Protein AF-A0A8I2YZG6-F1 (afdb_monomer)

Secondary structure (DSSP, 8-state):
----------EESSTTTTT--TTS----BPPHHHH-HHHHHHHHHHHHHHHTSS-EEEE--STTPPPS--PPSEEEEEEEEEEEEETTEEEEEEEEEEEEEPPP------------------------------------------TT-TT----PPPPHHHHHHHHHHHHH-HHHHHHHHHHHTT---HHHHHHHHHHHHHHHTS--PPPPPP---------------------------PPPPPPEEEEE-TT-TTEEEEE--SSEEEEEEE-STT-SEEEEEEEEEESPPP----S-TTS-SS----PPPPPEEEEEEEEEEEHHHHHHHHHHH--HHHHHHHHHHHHHSPPPPP-EE----BSSHHHHHHHHTT-

Radius of gyration: 32.75 Å; Cα contacts (8 Å, |Δi|>4): 411; chains: 1; bounding box: 85×57×89 Å

Sequence (379 aa):
MIRGQALKLPVGDVPDWEVGGSDSEPSDLKSPAESFVILQSLKQSRDKWLRSMFPKFSSRGRGGKQPDVVPPPHTIYNRGRCTLQIGPHLFMDTTVFEVHYRSFPVTVSQPTMFVYQSAPGNPLSQAVHQPQTLSSSSPASAGESNPLLSSLSSSLPVPPGLISHVNAAATSNPTLANLLQLAAAGRATPDQLKTLGLLIQSLTGSPATGAPAAASQSSAPGTDSSSTPLATAPATAQQYQAPAKDFDIVIEFRDAPSDRWVFPRGPAAWDFSPLNDAGSFSDLTVSTIVPFPSMIPPQDPLASEASAPTELPSRQVVEFHFKMASSYIWDTFSRWVGSMEKMEENRKILKEIEPPEQKYLAYRLPGGSQLTQIQNVRM

Nearest PDB structures (foldseek):
  1zyi-assembly1_A  TM=4.362E-01  e=2.192E+00  Canis lupus familiaris

Structure (mmCIF, N/CA/C/O backbone):
data_AF-A0A8I2YZG6-F1
#
_entry.id   AF-A0A8I2YZG6-F1
#
loop_
_atom_site.group_PDB
_atom_site.id
_atom_site.type_symbol
_atom_site.label_atom_id
_atom_site.label_alt_id
_atom_site.label_comp_id
_atom_site.label_asym_id
_atom_site.label_entity_id
_atom_site.label_seq_id
_atom_site.pdbx_PDB_ins_code
_atom_site.Cartn_x
_atom_site.Cartn_y
_atom_site.Cartn_z
_atom_site.occupancy
_atom_site.B_iso_or_equiv
_atom_site.auth_seq_id
_atom_site.auth_comp_id
_atom_site.auth_asym_id
_atom_site.auth_atom_id
_atom_site.pdbx_PDB_model_num
ATOM 1 N N . MET A 1 1 ? -18.720 -15.778 1.967 1.00 42.47 1 MET A N 1
ATOM 2 C CA . MET A 1 1 ? -18.020 -14.665 2.644 1.00 42.47 1 MET A CA 1
ATOM 3 C C . MET A 1 1 ? -18.703 -13.375 2.246 1.00 42.47 1 MET A C 1
ATOM 5 O O . MET A 1 1 ? -18.645 -13.008 1.077 1.00 42.47 1 MET A O 1
ATOM 9 N N . ILE A 1 2 ? -19.407 -12.749 3.186 1.00 46.78 2 ILE A N 1
ATOM 10 C CA . ILE A 1 2 ? -20.023 -11.434 2.992 1.00 46.78 2 ILE A CA 1
ATOM 11 C C . ILE A 1 2 ? -18.874 -10.463 2.694 1.00 46.78 2 ILE A C 1
ATOM 13 O O . ILE A 1 2 ? -17.914 -10.404 3.462 1.00 46.78 2 ILE A O 1
ATOM 17 N N . ARG A 1 3 ? -18.907 -9.777 1.542 1.00 58.41 3 ARG A N 1
ATOM 18 C CA . ARG A 1 3 ? -17.968 -8.679 1.256 1.00 58.41 3 ARG A CA 1
ATOM 19 C C . ARG A 1 3 ? -18.066 -7.711 2.433 1.00 58.41 3 ARG A C 1
ATOM 21 O O . ARG A 1 3 ? -19.161 -7.226 2.697 1.00 58.41 3 ARG A O 1
ATOM 28 N N . GLY A 1 4 ? -16.961 -7.514 3.154 1.00 62.53 4 GLY A N 1
ATOM 29 C CA . GLY A 1 4 ? -16.936 -6.729 4.385 1.00 62.53 4 GLY A CA 1
ATOM 30 C C . GLY A 1 4 ? -17.480 -5.332 4.128 1.00 62.53 4 GLY A C 1
ATOM 31 O O . GLY A 1 4 ? -16.801 -4.508 3.521 1.00 62.53 4 GLY A O 1
ATOM 32 N N . GLN A 1 5 ? -18.723 -5.087 4.537 1.00 77.75 5 GLN A N 1
ATOM 33 C CA . GLN A 1 5 ? -19.271 -3.742 4.546 1.00 77.75 5 GLN A CA 1
ATOM 34 C C . GLN A 1 5 ? -18.438 -2.929 5.537 1.00 77.75 5 GLN A C 1
ATOM 36 O O . GLN A 1 5 ? -18.272 -3.337 6.688 1.00 77.75 5 GLN A O 1
ATOM 41 N N . ALA A 1 6 ? -17.879 -1.809 5.077 1.00 84.44 6 ALA A N 1
ATOM 42 C CA . ALA A 1 6 ? -17.197 -0.873 5.958 1.00 84.44 6 ALA A CA 1
ATOM 43 C C . ALA A 1 6 ? -18.235 -0.313 6.939 1.00 84.44 6 ALA A C 1
ATOM 45 O O . ALA A 1 6 ? -19.177 0.365 6.525 1.00 84.44 6 ALA A O 1
ATOM 46 N N . LEU A 1 7 ? -18.112 -0.647 8.227 1.00 90.31 7 LEU A N 1
ATOM 47 C CA . LEU A 1 7 ? -19.016 -0.102 9.235 1.00 90.31 7 LEU A CA 1
ATOM 48 C C . LEU A 1 7 ? -18.640 1.358 9.462 1.00 90.31 7 LEU A C 1
ATOM 50 O O . LEU A 1 7 ? -17.489 1.650 9.788 1.00 90.31 7 LEU A O 1
ATOM 54 N N . LYS A 1 8 ? -19.617 2.259 9.338 1.00 92.75 8 LYS A N 1
ATOM 55 C CA . LYS A 1 8 ? -19.443 3.668 9.688 1.00 92.75 8 LYS A CA 1
ATOM 56 C C . LYS A 1 8 ? -19.297 3.783 11.205 1.00 92.75 8 LYS A C 1
ATOM 58 O O . LYS A 1 8 ? -20.266 3.608 11.944 1.00 92.75 8 LYS A O 1
ATOM 63 N N . LEU A 1 9 ? -18.071 4.024 11.657 1.00 92.88 9 LEU A N 1
ATOM 64 C CA . LEU A 1 9 ? -17.769 4.218 13.070 1.00 92.88 9 LEU A CA 1
ATOM 65 C C . LEU A 1 9 ? -18.016 5.685 13.466 1.00 92.88 9 LEU A C 1
ATOM 67 O O . LEU A 1 9 ? -17.780 6.574 12.643 1.00 92.88 9 LEU A O 1
ATOM 71 N N . PRO A 1 10 ? -18.504 5.948 14.689 1.00 92.88 10 PRO A N 1
ATOM 72 C CA . PRO A 1 10 ? -18.744 7.305 15.163 1.00 92.88 10 PRO A CA 1
ATOM 73 C C . PRO A 1 10 ? -17.418 8.008 15.467 1.00 92.88 10 PRO A C 1
ATOM 75 O O . PRO A 1 10 ? -16.539 7.444 16.122 1.00 92.88 10 PRO A O 1
ATOM 78 N N . VAL A 1 11 ? -17.281 9.239 14.979 1.00 95.19 11 VAL A N 1
ATOM 79 C CA . VAL A 1 11 ? -16.095 10.084 15.159 1.00 95.19 11 VAL A CA 1
ATOM 80 C C . VAL A 1 11 ? -16.512 11.498 15.564 1.00 95.19 11 VAL A C 1
ATOM 82 O O . VAL A 1 11 ? -17.602 11.929 15.194 1.00 95.19 11 VAL A O 1
ATOM 85 N N . GLY A 1 12 ? -15.646 12.204 16.285 1.00 94.94 12 GLY A N 1
ATOM 86 C CA . GLY A 1 12 ? -15.844 13.589 16.717 1.00 94.94 12 GLY A CA 1
ATOM 87 C C . GLY A 1 12 ? -14.544 14.391 16.695 1.00 94.94 12 GLY A C 1
ATOM 88 O O . GLY A 1 12 ? -13.485 13.857 16.364 1.00 94.94 12 GLY A O 1
ATOM 89 N N . ASP A 1 13 ? -14.629 15.677 17.024 1.00 95.50 13 ASP A N 1
ATOM 90 C CA . ASP A 1 13 ? -13.538 16.641 16.795 1.00 95.50 13 ASP A CA 1
ATOM 91 C C . ASP A 1 13 ? -12.574 16.773 17.981 1.00 95.50 13 ASP A C 1
ATOM 93 O O . ASP A 1 13 ? -11.462 17.276 17.835 1.00 95.50 13 ASP A O 1
ATOM 97 N N . VAL A 1 14 ? -12.973 16.286 19.158 1.00 95.12 14 VAL A N 1
ATOM 98 C CA . VAL A 1 14 ? -12.162 16.314 20.381 1.00 95.12 14 VAL A CA 1
ATOM 99 C C . VAL A 1 14 ? -12.089 14.923 21.018 1.00 95.12 14 VAL A C 1
ATOM 101 O O . VAL A 1 14 ? -13.007 14.119 20.832 1.00 95.12 14 VAL A O 1
ATOM 104 N N . PRO A 1 15 ? -11.017 14.606 21.765 1.00 94.88 15 PRO A N 1
ATOM 105 C CA . PRO A 1 15 ? -10.968 13.395 22.577 1.00 94.88 15 PRO A CA 1
ATOM 106 C C . PRO A 1 15 ? -12.148 13.333 23.553 1.00 94.88 15 PRO A C 1
ATOM 108 O O . PRO A 1 15 ? -12.577 14.365 24.065 1.00 94.88 15 PRO A O 1
ATOM 111 N N . ASP A 1 16 ? -12.645 12.127 23.826 1.00 93.19 16 ASP A N 1
ATOM 112 C CA . ASP A 1 16 ? -13.706 11.863 24.811 1.00 93.19 16 ASP A CA 1
ATOM 113 C C . ASP A 1 16 ? -15.016 12.640 24.576 1.00 93.19 16 ASP A C 1
ATOM 115 O O . ASP A 1 16 ? -15.804 12.850 25.505 1.00 93.19 16 ASP A O 1
ATOM 119 N N . TRP A 1 17 ? -15.279 13.058 23.332 1.00 93.00 17 TRP A N 1
ATOM 120 C CA . TRP A 1 17 ? -16.491 13.795 22.967 1.00 93.00 17 TRP A CA 1
ATOM 121 C C . TRP A 1 17 ? -17.777 13.027 23.307 1.00 93.00 17 TRP A C 1
ATOM 123 O O . TRP A 1 17 ? -18.815 13.643 23.539 1.00 93.00 17 TRP A O 1
ATOM 133 N N . GLU A 1 18 ? -17.717 11.694 23.392 1.00 91.75 18 GLU A N 1
ATOM 134 C CA . GLU A 1 18 ? -18.845 10.852 23.784 1.00 91.75 18 GLU A CA 1
ATOM 135 C C . GLU A 1 18 ? -19.197 10.934 25.281 1.00 91.75 18 GLU A C 1
ATOM 137 O O . GLU A 1 18 ? -20.279 10.503 25.672 1.00 91.75 18 GLU A O 1
ATOM 142 N N . VAL A 1 19 ? -18.299 11.458 26.125 1.00 91.44 19 VAL A N 1
ATOM 143 C CA . VAL A 1 19 ? -18.475 11.531 27.588 1.00 91.44 19 VAL A CA 1
ATOM 144 C C . VAL A 1 19 ? -19.067 12.876 28.024 1.00 91.44 19 VAL A C 1
ATOM 146 O O . VAL A 1 19 ? -19.745 12.949 29.044 1.00 91.44 19 VAL A O 1
ATOM 149 N N . GLY A 1 20 ? -18.818 13.946 27.263 1.00 81.94 20 GLY A N 1
ATOM 150 C CA . GLY A 1 20 ? -19.122 15.329 27.654 1.00 81.94 20 GLY A CA 1
ATOM 151 C C . GLY A 1 20 ? -20.488 15.881 27.226 1.00 81.94 20 GLY A C 1
ATOM 152 O O . GLY A 1 20 ? -20.731 17.070 27.422 1.00 81.94 20 GLY A O 1
ATOM 153 N N . GLY A 1 21 ? -21.371 15.077 26.625 1.00 76.94 21 GLY A N 1
ATOM 154 C CA . GLY A 1 21 ? -22.699 15.522 26.183 1.00 76.94 21 GLY A CA 1
ATOM 155 C C . GLY A 1 21 ? -23.628 15.804 27.368 1.00 76.94 21 GLY A C 1
ATOM 156 O O . GLY A 1 21 ? -24.233 14.880 27.904 1.00 76.94 21 GLY A O 1
ATOM 157 N N . SER A 1 22 ? -23.730 17.074 27.770 1.00 55.38 22 SER A N 1
ATOM 158 C CA . SER A 1 22 ? -24.330 17.539 29.034 1.00 55.38 22 SER A CA 1
ATOM 159 C C . SER A 1 22 ? -25.813 17.219 29.254 1.00 55.38 22 SER A C 1
ATOM 161 O O . SER A 1 22 ? -26.274 17.331 30.386 1.00 55.38 22 SER A O 1
ATOM 163 N N . ASP A 1 23 ? -26.548 16.811 28.217 1.00 63.78 23 ASP A N 1
ATOM 164 C CA . ASP A 1 23 ? -28.017 16.730 28.269 1.00 63.78 23 ASP A CA 1
ATOM 165 C C . ASP A 1 23 ? -28.568 15.314 28.039 1.00 63.78 23 ASP A C 1
ATOM 167 O O . ASP A 1 23 ? -29.769 15.073 28.168 1.00 63.78 23 ASP A O 1
ATOM 171 N N . SER A 1 24 ? -27.705 14.351 27.714 1.00 59.09 24 SER A N 1
ATOM 172 C CA . SER A 1 24 ? -28.082 12.940 27.716 1.00 59.09 24 SER A CA 1
ATOM 173 C C . SER A 1 24 ? -27.952 12.404 29.136 1.00 59.09 24 SER A C 1
ATOM 175 O O . SER A 1 24 ? -26.847 12.381 29.678 1.00 59.09 24 SER A O 1
ATOM 177 N N . GLU A 1 25 ? -29.074 11.953 29.716 1.00 65.19 25 GLU A N 1
ATOM 178 C CA . GLU A 1 25 ? -29.105 11.052 30.881 1.00 65.19 25 GLU A CA 1
ATOM 179 C C . GLU A 1 25 ? -27.901 10.104 30.832 1.00 65.19 25 GLU A C 1
ATOM 181 O O . GLU A 1 25 ? -27.611 9.635 29.722 1.00 65.19 25 GLU A O 1
ATOM 186 N N . PRO A 1 26 ? -27.214 9.841 31.968 1.00 64.38 26 PRO A N 1
ATOM 187 C CA . PRO A 1 26 ? -25.963 9.087 32.039 1.00 64.38 26 PRO A CA 1
ATOM 188 C C . PRO A 1 26 ? -26.151 7.749 31.342 1.00 64.38 26 PRO A C 1
ATOM 190 O O . PRO A 1 26 ? -26.593 6.760 31.921 1.00 64.38 26 PRO A O 1
ATOM 193 N N . SER A 1 27 ? -25.886 7.760 30.043 1.00 65.38 27 SER A N 1
ATOM 194 C CA . SER A 1 27 ? -26.168 6.635 29.187 1.00 65.38 27 SER A CA 1
ATOM 195 C C . SER A 1 27 ? -25.185 5.575 29.630 1.00 65.38 27 SER A C 1
ATOM 197 O O . SER A 1 27 ? -24.018 5.898 29.858 1.00 65.38 27 SER A O 1
ATOM 199 N N . ASP A 1 28 ? -25.658 4.339 29.787 1.00 89.12 28 ASP A N 1
ATOM 200 C CA . ASP A 1 28 ? -24.843 3.172 30.133 1.00 89.12 28 ASP A CA 1
ATOM 201 C C . ASP A 1 28 ? -23.820 2.900 29.014 1.00 89.12 28 ASP A C 1
ATOM 203 O O . ASP A 1 28 ? -23.936 1.953 28.225 1.00 89.12 28 ASP A O 1
ATOM 207 N N . LEU A 1 29 ? -22.828 3.783 28.899 1.00 92.56 29 LEU A N 1
ATOM 208 C CA . LEU A 1 29 ? -21.738 3.721 27.955 1.00 92.56 29 LEU A CA 1
ATOM 209 C C . LEU A 1 29 ? -20.936 2.481 28.306 1.00 92.56 29 LEU A C 1
ATOM 211 O O . LEU A 1 29 ? -20.371 2.356 29.395 1.00 92.56 29 LEU A O 1
ATOM 215 N N . LYS A 1 30 ? -20.889 1.548 27.362 1.00 93.38 30 LYS A N 1
ATOM 216 C CA . LYS A 1 30 ? -20.098 0.340 27.522 1.00 93.38 30 LYS A CA 1
ATOM 217 C C . LYS A 1 30 ? -18.624 0.690 27.536 1.00 93.38 30 LYS A C 1
ATOM 219 O O . LYS A 1 30 ? -18.169 1.617 26.859 1.00 93.38 30 LYS A O 1
ATOM 224 N N . SER A 1 31 ? -17.872 -0.072 28.318 1.00 94.69 31 SER A N 1
ATOM 225 C CA . SER A 1 31 ? -16.429 0.101 28.403 1.00 94.69 31 SER A CA 1
ATOM 226 C C . SER A 1 31 ? -15.776 -0.092 27.022 1.00 94.69 31 SER A C 1
ATOM 228 O O . SER A 1 31 ? -16.341 -0.767 26.153 1.00 94.69 31 SER A O 1
ATOM 230 N N . PRO A 1 32 ? -14.560 0.439 26.794 1.00 93.25 32 PRO A N 1
ATOM 231 C CA . PRO A 1 32 ? -13.873 0.285 25.508 1.00 93.25 32 PRO A CA 1
ATOM 232 C C . PRO A 1 32 ? -13.710 -1.188 25.088 1.00 93.25 32 PRO A C 1
ATOM 234 O O . PRO A 1 32 ? -13.802 -1.524 23.906 1.00 93.25 32 PRO A O 1
ATOM 237 N N . ALA A 1 33 ? -13.512 -2.076 26.070 1.00 93.75 33 ALA A N 1
ATOM 238 C CA . ALA A 1 33 ? -13.382 -3.515 25.863 1.00 93.75 33 ALA A CA 1
ATOM 239 C C . ALA A 1 33 ? -14.695 -4.179 25.409 1.00 93.75 33 ALA A C 1
ATOM 241 O O . ALA A 1 33 ? -14.665 -5.094 24.591 1.00 93.75 33 ALA A O 1
ATOM 242 N N . GLU A 1 34 ? -15.841 -3.711 25.906 1.00 93.69 34 GLU A N 1
ATOM 243 C CA . GLU A 1 34 ? -17.172 -4.226 25.549 1.00 93.69 34 GLU A CA 1
ATOM 244 C C . GLU A 1 34 ? -17.710 -3.627 24.242 1.00 93.69 34 GLU A C 1
ATOM 246 O O . GLU A 1 34 ? -18.503 -4.258 23.538 1.00 93.69 34 GLU A O 1
ATOM 251 N N . SER A 1 35 ? -17.276 -2.407 23.922 1.00 92.69 35 SER A N 1
ATOM 252 C CA . SER A 1 35 ? -17.667 -1.655 22.730 1.00 92.69 35 SER A CA 1
ATOM 253 C C . SER A 1 35 ? -17.112 -2.267 21.434 1.00 92.69 35 SER A C 1
ATOM 255 O O . SER A 1 35 ? -17.745 -2.207 20.381 1.00 92.69 35 SER A O 1
ATOM 257 N N . PHE A 1 36 ? -15.920 -2.877 21.492 1.00 94.62 36 PHE A N 1
ATOM 258 C CA . PHE A 1 36 ? -15.174 -3.431 20.345 1.00 94.62 36 PHE A CA 1
ATOM 259 C C . PHE A 1 36 ? -14.874 -2.445 19.202 1.00 94.62 36 PHE A C 1
ATOM 261 O O . PHE A 1 36 ? -14.309 -2.846 18.183 1.00 94.62 36 PHE A O 1
ATOM 268 N N . VAL A 1 37 ? -15.173 -1.154 19.362 1.00 94.12 37 VAL A N 1
ATOM 269 C CA . VAL A 1 37 ? -14.969 -0.139 18.320 1.00 94.12 37 VAL A CA 1
ATOM 270 C C . VAL A 1 37 ? -13.506 -0.041 17.890 1.00 94.12 37 VAL A C 1
ATOM 272 O O . VAL A 1 37 ? -13.229 -0.040 16.691 1.00 94.12 37 VAL A O 1
ATOM 275 N N . ILE A 1 38 ? -12.559 -0.033 18.837 1.00 94.88 38 ILE A N 1
ATOM 276 C CA . ILE A 1 38 ? -11.120 0.032 18.524 1.00 94.88 38 ILE A CA 1
ATOM 277 C C . ILE A 1 38 ? -10.695 -1.192 17.706 1.00 94.88 38 ILE A C 1
ATOM 279 O O . ILE A 1 38 ? -10.059 -1.051 16.662 1.00 94.88 38 ILE A O 1
ATOM 283 N N . LEU A 1 39 ? -11.092 -2.395 18.138 1.00 94.25 39 LEU A N 1
ATOM 284 C CA . LEU A 1 39 ? -10.782 -3.638 17.430 1.00 94.25 39 LEU A CA 1
ATOM 285 C C . LEU A 1 39 ? -11.337 -3.615 16.001 1.00 94.25 39 LEU A C 1
ATOM 287 O O . LEU A 1 39 ? -10.631 -3.951 15.051 1.00 94.25 39 LEU A O 1
ATOM 291 N N . GLN A 1 40 ? -12.591 -3.195 15.843 1.00 94.00 40 GLN A N 1
ATOM 292 C CA . GLN A 1 40 ? -13.248 -3.140 14.545 1.00 94.00 40 GLN A CA 1
ATOM 293 C C . GLN A 1 40 ? -12.639 -2.062 13.637 1.00 94.00 40 GLN A C 1
ATOM 295 O O . GLN A 1 40 ? -12.489 -2.299 12.439 1.00 94.00 40 GLN A O 1
ATOM 300 N N . SER A 1 41 ? -12.237 -0.916 14.191 1.00 94.25 41 SER A N 1
ATOM 301 C CA . SER A 1 41 ? -11.505 0.134 13.475 1.00 94.25 41 SER A CA 1
ATOM 302 C C . SER A 1 41 ? -10.160 -0.374 12.957 1.00 94.25 41 SER A C 1
ATOM 304 O O . SER A 1 41 ? -9.862 -0.253 11.768 1.00 94.25 41 SER A O 1
ATOM 306 N N . LEU A 1 42 ? -9.380 -1.044 13.812 1.00 95.50 42 LEU A N 1
ATOM 307 C CA . LEU A 1 42 ? -8.104 -1.645 13.426 1.00 95.50 42 LEU A CA 1
ATOM 308 C C . LEU A 1 42 ? -8.292 -2.726 12.356 1.00 95.50 42 LEU A C 1
ATOM 310 O O . LEU A 1 42 ? -7.552 -2.740 11.375 1.00 95.50 42 LEU A O 1
ATOM 314 N N . LYS A 1 43 ? -9.310 -3.584 12.483 1.00 94.69 43 LYS A N 1
ATOM 315 C CA . LYS A 1 43 ? -9.634 -4.607 11.476 1.00 94.69 43 LYS A CA 1
ATOM 316 C C . LYS A 1 43 ? -9.972 -3.979 10.123 1.00 94.69 43 LYS A C 1
ATOM 318 O O . LYS A 1 43 ? -9.370 -4.356 9.123 1.00 94.69 43 LYS A O 1
ATOM 323 N N . GLN A 1 44 ? -10.862 -2.983 10.094 1.00 94.06 44 GLN A N 1
ATOM 324 C CA . GLN A 1 44 ? -11.214 -2.263 8.864 1.00 94.06 44 GLN A CA 1
ATOM 325 C C . GLN A 1 44 ? -10.010 -1.551 8.246 1.00 94.06 44 GLN A C 1
ATOM 327 O O . GLN A 1 44 ? -9.812 -1.603 7.034 1.00 94.06 44 GLN A O 1
ATOM 332 N N . SER A 1 45 ? -9.186 -0.912 9.076 1.00 95.25 45 SER A N 1
ATOM 333 C CA . SER A 1 45 ? -7.958 -0.249 8.644 1.00 95.25 45 SER A CA 1
ATOM 334 C C . SER A 1 45 ? -6.979 -1.252 8.021 1.00 95.25 45 SER A C 1
ATOM 336 O O . SER A 1 45 ? -6.503 -1.025 6.909 1.00 95.25 45 SER A O 1
ATOM 338 N N . ARG A 1 46 ? -6.745 -2.407 8.662 1.00 96.31 46 ARG A N 1
ATOM 339 C CA . ARG A 1 46 ? -5.897 -3.481 8.118 1.00 96.31 46 ARG A CA 1
ATOM 340 C C . ARG A 1 46 ? -6.446 -4.026 6.801 1.00 96.31 46 ARG A C 1
ATOM 342 O O . ARG A 1 46 ? -5.696 -4.158 5.838 1.00 96.31 46 ARG A O 1
ATOM 349 N N . ASP A 1 47 ? -7.745 -4.309 6.741 1.00 94.75 47 ASP A N 1
ATOM 350 C CA . ASP A 1 47 ? -8.404 -4.791 5.524 1.00 94.75 47 ASP A CA 1
ATOM 351 C C . ASP A 1 47 ? -8.288 -3.777 4.378 1.00 94.75 47 ASP A C 1
ATOM 353 O O . ASP A 1 47 ? -8.053 -4.170 3.234 1.00 94.75 47 ASP A O 1
ATOM 357 N N . LYS A 1 48 ? -8.386 -2.473 4.671 1.00 94.19 48 LYS A N 1
ATOM 358 C CA . LYS A 1 48 ? -8.177 -1.404 3.686 1.00 94.19 48 LYS A CA 1
ATOM 359 C C . LYS A 1 48 ? -6.771 -1.481 3.088 1.00 94.19 48 LYS A C 1
ATOM 361 O O . LYS A 1 48 ? -6.651 -1.504 1.862 1.00 94.19 48 LYS A O 1
ATOM 366 N N . TRP A 1 49 ? -5.732 -1.594 3.923 1.00 95.44 49 TRP A N 1
ATOM 367 C CA . TRP A 1 49 ? -4.339 -1.754 3.473 1.00 95.44 49 TRP A CA 1
ATOM 368 C C . TRP A 1 49 ? -4.144 -2.985 2.583 1.00 95.44 49 TRP A C 1
ATOM 370 O O . TRP A 1 49 ? -3.498 -2.888 1.544 1.00 95.44 49 TRP A O 1
ATOM 380 N N . LEU A 1 50 ? -4.750 -4.117 2.946 1.00 95.25 50 LEU A N 1
ATOM 381 C CA . LEU A 1 50 ? -4.613 -5.374 2.206 1.00 95.25 50 LEU A CA 1
ATOM 382 C C . LEU A 1 50 ? -5.434 -5.430 0.911 1.00 95.25 50 LEU A C 1
ATOM 384 O O . LEU A 1 50 ? -5.150 -6.261 0.056 1.00 95.25 50 LEU A O 1
ATOM 388 N N . ARG A 1 51 ? -6.493 -4.628 0.752 1.00 92.56 51 ARG A N 1
ATOM 389 C CA . ARG A 1 51 ? -7.464 -4.844 -0.341 1.00 92.56 51 ARG A CA 1
ATOM 390 C C . ARG A 1 51 ? -7.572 -3.702 -1.326 1.00 92.56 51 ARG A C 1
ATOM 392 O O . ARG A 1 51 ? -7.686 -3.963 -2.519 1.00 92.56 51 ARG A O 1
ATOM 399 N N . SER A 1 52 ? -7.607 -2.471 -0.838 1.00 91.69 52 SER A N 1
ATOM 400 C CA . SER A 1 52 ? -8.015 -1.324 -1.652 1.00 91.69 52 SER A CA 1
ATOM 401 C C . SER A 1 52 ? -7.028 -0.177 -1.615 1.00 91.69 52 SER A C 1
ATOM 403 O O . SER A 1 52 ? -7.167 0.751 -2.402 1.00 91.69 52 SER A O 1
ATOM 405 N N . MET A 1 53 ? -6.080 -0.194 -0.677 1.00 93.50 53 MET A N 1
ATOM 406 C CA . MET A 1 53 ? -5.207 0.949 -0.498 1.00 93.50 53 MET A CA 1
ATOM 407 C C . MET A 1 53 ? -4.201 1.085 -1.627 1.00 93.50 53 MET A C 1
ATOM 409 O O . MET A 1 53 ? -3.945 2.201 -2.040 1.00 93.50 53 MET A O 1
ATOM 413 N N . PHE A 1 54 ? -3.670 -0.019 -2.148 1.00 94.56 54 PHE A N 1
ATOM 414 C CA . PHE A 1 54 ? -2.674 -0.002 -3.214 1.00 94.56 54 PHE A CA 1
ATOM 415 C C . PHE A 1 54 ? -3.268 -0.450 -4.556 1.00 94.56 54 PHE A C 1
ATOM 417 O O . PHE A 1 54 ? -4.106 -1.360 -4.573 1.00 94.56 54 PHE A O 1
ATOM 424 N N . PRO A 1 55 ? -2.795 0.100 -5.690 1.00 93.88 55 PRO A N 1
ATOM 425 C CA . PRO A 1 55 ? -3.140 -0.417 -7.006 1.00 93.88 55 PRO A CA 1
ATOM 426 C C . PRO A 1 55 ? -2.746 -1.888 -7.138 1.00 93.88 55 PRO A C 1
ATOM 428 O O . PRO A 1 55 ? -1.645 -2.302 -6.770 1.00 93.88 55 PRO A O 1
ATOM 431 N N . LYS A 1 56 ? -3.650 -2.697 -7.680 1.00 94.50 56 LYS A N 1
ATOM 432 C CA . LYS A 1 56 ? -3.414 -4.127 -7.840 1.00 94.50 56 LYS A CA 1
ATOM 433 C C . LYS A 1 56 ? -2.487 -4.381 -9.029 1.00 94.50 56 LYS A C 1
ATOM 435 O O . LYS A 1 56 ? -2.782 -3.955 -10.138 1.00 94.50 56 LYS A O 1
ATOM 440 N N . PHE A 1 57 ? -1.385 -5.094 -8.804 1.00 95.56 57 PHE A N 1
ATOM 441 C CA . PHE A 1 57 ? -0.460 -5.509 -9.862 1.00 95.56 57 PHE A CA 1
ATOM 442 C C . PHE A 1 57 ? -0.928 -6.798 -10.540 1.00 95.56 57 PHE A C 1
ATOM 444 O O . PHE A 1 57 ? -0.977 -6.901 -11.761 1.00 95.56 57 PHE A O 1
ATOM 451 N N . SER A 1 58 ? -1.260 -7.806 -9.734 1.00 94.50 58 SER A N 1
ATOM 452 C CA . SER A 1 58 ? -1.746 -9.096 -10.219 1.00 94.50 58 SER A CA 1
ATOM 453 C C . SER A 1 58 ? -2.568 -9.791 -9.139 1.00 94.50 58 SER A C 1
ATOM 455 O O . SER A 1 58 ? -2.385 -9.542 -7.946 1.00 94.50 58 SER A O 1
ATOM 457 N N . SER A 1 59 ? -3.463 -10.684 -9.559 1.00 92.62 59 SER A N 1
ATOM 458 C CA . SER A 1 59 ? -4.092 -11.661 -8.667 1.00 92.62 59 SER A CA 1
ATOM 459 C C . SER A 1 59 ? -4.021 -13.047 -9.257 1.00 92.62 59 SER A C 1
ATOM 461 O O . SER A 1 59 ? -4.348 -13.257 -10.424 1.00 92.62 59 SER A O 1
ATOM 463 N N . ARG A 1 60 ? -3.648 -14.023 -8.436 1.00 88.12 60 ARG A N 1
ATOM 464 C CA . ARG A 1 60 ? -3.748 -15.423 -8.819 1.00 88.12 60 ARG A CA 1
ATOM 465 C C . ARG A 1 60 ? -5.216 -15.842 -8.760 1.00 88.12 60 ARG A C 1
ATOM 467 O O . ARG A 1 60 ? -5.781 -15.988 -7.676 1.00 88.12 60 ARG A O 1
ATOM 474 N N . GLY A 1 61 ? -5.829 -16.048 -9.926 1.00 79.56 61 GLY A N 1
ATOM 475 C CA . GLY A 1 61 ? -7.189 -16.576 -10.022 1.00 79.56 61 GLY A CA 1
ATOM 476 C C . GLY A 1 61 ? -7.310 -17.916 -9.289 1.00 79.56 61 GLY A C 1
ATOM 477 O O . GLY A 1 61 ? -6.520 -18.834 -9.516 1.00 79.56 61 GLY A O 1
ATOM 478 N N . ARG A 1 62 ? -8.293 -18.047 -8.390 1.00 79.75 62 ARG A N 1
ATOM 479 C CA . ARG A 1 62 ? -8.681 -19.348 -7.821 1.00 79.75 62 ARG A CA 1
ATOM 480 C C . ARG A 1 62 ? -9.750 -19.979 -8.713 1.00 79.75 62 ARG A C 1
ATOM 482 O O . ARG A 1 62 ? -10.724 -19.317 -9.062 1.00 79.75 62 ARG A O 1
ATOM 489 N N . GLY A 1 63 ? -9.581 -21.256 -9.055 1.00 84.31 63 GLY A N 1
ATOM 490 C CA . GLY A 1 63 ? -10.602 -22.034 -9.768 1.00 84.31 63 GLY A CA 1
ATOM 491 C C . GLY A 1 63 ? -10.778 -21.676 -11.247 1.00 84.31 63 GLY A C 1
ATOM 492 O O . GLY A 1 63 ? -11.903 -21.650 -11.728 1.00 84.31 63 GLY A O 1
ATOM 493 N N . GLY A 1 64 ? -9.692 -21.355 -11.959 1.00 84.88 64 GLY A N 1
ATOM 494 C CA . GLY A 1 64 ? -9.714 -21.160 -13.418 1.00 84.88 64 GLY A CA 1
ATOM 495 C C . GLY A 1 64 ? -10.325 -19.843 -13.909 1.00 84.88 64 GLY A C 1
ATOM 496 O O . GLY A 1 64 ? -10.374 -19.613 -15.114 1.00 84.88 64 GLY A O 1
ATOM 497 N N . LYS A 1 65 ? -10.763 -18.956 -13.006 1.00 87.94 65 LYS A N 1
ATOM 498 C CA . LYS A 1 65 ? -11.190 -17.601 -13.378 1.00 87.94 65 LYS A CA 1
ATOM 499 C C . LYS A 1 65 ? -9.997 -16.801 -13.890 1.00 87.94 65 LYS A C 1
ATOM 501 O O . LYS A 1 65 ? -8.911 -16.886 -13.309 1.00 87.94 65 LYS A O 1
ATOM 506 N N . GLN A 1 66 ? -10.211 -16.020 -14.949 1.00 84.69 66 GLN A N 1
ATOM 507 C CA . GLN A 1 66 ? -9.187 -15.097 -15.421 1.00 84.69 66 GLN A CA 1
ATOM 508 C C . GLN A 1 66 ? -8.812 -14.100 -14.310 1.00 84.69 66 GLN A C 1
ATOM 510 O O . GLN A 1 66 ? -9.673 -13.727 -13.506 1.00 84.69 66 GLN A O 1
ATOM 515 N N . PRO A 1 67 ? -7.525 -13.728 -14.213 1.00 87.94 67 PRO A N 1
ATOM 516 C CA . PRO A 1 67 ? -7.070 -12.724 -13.262 1.00 87.94 67 PRO A CA 1
ATOM 517 C C . PRO A 1 67 ? -7.775 -11.388 -13.517 1.00 87.94 67 PRO A C 1
ATOM 519 O O . PRO A 1 67 ? -7.999 -11.007 -14.660 1.00 87.94 67 PRO A O 1
ATOM 522 N N . ASP A 1 68 ? -8.091 -10.681 -12.434 1.00 87.00 68 ASP A N 1
ATOM 523 C CA . ASP A 1 68 ? -8.779 -9.380 -12.468 1.00 87.00 68 ASP A CA 1
ATOM 524 C C . ASP A 1 68 ? -7.937 -8.299 -13.167 1.00 87.00 68 ASP A C 1
ATOM 526 O O . ASP A 1 68 ? -8.438 -7.444 -13.885 1.00 87.00 68 ASP A O 1
ATOM 530 N N . VAL A 1 69 ? -6.616 -8.387 -12.990 1.00 89.38 69 VAL A N 1
ATOM 531 C CA . VAL A 1 69 ? -5.637 -7.488 -13.600 1.00 89.38 69 VAL A CA 1
ATOM 532 C C . VAL A 1 69 ? -4.558 -8.331 -14.264 1.00 89.38 69 VAL A C 1
ATOM 534 O O . VAL A 1 69 ? -3.914 -9.155 -13.604 1.00 89.38 69 VAL A O 1
ATOM 537 N N . VAL A 1 70 ? -4.365 -8.116 -15.565 1.00 90.44 70 VAL A N 1
ATOM 538 C CA . VAL A 1 70 ? -3.258 -8.678 -16.342 1.00 90.44 70 VAL A CA 1
ATOM 539 C C . VAL A 1 70 ? -2.233 -7.563 -16.552 1.00 90.44 70 VAL A C 1
ATOM 541 O O . VAL A 1 70 ? -2.475 -6.670 -17.365 1.00 90.44 70 VAL A O 1
ATOM 544 N N . PRO A 1 71 ? -1.106 -7.558 -15.818 1.00 92.12 71 PRO A N 1
ATOM 545 C CA . PRO A 1 71 ? -0.077 -6.549 -16.023 1.00 92.12 71 PRO A CA 1
ATOM 546 C C . PRO A 1 71 ? 0.560 -6.705 -17.416 1.00 92.12 71 PRO A C 1
ATOM 548 O O . PRO A 1 71 ? 0.635 -7.827 -17.932 1.00 92.12 71 PRO A O 1
ATOM 551 N N . PRO A 1 72 ? 1.079 -5.616 -18.015 1.00 91.50 72 PRO A N 1
ATOM 552 C CA . PRO A 1 72 ? 1.865 -5.698 -19.242 1.00 91.50 72 PRO A CA 1
ATOM 553 C C . PRO A 1 72 ? 3.027 -6.685 -19.082 1.00 91.50 72 PRO A C 1
ATOM 555 O O . PRO A 1 72 ? 3.502 -6.873 -17.958 1.00 91.50 72 PRO A O 1
ATOM 558 N N . PRO A 1 73 ? 3.530 -7.310 -20.158 1.00 92.44 73 PRO A N 1
ATOM 559 C CA . PRO A 1 73 ? 4.584 -8.302 -20.011 1.00 92.44 73 PRO A CA 1
ATOM 560 C C . PRO A 1 73 ? 5.849 -7.707 -19.387 1.00 92.44 73 PRO A C 1
ATOM 562 O O . PRO A 1 73 ? 6.311 -6.621 -19.742 1.00 92.44 73 PRO A O 1
ATOM 565 N N . HIS A 1 74 ? 6.397 -8.431 -18.422 1.00 95.06 74 HIS A N 1
ATOM 566 C CA . HIS A 1 74 ? 7.410 -7.916 -17.516 1.00 95.06 74 HIS A CA 1
ATOM 567 C C . HIS A 1 74 ? 8.290 -9.054 -16.989 1.00 95.06 74 HIS A C 1
ATOM 569 O O . HIS A 1 74 ? 7.978 -10.236 -17.142 1.00 95.06 74 HIS A O 1
ATOM 575 N N . THR A 1 75 ? 9.393 -8.686 -16.350 1.00 96.00 75 THR A N 1
ATOM 576 C CA . THR A 1 75 ? 10.234 -9.577 -15.550 1.00 96.00 75 THR A CA 1
ATOM 577 C C . THR A 1 75 ? 10.161 -9.118 -14.093 1.00 96.00 75 THR A C 1
ATOM 579 O O . THR A 1 75 ? 10.247 -7.921 -13.823 1.00 96.00 75 THR A O 1
ATOM 582 N N . ILE A 1 76 ? 9.982 -10.056 -13.160 1.00 97.44 76 ILE A N 1
ATOM 583 C CA . ILE A 1 76 ? 9.919 -9.780 -11.717 1.00 97.44 76 ILE A CA 1
ATOM 584 C C . ILE A 1 76 ? 11.206 -10.276 -11.057 1.00 97.44 76 ILE A C 1
ATOM 586 O O . ILE A 1 76 ? 11.560 -11.445 -11.211 1.00 97.44 76 ILE A O 1
ATOM 590 N N . TYR A 1 77 ? 11.852 -9.425 -10.266 1.00 98.31 77 TYR A N 1
ATOM 591 C CA . TYR A 1 77 ? 13.006 -9.768 -9.437 1.00 98.31 77 TYR A CA 1
ATOM 592 C C . TYR A 1 77 ? 12.621 -9.715 -7.959 1.00 98.31 77 TYR A C 1
ATOM 594 O O . TYR A 1 77 ? 12.119 -8.700 -7.484 1.00 98.31 77 TYR A O 1
ATOM 602 N N . ASN A 1 78 ? 12.849 -10.798 -7.215 1.00 98.31 78 ASN A N 1
ATOM 603 C CA . ASN A 1 78 ? 12.642 -10.812 -5.764 1.00 98.31 78 ASN A CA 1
ATOM 604 C C . ASN A 1 78 ? 13.804 -10.083 -5.071 1.00 98.31 78 ASN A C 1
ATOM 606 O O . ASN A 1 78 ? 14.960 -10.461 -5.255 1.00 98.31 78 ASN A O 1
ATOM 610 N N . ARG A 1 79 ? 13.496 -9.041 -4.292 1.00 98.06 79 ARG A N 1
ATOM 611 C CA . ARG A 1 79 ? 14.483 -8.210 -3.583 1.00 98.06 79 ARG A CA 1
ATOM 612 C C . ARG A 1 79 ? 14.655 -8.599 -2.117 1.00 98.06 79 ARG A C 1
ATOM 614 O O . ARG A 1 79 ? 15.680 -8.282 -1.518 1.00 98.06 79 ARG A O 1
ATOM 621 N N . GLY A 1 80 ? 13.702 -9.331 -1.548 1.00 97.69 80 GLY A N 1
ATOM 622 C CA . GLY A 1 80 ? 13.803 -9.884 -0.204 1.00 97.69 80 GLY A CA 1
ATOM 623 C C . GLY A 1 80 ? 12.489 -9.840 0.561 1.00 97.69 80 GLY A C 1
ATOM 624 O O . GLY A 1 80 ? 11.431 -9.510 0.023 1.00 97.69 80 GLY A O 1
ATOM 625 N N . ARG A 1 81 ? 12.580 -10.186 1.845 1.00 98.19 81 ARG A N 1
ATOM 626 C CA . ARG A 1 81 ? 11.477 -10.125 2.806 1.00 98.19 81 ARG A CA 1
ATOM 627 C C . ARG A 1 81 ? 11.845 -9.205 3.955 1.00 98.19 81 ARG A C 1
ATOM 629 O O . ARG A 1 81 ? 13.012 -9.123 4.319 1.00 98.19 81 ARG A O 1
ATOM 636 N N . CYS A 1 82 ? 10.846 -8.542 4.511 1.00 98.00 82 CYS A N 1
ATOM 637 C CA . CYS A 1 82 ? 10.987 -7.641 5.649 1.00 98.00 82 CYS A CA 1
ATOM 638 C C . CYS A 1 82 ? 9.673 -7.593 6.441 1.00 98.00 82 CYS A C 1
ATOM 640 O O . CYS A 1 82 ? 8.659 -8.159 6.019 1.00 98.00 82 CYS A O 1
ATOM 642 N N . THR A 1 83 ? 9.675 -6.914 7.586 1.00 98.38 83 THR A N 1
ATOM 643 C CA . THR A 1 83 ? 8.428 -6.576 8.285 1.00 98.38 83 THR A CA 1
ATOM 644 C C . THR A 1 83 ? 8.038 -5.153 7.922 1.00 98.38 83 THR A C 1
ATOM 646 O O . THR A 1 83 ? 8.772 -4.219 8.225 1.00 98.38 83 THR A O 1
ATOM 649 N N . LEU A 1 84 ? 6.887 -4.981 7.277 1.00 98.38 84 LEU A N 1
ATOM 650 C CA . LEU A 1 84 ? 6.367 -3.660 6.937 1.00 98.38 84 LEU A CA 1
ATOM 651 C C . LEU A 1 84 ? 5.445 -3.168 8.056 1.00 98.38 84 LEU A C 1
ATOM 653 O O . LEU A 1 84 ? 4.470 -3.833 8.400 1.00 98.38 84 LEU A O 1
ATOM 657 N N . GLN A 1 85 ? 5.749 -2.005 8.614 1.00 98.38 85 GLN A N 1
ATOM 658 C CA . GLN A 1 85 ? 4.934 -1.313 9.601 1.00 98.38 85 GLN A CA 1
ATOM 659 C C . GLN A 1 85 ? 4.276 -0.080 8.974 1.00 98.38 85 GLN A C 1
ATOM 661 O O . GLN A 1 85 ? 4.953 0.733 8.344 1.00 98.38 85 GLN A O 1
ATOM 666 N N . ILE A 1 86 ? 2.962 0.060 9.168 1.00 97.44 86 ILE A N 1
ATOM 667 C CA . ILE A 1 86 ? 2.169 1.210 8.711 1.00 97.44 86 ILE A CA 1
ATOM 668 C C . ILE A 1 86 ? 1.246 1.639 9.852 1.00 97.44 86 ILE A C 1
ATOM 670 O O . ILE A 1 86 ? 0.266 0.952 10.163 1.00 97.44 86 ILE A O 1
ATOM 674 N N . GLY A 1 87 ? 1.564 2.761 10.499 1.00 95.88 87 GLY A N 1
ATOM 675 C CA . GLY A 1 87 ? 0.886 3.178 11.727 1.00 95.88 87 GLY A CA 1
ATOM 676 C C . GLY A 1 87 ? 0.896 2.052 12.781 1.00 95.88 87 GLY A C 1
ATOM 677 O O . GLY A 1 87 ? 1.974 1.550 13.110 1.00 95.88 87 GLY A O 1
ATOM 678 N N . PRO A 1 88 ? -0.271 1.609 13.295 1.00 96.88 88 PRO A N 1
ATOM 679 C CA . PRO A 1 88 ? -0.352 0.531 14.284 1.00 96.88 88 PRO A CA 1
ATOM 680 C C . PRO A 1 88 ? -0.243 -0.883 13.683 1.00 96.88 88 PRO A C 1
ATOM 682 O O . PRO A 1 88 ? -0.242 -1.863 14.427 1.00 96.88 88 PRO A O 1
ATOM 685 N N . HIS A 1 89 ? -0.206 -1.028 12.353 1.00 98.12 89 HIS A N 1
ATOM 686 C CA . HIS A 1 89 ? -0.236 -2.336 11.695 1.00 98.12 89 HIS A CA 1
ATOM 687 C C . HIS A 1 89 ? 1.162 -2.860 11.415 1.00 98.12 89 HIS A C 1
ATOM 689 O O . HIS A 1 89 ? 1.988 -2.160 10.835 1.00 98.12 89 HIS A O 1
ATOM 695 N N . LEU A 1 90 ? 1.377 -4.136 11.738 1.00 98.25 90 LEU A N 1
ATOM 696 C CA . LEU A 1 90 ? 2.558 -4.898 11.345 1.00 98.25 90 LEU A CA 1
ATOM 697 C C . LEU A 1 90 ? 2.176 -5.955 10.303 1.00 98.25 90 LEU A C 1
ATOM 699 O O . LEU A 1 90 ? 1.211 -6.712 10.471 1.00 98.25 90 LEU A O 1
ATOM 703 N N . PHE A 1 91 ? 2.941 -6.006 9.219 1.00 98.31 91 PHE A N 1
ATOM 704 C CA . PHE A 1 91 ? 2.823 -6.970 8.133 1.00 98.31 91 PHE A CA 1
ATOM 705 C C . PHE A 1 91 ? 4.128 -7.759 8.036 1.00 98.31 91 PHE A C 1
ATOM 707 O O . PHE A 1 91 ? 5.080 -7.373 7.350 1.00 98.31 91 PHE A O 1
ATOM 714 N N . MET A 1 92 ? 4.176 -8.860 8.781 1.00 98.25 92 MET A N 1
ATOM 715 C CA . MET A 1 92 ? 5.332 -9.752 8.826 1.00 98.25 92 MET A CA 1
ATOM 716 C C . MET A 1 92 ? 5.545 -10.445 7.478 1.00 98.25 92 MET A C 1
ATOM 718 O O . MET A 1 92 ? 4.587 -10.719 6.754 1.00 98.25 92 MET A O 1
ATOM 722 N N . ASP A 1 93 ? 6.804 -10.758 7.171 1.00 98.06 93 ASP A N 1
ATOM 723 C CA . ASP A 1 93 ? 7.216 -11.472 5.955 1.00 98.06 93 ASP A CA 1
ATOM 724 C C . ASP A 1 93 ? 6.697 -10.845 4.650 1.00 98.06 93 ASP A C 1
ATOM 726 O O . ASP A 1 93 ? 6.408 -11.546 3.675 1.00 98.06 93 ASP A O 1
ATOM 730 N N . THR A 1 94 ? 6.584 -9.517 4.617 1.00 98.50 94 THR A N 1
ATOM 731 C CA . THR A 1 94 ? 6.223 -8.788 3.402 1.00 98.50 94 THR A CA 1
ATOM 732 C C . THR A 1 94 ? 7.348 -8.949 2.387 1.00 98.50 94 THR A C 1
ATOM 734 O O . THR A 1 94 ? 8.500 -8.599 2.659 1.00 98.50 94 THR A O 1
ATOM 737 N N . THR A 1 95 ? 7.026 -9.507 1.219 1.00 98.50 95 THR A N 1
ATOM 738 C CA . THR A 1 95 ? 7.999 -9.717 0.140 1.00 98.50 95 THR A CA 1
ATOM 739 C C . THR A 1 95 ? 7.996 -8.514 -0.795 1.00 98.50 95 THR A C 1
ATOM 741 O O . THR A 1 95 ? 6.931 -8.053 -1.207 1.00 98.50 95 THR A O 1
ATOM 744 N N . VAL A 1 96 ? 9.185 -8.019 -1.134 1.00 98.56 96 VAL A N 1
ATOM 745 C CA . VAL A 1 96 ? 9.381 -6.882 -2.039 1.00 98.56 96 VAL A CA 1
ATOM 746 C C . VAL A 1 96 ? 9.948 -7.381 -3.362 1.00 98.56 96 VAL A C 1
ATOM 748 O O . VAL A 1 96 ? 10.917 -8.144 -3.401 1.00 98.56 96 VAL A O 1
ATOM 751 N N . PHE A 1 97 ? 9.354 -6.924 -4.456 1.00 98.56 97 PHE A N 1
ATOM 752 C CA . PHE A 1 97 ? 9.757 -7.237 -5.815 1.00 98.56 97 PHE A CA 1
ATOM 753 C C . PHE A 1 97 ? 10.068 -5.969 -6.604 1.00 98.56 97 PHE A C 1
ATOM 755 O O . PHE A 1 97 ? 9.448 -4.926 -6.408 1.00 98.56 97 PHE A O 1
ATOM 762 N N . GLU A 1 98 ? 10.981 -6.102 -7.558 1.00 98.25 98 GLU A N 1
ATOM 763 C CA . GLU A 1 98 ? 11.258 -5.107 -8.586 1.00 98.25 98 GLU A CA 1
ATOM 764 C C . GLU A 1 98 ? 10.743 -5.612 -9.935 1.00 98.25 98 GLU A C 1
ATOM 766 O O . GLU A 1 98 ? 11.088 -6.717 -10.361 1.00 98.25 98 GLU A O 1
ATOM 771 N N . VAL A 1 99 ? 9.911 -4.822 -10.609 1.00 97.88 99 VAL A N 1
ATOM 772 C CA . VAL A 1 99 ? 9.237 -5.214 -11.851 1.00 97.88 99 VAL A CA 1
ATOM 773 C C . VAL A 1 99 ? 9.724 -4.371 -13.018 1.00 97.88 99 VAL A C 1
ATOM 775 O O . VAL A 1 99 ? 9.493 -3.167 -13.058 1.00 97.88 99 VAL A O 1
ATOM 778 N N . HIS A 1 100 ? 10.332 -5.026 -14.005 1.00 96.50 100 HIS A N 1
ATOM 779 C CA . HIS A 1 100 ? 10.812 -4.406 -15.241 1.00 96.50 100 HIS A CA 1
ATOM 780 C C . HIS A 1 100 ? 9.887 -4.746 -16.400 1.00 96.50 100 HIS A C 1
ATOM 782 O O . HIS A 1 100 ? 9.713 -5.920 -16.733 1.00 96.50 100 HIS A O 1
ATOM 788 N N . TYR A 1 101 ? 9.304 -3.732 -17.030 1.00 94.44 101 TYR A N 1
ATOM 789 C CA . TYR A 1 101 ? 8.412 -3.920 -18.170 1.00 94.44 101 TYR A CA 1
ATOM 790 C C . TYR A 1 101 ? 9.213 -4.154 -19.448 1.00 94.44 101 TYR A C 1
ATOM 792 O O . TYR A 1 101 ? 10.193 -3.463 -19.715 1.00 94.44 101 TYR A O 1
ATOM 800 N N . ARG A 1 102 ? 8.792 -5.129 -20.257 1.00 90.50 102 ARG A N 1
ATOM 801 C CA . ARG A 1 102 ? 9.404 -5.369 -21.566 1.00 90.50 102 ARG A CA 1
ATOM 802 C C . ARG A 1 102 ? 8.807 -4.385 -22.563 1.00 90.50 102 ARG A C 1
ATOM 804 O O . ARG A 1 102 ? 7.585 -4.296 -22.678 1.00 90.50 102 ARG A O 1
ATOM 811 N N . SER A 1 103 ? 9.654 -3.648 -23.276 1.00 83.56 103 SER A N 1
ATOM 812 C CA . SER A 1 103 ? 9.202 -2.836 -24.400 1.00 83.56 103 SER A CA 1
ATOM 813 C C . SER A 1 103 ? 8.758 -3.765 -25.528 1.00 83.56 103 SER A C 1
ATOM 815 O O . SER A 1 103 ? 9.501 -4.643 -25.966 1.00 83.56 103 SER A O 1
ATOM 817 N N . PHE A 1 104 ? 7.523 -3.585 -25.987 1.00 75.81 104 PHE A N 1
ATOM 818 C CA . PHE A 1 104 ? 7.073 -4.198 -27.228 1.00 75.81 104 PHE A CA 1
ATOM 819 C C . PHE A 1 104 ? 7.304 -3.195 -28.346 1.00 75.81 104 PHE A C 1
ATOM 821 O O . PHE A 1 104 ? 6.947 -2.025 -28.174 1.00 75.81 104 PHE A O 1
ATOM 828 N N . PRO A 1 105 ? 7.887 -3.611 -29.483 1.00 75.94 105 PRO A N 1
ATOM 829 C CA . PRO A 1 105 ? 7.866 -2.777 -30.666 1.00 75.94 105 PRO A CA 1
ATOM 830 C C . PRO A 1 105 ? 6.398 -2.602 -31.052 1.00 75.94 105 PRO A C 1
ATOM 832 O O . PRO A 1 105 ? 5.760 -3.525 -31.559 1.00 75.94 105 PRO A O 1
ATOM 835 N N . VAL A 1 106 ? 5.841 -1.427 -30.759 1.00 66.25 106 VAL A N 1
ATOM 836 C CA . VAL A 1 106 ? 4.519 -1.065 -31.257 1.00 66.25 106 VAL A CA 1
ATOM 837 C C . VAL A 1 106 ? 4.686 -0.940 -32.759 1.00 66.25 106 VAL A C 1
ATOM 839 O O . VAL A 1 106 ? 5.318 -0.007 -33.253 1.00 66.25 106 VAL A O 1
ATOM 842 N N . THR A 1 107 ? 4.181 -1.927 -33.493 1.00 66.31 107 THR A N 1
ATOM 843 C CA . THR A 1 107 ? 4.086 -1.823 -34.942 1.00 66.31 107 THR A CA 1
ATOM 844 C C . THR A 1 107 ? 3.017 -0.778 -35.193 1.00 66.31 107 THR A C 1
ATOM 846 O O . THR A 1 107 ? 1.825 -1.065 -35.127 1.00 66.31 107 THR A O 1
ATOM 849 N N . VAL A 1 108 ? 3.442 0.471 -35.377 1.00 65.88 108 VAL A N 1
ATOM 850 C CA . VAL A 1 108 ? 2.548 1.526 -35.832 1.00 65.88 108 VAL A CA 1
ATOM 851 C C . VAL A 1 108 ? 2.124 1.087 -37.223 1.00 65.88 108 VAL A C 1
ATOM 853 O O . VAL A 1 108 ? 2.901 1.183 -38.173 1.00 65.88 108 VAL A O 1
ATOM 856 N N . SER A 1 109 ? 0.930 0.507 -37.331 1.00 61.62 109 SER A N 1
ATOM 857 C CA . SER A 1 109 ? 0.282 0.301 -38.615 1.00 61.62 109 SER A CA 1
ATOM 858 C C . SER A 1 109 ? 0.248 1.674 -39.262 1.00 61.62 109 SER A C 1
ATOM 860 O O . SER A 1 109 ? -0.441 2.566 -38.759 1.00 61.62 109 SER A O 1
ATOM 862 N N . GLN A 1 110 ? 1.076 1.871 -40.293 1.00 62.66 110 GLN A N 1
ATOM 863 C CA . GLN A 1 110 ? 1.069 3.116 -41.046 1.00 62.66 110 GLN A CA 1
ATOM 864 C C . GLN A 1 110 ? -0.387 3.408 -41.398 1.00 62.66 110 GLN A C 1
ATOM 866 O O . GLN A 1 110 ? -1.090 2.469 -41.787 1.00 62.66 110 GLN A O 1
ATOM 871 N N . PRO A 1 111 ? -0.866 4.649 -41.207 1.00 55.78 111 PRO A N 1
ATOM 872 C CA . PRO A 1 111 ? -2.217 4.990 -41.594 1.00 55.78 111 PRO A CA 1
ATOM 873 C C . PRO A 1 111 ? -2.325 4.675 -43.080 1.00 55.78 111 PRO A C 1
ATOM 875 O O . PRO A 1 111 ? -1.761 5.378 -43.918 1.00 55.78 111 PRO A O 1
ATOM 878 N N . THR A 1 112 ? -3.010 3.583 -43.417 1.00 55.53 112 THR A N 1
ATOM 879 C CA . THR A 1 112 ? -3.535 3.397 -44.757 1.00 55.53 112 THR A CA 1
ATOM 880 C C . THR A 1 112 ? -4.429 4.598 -44.954 1.00 55.53 112 THR A C 1
ATOM 882 O O . THR A 1 112 ? -5.511 4.669 -44.369 1.00 55.53 112 THR A O 1
ATOM 885 N N . MET A 1 113 ? -3.929 5.590 -45.691 1.00 54.16 113 MET A N 1
ATOM 886 C CA . MET A 1 113 ? -4.768 6.641 -46.222 1.00 54.16 113 MET A CA 1
ATOM 887 C C . MET A 1 113 ? -5.820 5.914 -47.048 1.00 54.16 113 MET A C 1
ATOM 889 O O . MET A 1 113 ? -5.553 5.473 -48.164 1.00 54.16 113 MET A O 1
ATOM 893 N N . PHE A 1 114 ? -6.992 5.703 -46.453 1.00 47.34 114 PHE A N 1
ATOM 894 C CA . PHE A 1 114 ? -8.177 5.323 -47.188 1.00 47.34 114 PHE A CA 1
ATOM 895 C C . PHE A 1 114 ? -8.451 6.506 -48.104 1.00 47.34 114 PHE A C 1
ATOM 897 O O . PHE A 1 114 ? -9.034 7.511 -47.699 1.00 47.34 114 PHE A O 1
ATOM 904 N N . VAL A 1 115 ? -7.950 6.411 -49.334 1.00 45.59 115 VAL A N 1
ATOM 905 C CA . VAL A 1 115 ? -8.448 7.216 -50.436 1.00 45.59 115 VAL A CA 1
ATOM 906 C C . VAL A 1 115 ? -9.930 6.880 -50.504 1.00 45.59 115 VAL A C 1
ATOM 908 O O . VAL A 1 115 ? -10.308 5.780 -50.905 1.00 45.59 115 VAL A O 1
ATOM 911 N N . TYR A 1 116 ? -10.763 7.803 -50.026 1.00 40.66 116 TYR A N 1
ATOM 912 C CA . TYR A 1 116 ? -12.196 7.783 -50.265 1.00 40.66 116 TYR A CA 1
ATOM 913 C C . TYR A 1 116 ? -12.386 7.897 -51.775 1.00 40.66 116 TYR A C 1
ATOM 915 O O . TYR A 1 116 ? -12.458 8.992 -52.330 1.00 40.66 116 TYR A O 1
ATOM 923 N N . GLN A 1 117 ? -12.417 6.758 -52.462 1.00 43.97 117 GLN A N 1
ATOM 924 C CA . GLN A 1 117 ? -12.930 6.706 -53.814 1.00 43.97 117 GLN A CA 1
ATOM 925 C C . GLN A 1 117 ? -14.448 6.812 -53.684 1.00 43.97 117 GLN A C 1
ATOM 927 O O . GLN A 1 117 ? -15.133 5.866 -53.300 1.00 43.97 117 GLN A O 1
ATOM 932 N N . SER A 1 118 ? -14.952 8.022 -53.905 1.00 43.62 118 SER A N 1
ATOM 933 C CA . SER A 1 118 ? -16.369 8.354 -53.932 1.00 43.62 118 SER A CA 1
ATOM 934 C C . SER A 1 118 ? -17.070 7.539 -55.020 1.00 43.62 118 SER A C 1
ATOM 936 O O . SER A 1 118 ? -17.041 7.879 -56.200 1.00 43.62 118 SER A O 1
ATOM 938 N N . ALA A 1 119 ? -17.709 6.442 -54.616 1.00 48.75 119 ALA A N 1
ATOM 939 C CA . ALA A 1 119 ? -18.681 5.752 -55.448 1.00 48.75 119 ALA A CA 1
ATOM 940 C C . ALA A 1 119 ? -19.998 6.555 -55.437 1.00 48.75 119 ALA A C 1
ATOM 942 O O . ALA A 1 119 ? -20.525 6.843 -54.357 1.00 48.75 119 ALA A O 1
ATOM 943 N N . PRO A 1 120 ? -20.541 6.951 -56.600 1.00 49.47 120 PRO A N 1
ATOM 944 C CA . PRO A 1 120 ? -21.803 7.668 -56.661 1.00 49.47 120 PRO A CA 1
ATOM 945 C C . PRO A 1 120 ? -22.986 6.723 -56.398 1.00 49.47 120 PRO A C 1
ATOM 947 O O . PRO A 1 120 ? -23.195 5.762 -57.126 1.00 49.47 120 PRO A O 1
ATOM 950 N N . GLY A 1 121 ? -23.743 7.051 -55.347 1.00 44.53 121 GLY A N 1
ATOM 951 C CA . GLY A 1 121 ? -25.206 6.986 -55.242 1.00 44.53 121 GLY A CA 1
ATOM 952 C C . GLY A 1 121 ? -25.943 5.683 -55.570 1.00 44.53 121 GLY A C 1
ATOM 953 O O . GLY A 1 121 ? -26.108 5.333 -56.731 1.00 44.53 121 GLY A O 1
ATOM 954 N N . ASN A 1 122 ? -26.588 5.100 -54.552 1.00 42.81 122 ASN A N 1
ATOM 955 C CA . ASN A 1 122 ? -27.897 4.471 -54.741 1.00 42.81 122 ASN A CA 1
ATOM 956 C C . ASN A 1 122 ? -28.746 4.579 -53.452 1.00 42.81 122 ASN A C 1
ATOM 958 O O . ASN A 1 122 ? -28.320 4.061 -52.418 1.00 42.81 122 ASN A O 1
ATOM 962 N N . PRO A 1 123 ? -29.914 5.254 -53.465 1.00 55.31 123 PRO A N 1
ATOM 963 C CA . PRO A 1 123 ? -30.819 5.328 -52.322 1.00 55.31 123 PRO A CA 1
ATOM 964 C C . PRO A 1 123 ? -32.065 4.460 -52.548 1.00 55.31 123 PRO A C 1
ATOM 966 O O . PRO A 1 123 ? -32.781 4.704 -53.510 1.00 55.31 123 PRO A O 1
ATOM 969 N N . LEU A 1 124 ? -32.315 3.486 -51.663 1.00 45.97 124 LEU A N 1
ATOM 970 C CA . LEU A 1 124 ? -33.580 2.768 -51.355 1.00 45.97 124 LEU A CA 1
ATOM 971 C C . LEU A 1 124 ? -33.162 1.414 -50.729 1.00 45.97 124 LEU A C 1
ATOM 973 O O . LEU A 1 124 ? -32.254 0.782 -51.248 1.00 45.97 124 LEU A O 1
ATOM 977 N N . SER A 1 125 ? -33.680 0.877 -49.624 1.00 41.50 125 SER A N 1
ATOM 978 C CA . SER A 1 125 ? -35.048 0.845 -49.113 1.00 41.50 125 SER A CA 1
ATOM 979 C C . SER A 1 125 ? -35.067 0.306 -47.671 1.00 41.50 125 SER A C 1
ATOM 981 O O . SER A 1 125 ? -34.257 -0.539 -47.313 1.00 41.50 125 SER A O 1
ATOM 983 N N . GLN A 1 126 ? -36.092 0.738 -46.934 1.00 41.28 126 GLN A N 1
ATOM 984 C CA . GLN A 1 126 ? -36.989 -0.060 -46.082 1.00 41.28 126 GLN A CA 1
ATOM 985 C C . GLN A 1 126 ? -36.497 -0.763 -44.802 1.00 41.28 126 GLN A C 1
ATOM 987 O O . GLN A 1 126 ? -35.653 -1.650 -44.776 1.00 41.28 126 GLN A O 1
ATOM 992 N N . ALA A 1 127 ? -37.219 -0.389 -43.742 1.00 44.34 127 ALA A N 1
ATOM 993 C CA . ALA A 1 127 ? -37.493 -1.138 -42.527 1.00 44.34 127 ALA A CA 1
ATOM 994 C C . ALA A 1 127 ? -37.935 -2.591 -42.783 1.00 44.34 127 ALA A C 1
ATOM 996 O O . ALA A 1 127 ? -38.467 -2.878 -43.852 1.00 44.34 127 ALA A O 1
ATOM 997 N N . VAL A 1 128 ? -37.830 -3.441 -41.746 1.00 37.88 128 VAL A N 1
ATOM 998 C CA . VAL A 1 128 ? -38.918 -4.278 -41.179 1.00 37.88 128 VAL A CA 1
ATOM 999 C C . VAL A 1 128 ? -38.356 -5.464 -40.345 1.00 37.88 128 VAL A C 1
ATOM 1001 O O . VAL A 1 128 ? -37.498 -6.210 -40.794 1.00 37.88 128 VAL A O 1
ATOM 1004 N N . HIS A 1 129 ? -38.914 -5.604 -39.132 1.00 36.03 129 HIS A N 1
ATOM 1005 C CA . HIS A 1 129 ? -39.121 -6.787 -38.261 1.00 36.03 129 HIS A CA 1
ATOM 1006 C C . HIS A 1 129 ? -37.986 -7.617 -37.599 1.00 36.03 129 HIS A C 1
ATOM 1008 O O . HIS A 1 129 ? -37.198 -8.316 -38.223 1.00 36.03 129 HIS A O 1
ATOM 1014 N N . GLN A 1 130 ? -38.087 -7.649 -36.257 1.00 38.78 130 GLN A N 1
ATOM 1015 C CA . GLN A 1 130 ? -37.883 -8.796 -35.346 1.00 38.78 130 GLN A CA 1
ATOM 1016 C C . GLN A 1 130 ? -38.650 -10.055 -35.812 1.00 38.78 130 GLN A C 1
ATOM 1018 O O . GLN A 1 130 ? -39.753 -9.904 -36.336 1.00 38.78 130 GLN A O 1
ATOM 1023 N N . PRO A 1 131 ? -38.178 -11.288 -35.523 1.00 48.59 131 PRO A N 1
ATOM 1024 C CA . PRO A 1 131 ? -38.661 -11.949 -34.298 1.00 48.59 131 PRO A CA 1
ATOM 1025 C C . PRO A 1 131 ? -37.685 -12.937 -33.618 1.00 48.59 131 PRO A C 1
ATOM 1027 O O . PRO A 1 131 ? -36.638 -13.314 -34.133 1.00 48.59 131 PRO A O 1
ATOM 1030 N N . GLN A 1 132 ? -38.094 -13.342 -32.413 1.00 45.16 132 GLN A N 1
ATOM 1031 C CA . GLN A 1 132 ? -37.561 -14.421 -31.573 1.00 45.16 132 GLN A CA 1
ATOM 1032 C C . GLN A 1 132 ? -37.622 -15.799 -32.266 1.00 45.16 132 GLN A C 1
ATOM 1034 O O . GLN A 1 132 ? -38.503 -16.011 -33.095 1.00 45.16 132 GLN A O 1
ATOM 1039 N N . THR A 1 133 ? -36.794 -16.771 -31.845 1.00 32.88 133 THR A N 1
ATOM 1040 C CA . THR A 1 133 ? -37.235 -18.105 -31.351 1.00 32.88 133 THR A CA 1
ATOM 1041 C C . THR A 1 133 ? -36.080 -19.044 -30.958 1.00 32.88 133 THR A C 1
ATOM 1043 O O . THR A 1 133 ? -34.911 -18.822 -31.255 1.00 32.88 133 THR A O 1
ATOM 1046 N N . LEU A 1 134 ? -36.493 -20.056 -30.192 1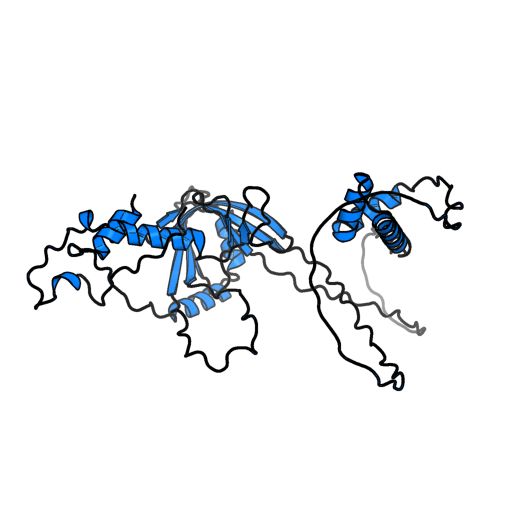.00 39.22 134 LEU A N 1
ATOM 1047 C CA . LEU A 1 134 ? -35.817 -21.116 -29.448 1.00 39.22 134 LEU A CA 1
ATOM 1048 C C . LEU A 1 134 ? -35.079 -22.203 -30.270 1.00 39.22 134 LEU A C 1
ATOM 1050 O O . LEU A 1 134 ? -35.481 -22.540 -31.372 1.00 39.22 134 LEU A O 1
ATOM 1054 N N . SER A 1 135 ? -34.097 -22.822 -29.599 1.00 39.41 135 SER A N 1
ATOM 1055 C CA . SER A 1 135 ? -33.805 -24.270 -29.468 1.00 39.41 135 SER A CA 1
ATOM 1056 C C . SER A 1 135 ? -33.745 -25.235 -30.675 1.00 39.41 135 SER A C 1
ATOM 1058 O O . SER A 1 135 ? -34.715 -25.427 -31.394 1.00 39.41 135 SER A O 1
ATOM 1060 N N . SER A 1 136 ? -32.688 -26.069 -30.627 1.00 40.31 136 SER A N 1
ATOM 1061 C CA . SER A 1 136 ? -32.631 -27.539 -30.852 1.00 40.31 136 SER A CA 1
ATOM 1062 C C . SER A 1 136 ? -31.967 -28.135 -32.118 1.00 40.31 136 SER A C 1
ATOM 1064 O O . SER A 1 136 ? -32.243 -27.757 -33.247 1.00 40.31 136 SER A O 1
ATOM 1066 N N . SER A 1 137 ? -31.132 -29.153 -31.831 1.00 36.34 137 SER A N 1
ATOM 1067 C CA . SER A 1 137 ? -30.792 -30.393 -32.573 1.00 36.34 137 SER A CA 1
ATOM 1068 C C . SER A 1 137 ? -30.045 -30.392 -33.926 1.00 36.34 137 SER A C 1
ATOM 1070 O O . SER A 1 137 ? -30.541 -29.930 -34.943 1.00 36.34 137 SER A O 1
ATOM 1072 N N . SER A 1 138 ? -28.896 -31.094 -33.920 1.00 40.31 138 SER A N 1
ATOM 1073 C CA . SER A 1 138 ? -28.235 -31.854 -35.015 1.00 40.31 138 SER A CA 1
ATOM 1074 C C . SER A 1 138 ? -29.227 -32.759 -35.797 1.00 40.31 138 SER A C 1
ATOM 1076 O O . SER A 1 138 ? -30.242 -33.089 -35.181 1.00 40.31 138 SER A O 1
ATOM 1078 N N . PRO A 1 139 ? -28.976 -33.279 -37.039 1.00 52.16 139 PRO A N 1
ATOM 1079 C CA . PRO A 1 139 ? -27.718 -33.911 -37.501 1.00 52.16 139 PRO A CA 1
ATOM 1080 C C . PRO A 1 139 ? -27.348 -33.824 -39.019 1.00 52.16 139 PRO A C 1
ATOM 1082 O O . PRO A 1 139 ? -28.111 -33.369 -39.856 1.00 52.16 139 PRO A O 1
ATOM 1085 N N . ALA A 1 140 ? -26.133 -34.314 -39.320 1.00 44.03 140 ALA A N 1
ATOM 1086 C CA . ALA A 1 140 ? -25.620 -35.019 -40.516 1.00 44.03 140 ALA A CA 1
ATOM 1087 C C . ALA A 1 140 ? -26.084 -34.694 -41.965 1.00 44.03 140 ALA A C 1
ATOM 1089 O O . ALA A 1 140 ? -27.240 -34.892 -42.321 1.00 44.03 140 ALA A O 1
ATOM 1090 N N . SER A 1 141 ? -25.076 -34.491 -42.837 1.00 39.69 141 SER A N 1
ATOM 1091 C CA . SER A 1 141 ? -24.785 -35.222 -44.102 1.00 39.69 141 SER A CA 1
ATOM 1092 C C . SER A 1 141 ? -24.554 -34.371 -45.368 1.00 39.69 141 SER A C 1
ATOM 1094 O O . SER A 1 141 ? -25.229 -33.377 -45.589 1.00 39.69 141 SER A O 1
ATOM 1096 N N . ALA A 1 142 ? -23.610 -34.870 -46.189 1.00 44.41 142 ALA A N 1
ATOM 1097 C CA . ALA A 1 142 ? -23.251 -34.512 -47.572 1.00 44.41 142 ALA A CA 1
ATOM 1098 C C . ALA A 1 142 ? -22.620 -33.115 -47.790 1.00 44.41 142 ALA A C 1
ATOM 1100 O O . ALA A 1 142 ? -23.069 -32.121 -47.250 1.00 44.41 142 ALA A O 1
ATOM 1101 N N . GLY A 1 143 ? -21.542 -32.930 -48.551 1.00 42.62 143 GLY A N 1
ATOM 1102 C CA . GLY A 1 143 ? -20.947 -33.779 -49.577 1.00 42.62 143 GLY A CA 1
ATOM 1103 C C . GLY A 1 143 ? -20.757 -32.948 -50.843 1.00 42.62 143 GLY A C 1
ATOM 1104 O O . GLY A 1 143 ? -21.445 -33.198 -51.820 1.00 42.62 143 GLY A O 1
ATOM 1105 N N . GLU A 1 144 ? -19.851 -31.963 -50.824 1.00 40.09 144 GLU A N 1
ATOM 1106 C CA . GLU A 1 144 ? -19.471 -31.203 -52.022 1.00 40.09 144 GLU A CA 1
ATOM 1107 C C . GLU A 1 144 ? -17.947 -31.079 -52.124 1.00 40.09 144 GLU A C 1
ATOM 1109 O O . GLU A 1 144 ? -17.250 -30.544 -51.261 1.00 40.09 144 GLU A O 1
ATOM 1114 N N . SER A 1 145 ? -17.433 -31.671 -53.196 1.00 37.50 145 SER A N 1
ATOM 1115 C CA . SER A 1 145 ? -16.034 -31.781 -53.582 1.00 37.50 145 SER A CA 1
ATOM 1116 C C . SER A 1 145 ? -15.554 -30.511 -54.287 1.00 37.50 145 SER A C 1
ATOM 1118 O O . SER A 1 145 ? -15.942 -30.253 -55.424 1.00 37.50 145 SER A O 1
ATOM 1120 N N . ASN A 1 146 ? -14.657 -29.759 -53.644 1.00 38.84 146 ASN A N 1
ATOM 1121 C CA . ASN A 1 146 ? -13.893 -28.670 -54.263 1.00 38.84 146 ASN A CA 1
ATOM 1122 C C . ASN A 1 146 ? -12.589 -29.217 -54.893 1.00 38.84 146 ASN A C 1
ATOM 1124 O O . ASN A 1 146 ? -11.735 -29.720 -54.156 1.00 38.84 146 ASN A O 1
ATOM 1128 N N . PRO A 1 147 ? -12.371 -29.108 -56.219 1.00 45.31 147 PRO A N 1
ATOM 1129 C CA . PRO A 1 147 ? -11.232 -29.718 -56.901 1.00 45.31 147 PRO A CA 1
ATOM 1130 C C . PRO A 1 147 ? -10.070 -28.725 -57.072 1.00 45.31 147 PRO A C 1
ATOM 1132 O O . PRO A 1 147 ? -9.753 -28.334 -58.190 1.00 45.31 147 PRO A O 1
ATOM 1135 N N . LEU A 1 148 ? -9.426 -28.289 -55.980 1.00 45.62 148 LEU A N 1
ATOM 1136 C CA . LEU A 1 148 ? -8.224 -27.430 -56.069 1.00 45.62 148 LEU A CA 1
ATOM 1137 C C . LEU A 1 148 ? -7.099 -27.747 -55.060 1.00 45.62 148 LEU A C 1
ATOM 1139 O O . LEU A 1 148 ? -6.102 -27.033 -55.028 1.00 45.62 148 LEU A O 1
ATOM 1143 N N . LEU A 1 149 ? -7.203 -28.815 -54.258 1.00 41.69 149 LEU A N 1
ATOM 1144 C CA . LEU A 1 149 ? -6.220 -29.118 -53.197 1.00 41.69 149 LEU A CA 1
ATOM 1145 C C . LEU A 1 149 ? -5.352 -30.368 -53.437 1.00 41.69 149 LEU A C 1
ATOM 1147 O O . LEU A 1 149 ? -4.539 -30.719 -52.587 1.00 41.69 149 LEU A O 1
ATOM 1151 N N . SER A 1 150 ? -5.455 -31.021 -54.596 1.00 35.31 150 SER A N 1
ATOM 1152 C CA . SER A 1 150 ? -4.727 -32.271 -54.884 1.00 35.31 150 SER A CA 1
ATOM 1153 C C . SER A 1 150 ? -3.281 -32.094 -55.383 1.00 35.31 150 SER A C 1
ATOM 1155 O O . SER A 1 150 ? -2.668 -33.074 -55.789 1.00 35.31 150 SER A O 1
ATOM 1157 N N . SER A 1 151 ? -2.709 -30.885 -55.361 1.00 38.41 151 SER A N 1
ATOM 1158 C CA . SER A 1 151 ? -1.362 -30.611 -55.901 1.00 38.41 151 SER A CA 1
ATOM 1159 C C . SER A 1 151 ? -0.276 -30.298 -54.859 1.00 38.41 151 SER A C 1
ATOM 1161 O O . SER A 1 151 ? 0.854 -30.005 -55.238 1.00 38.41 151 SER A O 1
ATOM 1163 N N . LEU A 1 152 ? -0.550 -30.420 -53.553 1.00 45.19 152 LEU A N 1
ATOM 1164 C CA . LEU A 1 152 ? 0.452 -30.223 -52.487 1.00 45.19 152 LEU A CA 1
ATOM 1165 C C . LEU A 1 152 ? 0.879 -31.540 -51.815 1.00 45.19 152 LEU A C 1
ATOM 1167 O O . LEU A 1 152 ? 1.064 -31.612 -50.604 1.00 45.19 152 LEU A O 1
ATOM 1171 N N . SER A 1 153 ? 1.067 -32.598 -52.602 1.00 42.66 153 SER A N 1
ATOM 1172 C CA . SER A 1 153 ? 1.787 -33.799 -52.165 1.00 42.66 153 SER A CA 1
ATOM 1173 C C . SER A 1 153 ? 3.269 -33.640 -52.492 1.00 42.66 153 SER A C 1
ATOM 1175 O O . SER A 1 153 ? 3.772 -34.211 -53.453 1.00 42.66 153 SER A O 1
ATOM 1177 N N . SER A 1 154 ? 3.973 -32.829 -51.708 1.00 43.06 154 SER A N 1
ATOM 1178 C CA . SER A 1 154 ? 5.432 -32.794 -51.756 1.00 43.06 154 SER A CA 1
ATOM 1179 C C . SER A 1 154 ? 5.959 -32.694 -50.334 1.00 43.06 154 SER A C 1
ATOM 1181 O O . SER A 1 154 ? 5.910 -31.638 -49.704 1.00 43.06 154 SER A O 1
ATOM 1183 N N . SER A 1 155 ? 6.410 -33.833 -49.805 1.00 47.12 155 SER A N 1
ATOM 1184 C CA . SER A 1 155 ? 7.176 -33.931 -48.566 1.00 47.12 155 SER A CA 1
ATOM 1185 C C . SER A 1 155 ? 8.546 -33.289 -48.788 1.00 47.12 155 SER A C 1
ATOM 1187 O O . SER A 1 155 ? 9.559 -33.973 -48.937 1.00 47.12 155 SER A O 1
ATOM 1189 N N . LEU A 1 156 ? 8.575 -31.964 -48.884 1.00 56.78 156 LEU A N 1
ATOM 1190 C CA . LEU A 1 156 ? 9.820 -31.221 -48.855 1.00 56.78 156 LEU A CA 1
ATOM 1191 C C . LEU A 1 156 ? 10.346 -31.264 -47.415 1.00 56.78 156 LEU A C 1
ATOM 1193 O O . LEU A 1 156 ? 9.596 -30.948 -46.486 1.00 56.78 156 LEU A O 1
ATOM 1197 N N . PRO A 1 157 ? 11.605 -31.678 -47.199 1.00 67.75 157 PRO A N 1
ATOM 1198 C CA . PRO A 1 157 ? 12.203 -31.652 -45.875 1.00 67.75 157 PRO A CA 1
ATOM 1199 C C . PRO A 1 157 ? 12.187 -30.212 -45.357 1.00 67.75 157 PRO A C 1
ATOM 1201 O O . PRO A 1 157 ? 12.763 -29.316 -45.973 1.00 67.75 157 PRO A O 1
ATOM 1204 N N . VAL A 1 158 ? 11.494 -29.986 -44.237 1.00 72.50 158 VAL A N 1
ATOM 1205 C CA . VAL A 1 158 ? 11.441 -28.680 -43.570 1.00 72.50 158 VAL A CA 1
ATOM 1206 C C . VAL A 1 158 ? 12.866 -28.322 -43.135 1.00 72.50 158 VAL A C 1
ATOM 1208 O O . VAL A 1 158 ? 13.441 -29.052 -42.323 1.00 72.50 158 VAL A O 1
ATOM 1211 N N . PRO A 1 159 ? 13.465 -27.230 -43.645 1.00 79.12 159 PRO A N 1
ATOM 1212 C CA . PRO A 1 159 ? 14.811 -26.843 -43.255 1.00 79.12 159 PRO A CA 1
ATOM 1213 C C . PRO A 1 159 ? 14.849 -26.571 -41.742 1.00 79.12 159 PRO A C 1
ATOM 1215 O O . PRO A 1 159 ? 14.030 -25.787 -41.255 1.00 79.12 159 PRO A O 1
ATOM 1218 N N . PRO A 1 160 ? 15.793 -27.145 -40.975 1.00 74.81 160 PRO A N 1
ATOM 1219 C CA . PRO A 1 160 ? 15.849 -26.960 -39.521 1.00 74.81 160 PRO A CA 1
ATOM 1220 C C . PRO A 1 160 ? 15.998 -25.485 -39.102 1.00 74.81 160 PRO A C 1
ATOM 1222 O O . PRO A 1 160 ? 15.529 -25.096 -38.034 1.00 74.81 160 PRO A O 1
ATOM 1225 N N . GLY A 1 161 ? 16.562 -24.630 -39.966 1.00 79.62 161 GLY A N 1
ATOM 1226 C CA . GLY A 1 161 ? 16.642 -23.182 -39.729 1.00 79.62 161 GLY A CA 1
ATOM 1227 C C . GLY A 1 161 ? 15.279 -22.476 -39.672 1.00 79.62 161 GLY A C 1
ATOM 1228 O O . GLY A 1 161 ? 15.120 -21.493 -38.950 1.00 79.62 161 GLY A O 1
ATOM 1229 N N . LEU A 1 162 ? 14.268 -23.007 -40.365 1.00 84.50 162 LEU A N 1
ATOM 1230 C CA . LEU A 1 162 ? 12.918 -22.438 -40.403 1.00 84.50 162 LEU A CA 1
ATOM 1231 C C . LEU A 1 162 ? 12.226 -22.586 -39.038 1.00 84.50 162 LEU A C 1
ATOM 1233 O O . LEU A 1 162 ? 11.558 -21.667 -38.574 1.00 84.50 162 LEU A O 1
ATOM 1237 N N . ILE A 1 163 ? 12.479 -23.697 -38.340 1.00 83.94 163 ILE A N 1
ATOM 1238 C CA . ILE A 1 163 ? 11.935 -23.970 -37.002 1.00 83.94 163 ILE A CA 1
ATOM 1239 C C . ILE A 1 163 ? 12.446 -22.939 -35.989 1.00 83.94 163 ILE A C 1
ATOM 1241 O O . ILE A 1 163 ? 11.663 -22.401 -35.208 1.00 83.94 163 ILE A O 1
ATOM 1245 N N . SER A 1 164 ? 13.743 -22.617 -36.024 1.00 85.31 164 SER A N 1
ATOM 1246 C CA . SER A 1 164 ? 14.322 -21.612 -35.124 1.00 85.31 164 SER A CA 1
ATOM 1247 C C . SER A 1 164 ? 13.727 -20.223 -35.365 1.00 85.31 164 SER A C 1
ATOM 1249 O O . SER A 1 164 ? 13.408 -19.522 -34.406 1.00 85.31 164 SER A O 1
ATOM 1251 N N . HIS A 1 165 ? 13.532 -19.831 -36.628 1.00 88.25 165 HIS A N 1
ATOM 1252 C CA . HIS A 1 165 ? 12.914 -18.545 -36.959 1.00 88.25 165 HIS A CA 1
ATOM 1253 C C . HIS A 1 165 ? 11.448 -18.472 -36.551 1.00 88.25 165 HIS A C 1
ATOM 1255 O O . HIS A 1 165 ? 11.020 -17.461 -36.000 1.00 88.25 165 HIS A O 1
ATOM 1261 N N . VAL A 1 166 ? 10.683 -19.538 -36.775 1.00 91.44 166 VAL A N 1
ATOM 1262 C CA . VAL A 1 166 ? 9.275 -19.579 -36.378 1.00 91.44 166 VAL A CA 1
ATOM 1263 C C . VAL A 1 166 ? 9.148 -19.557 -34.854 1.00 91.44 166 VAL A C 1
ATOM 1265 O O . VAL A 1 166 ? 8.299 -18.836 -34.341 1.00 91.44 166 VAL A O 1
ATOM 1268 N N . ASN A 1 167 ? 10.023 -20.248 -34.116 1.00 86.81 167 ASN A N 1
ATOM 1269 C CA . ASN A 1 167 ? 10.048 -20.186 -32.651 1.00 86.81 167 ASN A CA 1
ATOM 1270 C C . ASN A 1 167 ? 10.428 -18.790 -32.137 1.00 86.81 167 ASN A C 1
ATOM 1272 O O . ASN A 1 167 ? 9.779 -18.279 -31.226 1.00 86.81 167 ASN A O 1
ATOM 1276 N N . ALA A 1 168 ? 11.423 -18.136 -32.744 1.00 89.19 168 ALA A N 1
ATOM 1277 C CA . ALA A 1 168 ? 11.774 -16.758 -32.410 1.00 89.19 168 ALA A CA 1
ATOM 1278 C C . ALA A 1 168 ? 10.608 -15.795 -32.703 1.00 89.19 168 ALA A C 1
ATOM 1280 O O . ALA A 1 168 ? 10.233 -14.997 -31.846 1.00 89.19 168 ALA A O 1
ATOM 1281 N N . ALA A 1 169 ? 9.957 -15.919 -33.860 1.00 89.50 169 ALA A N 1
ATOM 1282 C CA . ALA A 1 169 ? 8.789 -15.114 -34.211 1.00 89.50 169 ALA A CA 1
ATOM 1283 C C . ALA A 1 169 ? 7.573 -15.407 -33.315 1.00 89.50 169 ALA A C 1
ATOM 1285 O O . ALA A 1 169 ? 6.811 -14.502 -32.988 1.00 89.50 169 ALA A O 1
ATOM 1286 N N . ALA A 1 170 ? 7.393 -16.649 -32.865 1.00 92.69 170 ALA A N 1
ATOM 1287 C CA . ALA A 1 170 ? 6.325 -17.012 -31.940 1.00 92.69 170 ALA A CA 1
ATOM 1288 C C . ALA A 1 170 ? 6.521 -16.359 -30.562 1.00 92.69 170 ALA A C 1
ATOM 1290 O O . ALA A 1 170 ? 5.540 -16.023 -29.905 1.00 92.69 170 ALA A O 1
ATOM 1291 N N . THR A 1 171 ? 7.764 -16.099 -30.134 1.00 87.50 171 THR A N 1
ATOM 1292 C CA . THR A 1 171 ? 7.998 -15.359 -28.879 1.00 87.50 171 THR A CA 1
ATOM 1293 C C . THR A 1 171 ? 7.585 -13.888 -28.948 1.00 87.50 171 THR A C 1
ATOM 1295 O O . THR A 1 171 ? 7.250 -13.313 -27.913 1.00 87.50 171 THR A O 1
ATOM 1298 N N . SER A 1 172 ? 7.568 -13.281 -30.139 1.00 90.31 172 SER A N 1
ATOM 1299 C CA . SER A 1 172 ? 7.138 -11.892 -30.342 1.00 90.31 172 SER A CA 1
ATOM 1300 C C . SER A 1 172 ? 5.692 -11.760 -30.834 1.00 90.31 172 SER A C 1
ATOM 1302 O O . SER A 1 172 ? 5.094 -10.699 -30.664 1.00 90.31 172 SER A O 1
ATOM 1304 N N . ASN A 1 173 ? 5.103 -12.822 -31.395 1.00 92.25 173 ASN A N 1
ATOM 1305 C CA . ASN A 1 173 ? 3.738 -12.837 -31.916 1.00 92.25 173 ASN A CA 1
ATOM 1306 C C . ASN A 1 173 ? 2.859 -13.875 -31.176 1.00 92.25 173 ASN A C 1
ATOM 1308 O O . ASN A 1 173 ? 2.913 -15.068 -31.497 1.00 92.25 173 ASN A O 1
ATOM 1312 N N . PRO A 1 174 ? 1.999 -13.446 -30.226 1.00 89.06 174 PRO A N 1
ATOM 1313 C CA . PRO A 1 174 ? 1.168 -14.361 -29.437 1.00 89.06 174 PRO A CA 1
ATOM 1314 C C . PRO A 1 174 ? 0.127 -15.110 -30.283 1.00 89.06 174 PRO A C 1
ATOM 1316 O O . PRO A 1 174 ? -0.238 -16.238 -29.949 1.00 89.06 174 PRO A O 1
ATOM 1319 N N . THR A 1 175 ? -0.326 -14.527 -31.397 1.00 90.19 175 THR A N 1
ATOM 1320 C CA . THR A 1 175 ? -1.249 -15.183 -32.335 1.00 90.19 175 THR A CA 1
ATOM 1321 C C . THR A 1 175 ? -0.562 -16.347 -33.038 1.00 90.19 175 THR A C 1
ATOM 1323 O O . THR A 1 175 ? -1.126 -17.438 -33.112 1.00 90.19 175 THR A O 1
ATOM 1326 N N . LEU A 1 176 ? 0.679 -16.148 -33.495 1.00 95.12 176 LEU A N 1
ATOM 1327 C CA . LEU A 1 176 ? 1.486 -17.210 -34.091 1.00 95.12 176 LEU A CA 1
ATOM 1328 C C . LEU A 1 176 ? 1.764 -18.321 -33.073 1.00 95.12 176 LEU A C 1
ATOM 1330 O O . LEU A 1 176 ? 1.575 -19.486 -33.402 1.00 95.12 176 LEU A O 1
ATOM 1334 N N . ALA A 1 177 ? 2.138 -17.975 -31.836 1.00 94.25 177 ALA A N 1
ATOM 1335 C CA . ALA A 1 177 ? 2.366 -18.953 -30.772 1.00 94.25 177 ALA A CA 1
ATOM 1336 C C . ALA A 1 177 ? 1.123 -19.809 -30.484 1.00 94.25 177 ALA A C 1
ATOM 1338 O O . ALA A 1 177 ? 1.228 -21.032 -30.394 1.00 94.25 177 ALA A O 1
ATOM 1339 N N . ASN A 1 178 ? -0.058 -19.187 -30.398 1.00 95.06 178 ASN A N 1
ATOM 1340 C CA . ASN A 1 178 ? -1.314 -19.901 -30.175 1.00 95.06 178 ASN A CA 1
ATOM 1341 C C . ASN A 1 178 ? -1.665 -20.818 -31.360 1.00 95.06 178 ASN A C 1
ATOM 1343 O O . ASN A 1 178 ? -1.982 -21.988 -31.163 1.00 95.06 178 ASN A O 1
ATOM 1347 N N . LEU A 1 179 ? -1.540 -20.332 -32.601 1.00 95.69 179 LEU A N 1
ATOM 1348 C CA . LEU A 1 179 ? -1.776 -21.144 -33.803 1.00 95.69 179 LEU A CA 1
ATOM 1349 C C . LEU A 1 179 ? -0.804 -22.325 -33.902 1.00 95.69 179 LEU A C 1
ATOM 1351 O O . LEU A 1 179 ? -1.212 -23.426 -34.265 1.00 95.69 179 LEU A O 1
ATOM 1355 N N . LEU A 1 180 ? 0.460 -22.118 -33.536 1.00 95.62 180 LEU A N 1
ATOM 1356 C CA . LEU A 1 180 ? 1.492 -23.152 -33.533 1.00 95.62 180 LEU A CA 1
ATOM 1357 C C . LEU A 1 180 ? 1.223 -24.201 -32.447 1.00 95.62 180 LEU A C 1
ATOM 1359 O O . LEU A 1 180 ? 1.339 -25.396 -32.711 1.00 95.62 180 LEU A O 1
ATOM 1363 N N . GLN A 1 181 ? 0.770 -23.780 -31.263 1.00 95.50 181 GLN A N 1
ATOM 1364 C CA . GLN A 1 181 ? 0.346 -24.685 -30.194 1.00 95.50 181 GLN A CA 1
ATOM 1365 C C . GLN A 1 181 ? -0.904 -25.489 -30.582 1.00 95.50 181 GLN A C 1
ATOM 1367 O O . GLN A 1 181 ? -0.948 -26.699 -30.358 1.00 95.50 181 GLN A O 1
ATOM 1372 N N . LEU A 1 182 ? -1.907 -24.850 -31.194 1.00 94.12 182 LEU A N 1
ATOM 1373 C CA . LEU A 1 182 ? -3.111 -25.519 -31.694 1.00 94.12 182 LEU A CA 1
ATOM 1374 C C . LEU A 1 182 ? -2.778 -26.529 -32.797 1.00 94.12 182 LEU A C 1
ATOM 1376 O O . LEU A 1 182 ? -3.326 -27.632 -32.798 1.00 94.12 182 LEU A O 1
ATOM 1380 N N . ALA A 1 183 ? -1.863 -26.181 -33.704 1.00 95.62 183 ALA A N 1
ATOM 1381 C CA . ALA A 1 183 ? -1.401 -27.069 -34.764 1.00 95.62 183 ALA A CA 1
ATOM 1382 C C . ALA A 1 183 ? -0.622 -28.266 -34.199 1.00 95.62 183 ALA A C 1
ATOM 1384 O O . ALA A 1 183 ? -0.928 -29.404 -34.545 1.00 95.62 183 ALA A O 1
ATOM 1385 N N . ALA A 1 184 ? 0.309 -28.032 -33.267 1.00 92.69 184 ALA A N 1
ATOM 1386 C CA . ALA A 1 184 ? 1.071 -29.089 -32.597 1.00 92.69 184 ALA A CA 1
ATOM 1387 C C . ALA A 1 184 ? 0.177 -30.046 -31.790 1.00 92.69 184 ALA A C 1
ATOM 1389 O O . ALA A 1 184 ? 0.458 -31.238 -31.706 1.00 92.69 184 ALA A O 1
ATOM 1390 N N . ALA A 1 185 ? -0.922 -29.540 -31.226 1.00 95.25 185 ALA A N 1
ATOM 1391 C CA . ALA A 1 185 ? -1.910 -30.339 -30.508 1.00 95.25 185 ALA A CA 1
ATOM 1392 C C . ALA A 1 185 ? -2.920 -31.062 -31.424 1.00 95.25 185 ALA A C 1
ATOM 1394 O O . ALA A 1 185 ? -3.806 -31.746 -30.911 1.00 95.25 185 ALA A O 1
ATOM 1395 N N . GLY A 1 186 ? -2.850 -30.883 -32.750 1.00 94.44 186 GLY A N 1
ATOM 1396 C CA . GLY A 1 186 ? -3.824 -31.436 -33.699 1.00 94.44 186 GLY A CA 1
ATOM 1397 C C . GLY A 1 186 ? -5.235 -30.852 -33.554 1.00 94.44 186 GLY A C 1
ATOM 1398 O O . GLY A 1 186 ? -6.209 -31.496 -33.930 1.00 94.44 186 GLY A O 1
ATOM 1399 N N . ARG A 1 187 ? -5.363 -29.653 -32.967 1.00 97.06 187 ARG A N 1
ATOM 1400 C CA . ARG A 1 187 ? -6.643 -28.971 -32.692 1.00 97.06 187 ARG A CA 1
ATOM 1401 C C . ARG A 1 187 ? -6.881 -27.729 -33.549 1.00 97.06 187 ARG A C 1
ATOM 1403 O O . ARG A 1 187 ? -7.919 -27.091 -33.398 1.00 97.06 187 ARG A O 1
ATOM 1410 N N . ALA A 1 188 ? -5.935 -27.364 -34.409 1.00 95.06 188 ALA A N 1
ATOM 1411 C CA . ALA A 1 188 ? -6.104 -26.236 -35.312 1.00 95.06 188 ALA A CA 1
ATOM 1412 C C . ALA A 1 188 ? -7.165 -26.546 -36.380 1.00 95.06 188 ALA A C 1
ATOM 1414 O O . ALA A 1 188 ? -7.137 -27.605 -37.008 1.00 95.06 188 ALA A O 1
ATOM 1415 N N . THR A 1 189 ? -8.086 -25.610 -36.607 1.00 96.81 189 THR A N 1
ATOM 1416 C CA . THR A 1 189 ? -9.046 -25.696 -37.715 1.00 96.81 189 THR A CA 1
ATOM 1417 C C . THR A 1 189 ? -8.337 -25.517 -39.069 1.00 96.81 189 THR A C 1
ATOM 1419 O O . THR A 1 189 ? -7.237 -24.956 -39.119 1.00 96.81 189 THR A O 1
ATOM 1422 N N . PRO A 1 190 ? -8.943 -25.941 -40.195 1.00 95.75 190 PRO A N 1
ATOM 1423 C CA . PRO A 1 190 ? -8.353 -25.749 -41.523 1.00 95.75 190 PRO A CA 1
ATOM 1424 C C . PRO A 1 190 ? -8.009 -24.282 -41.829 1.00 95.75 190 PRO A C 1
ATOM 1426 O O . PRO A 1 190 ? -6.931 -23.994 -42.349 1.00 95.75 190 PRO A O 1
ATOM 1429 N N . ASP A 1 191 ? -8.870 -23.345 -41.426 1.00 95.00 191 ASP A N 1
ATOM 1430 C CA . ASP A 1 191 ? -8.627 -21.907 -41.595 1.00 95.00 191 ASP A CA 1
ATOM 1431 C C . ASP A 1 191 ? -7.474 -21.399 -40.719 1.00 95.00 191 ASP A C 1
ATOM 1433 O O . ASP A 1 191 ? -6.671 -20.569 -41.153 1.00 95.00 191 ASP A O 1
ATOM 1437 N N . GLN A 1 192 ? -7.335 -21.932 -39.501 1.00 95.19 192 GLN A N 1
ATOM 1438 C CA . GLN A 1 192 ? -6.209 -21.629 -38.613 1.00 95.19 192 GLN A CA 1
ATOM 1439 C C . GLN A 1 192 ? -4.887 -22.151 -39.179 1.00 95.19 192 GLN A C 1
ATOM 1441 O O . GLN A 1 192 ? -3.886 -21.440 -39.128 1.00 95.19 192 GLN A O 1
ATOM 1446 N N . LEU A 1 193 ? -4.877 -23.348 -39.771 1.00 95.38 193 LEU A N 1
ATOM 1447 C CA . LEU A 1 193 ? -3.701 -23.898 -40.451 1.00 95.38 193 LEU A CA 1
ATOM 1448 C C . LEU A 1 193 ? -3.336 -23.092 -41.701 1.00 95.38 193 LEU A C 1
ATOM 1450 O O . LEU A 1 193 ? -2.157 -22.835 -41.940 1.00 95.38 193 LEU A O 1
ATOM 1454 N N . LYS A 1 194 ? -4.329 -22.625 -42.466 1.00 93.50 194 LYS A N 1
ATOM 1455 C CA . LYS A 1 194 ? -4.108 -21.725 -43.607 1.00 93.50 194 LYS A CA 1
ATOM 1456 C C . LYS A 1 194 ? -3.511 -20.391 -43.156 1.00 93.50 194 LYS A C 1
ATOM 1458 O O . LYS A 1 194 ? -2.545 -19.916 -43.748 1.00 93.50 194 LYS A O 1
ATOM 1463 N N . THR A 1 195 ? -4.038 -19.828 -42.070 1.00 94.25 195 THR A N 1
ATOM 1464 C CA . THR A 1 195 ? -3.519 -18.598 -41.451 1.00 94.25 195 THR A CA 1
ATOM 1465 C C . THR A 1 195 ? -2.086 -18.793 -40.950 1.00 94.25 195 THR A C 1
ATOM 1467 O O . THR A 1 195 ? -1.227 -17.951 -41.203 1.00 94.25 195 THR A O 1
ATOM 1470 N N . LEU A 1 196 ? -1.798 -19.926 -40.303 1.00 95.12 196 LEU A N 1
ATOM 1471 C CA . LEU A 1 196 ? -0.454 -20.299 -39.860 1.00 95.12 196 LEU A CA 1
ATOM 1472 C C . LEU A 1 196 ? 0.516 -20.409 -41.045 1.00 95.12 196 LEU A C 1
ATOM 1474 O O . LEU A 1 196 ? 1.615 -19.864 -40.980 1.00 95.12 196 LEU A O 1
ATOM 1478 N N . GLY A 1 197 ? 0.102 -21.052 -42.140 1.00 94.44 197 GLY A N 1
ATOM 1479 C CA . GLY A 1 197 ? 0.901 -21.170 -43.361 1.00 94.44 197 GLY A CA 1
ATOM 1480 C C . GLY A 1 197 ? 1.248 -19.812 -43.974 1.00 94.44 197 GLY A C 1
ATOM 1481 O O . GLY A 1 197 ? 2.413 -19.559 -44.276 1.00 94.44 197 GLY A O 1
ATOM 1482 N N . LEU A 1 198 ? 0.268 -18.907 -44.079 1.00 94.25 198 LEU A N 1
ATOM 1483 C CA . LEU A 1 198 ? 0.479 -17.542 -44.577 1.00 94.25 198 LEU A CA 1
ATOM 1484 C C . LEU A 1 198 ? 1.437 -16.742 -43.683 1.00 94.25 198 LEU A C 1
ATOM 1486 O O . LEU A 1 198 ? 2.323 -16.053 -44.189 1.00 94.25 198 LEU A O 1
ATOM 1490 N N . LEU A 1 199 ? 1.305 -16.865 -42.358 1.00 93.06 199 LEU A N 1
ATOM 1491 C CA . LEU A 1 199 ? 2.208 -16.209 -41.412 1.00 93.06 199 LEU A CA 1
ATOM 1492 C C . LEU A 1 199 ? 3.641 -16.736 -41.543 1.00 93.06 199 LEU A C 1
ATOM 1494 O O . LEU A 1 199 ? 4.572 -15.939 -41.637 1.00 93.06 199 LEU A O 1
ATOM 1498 N N . ILE A 1 200 ? 3.836 -18.054 -41.617 1.00 92.94 200 ILE A N 1
ATOM 1499 C CA . ILE A 1 200 ? 5.167 -18.650 -41.809 1.00 92.94 200 ILE A CA 1
ATOM 1500 C C . ILE A 1 200 ? 5.774 -18.197 -43.144 1.00 92.94 200 ILE A C 1
ATOM 1502 O O . ILE A 1 200 ? 6.941 -17.811 -43.180 1.00 92.94 200 ILE A O 1
ATOM 1506 N N . GLN A 1 201 ? 4.982 -18.163 -44.219 1.00 91.00 201 GLN A N 1
ATOM 1507 C CA . GLN A 1 201 ? 5.441 -17.699 -45.528 1.00 91.00 201 GLN A CA 1
ATOM 1508 C C . GLN A 1 201 ? 5.877 -16.226 -45.490 1.00 91.00 201 GLN A C 1
ATOM 1510 O O . GLN A 1 201 ? 6.922 -15.879 -46.044 1.00 91.00 201 GLN A O 1
ATOM 1515 N N . SER A 1 202 ? 5.137 -15.375 -44.769 1.00 90.19 202 SER A N 1
ATOM 1516 C CA . SER A 1 202 ? 5.502 -13.965 -44.575 1.00 90.19 202 SER A CA 1
ATOM 1517 C C . SER A 1 202 ? 6.821 -13.790 -43.813 1.00 90.19 202 SER A C 1
ATOM 1519 O O . SER A 1 202 ? 7.607 -12.908 -44.146 1.00 90.19 202 SER A O 1
ATOM 1521 N N . LEU A 1 203 ? 7.116 -14.676 -42.853 1.00 87.81 203 LEU A N 1
ATOM 1522 C CA . LEU A 1 203 ? 8.381 -14.669 -42.112 1.00 87.81 203 LEU A CA 1
ATOM 1523 C C . LEU A 1 203 ? 9.559 -15.096 -42.991 1.00 87.81 203 LEU A C 1
ATOM 1525 O O . LEU A 1 203 ? 10.649 -14.548 -42.861 1.00 87.81 203 LEU A O 1
ATOM 1529 N N . THR A 1 204 ? 9.347 -16.046 -43.903 1.00 82.62 204 THR A N 1
ATOM 1530 C CA . THR A 1 204 ? 10.388 -16.493 -44.843 1.00 82.62 204 THR A CA 1
ATOM 1531 C C . THR A 1 204 ? 10.641 -15.516 -45.992 1.00 82.62 204 THR A C 1
ATOM 1533 O O . THR A 1 204 ? 11.705 -15.567 -46.600 1.00 82.62 204 THR A O 1
ATOM 1536 N N . GLY A 1 205 ? 9.685 -14.629 -46.289 1.00 79.25 205 GLY A N 1
ATOM 1537 C CA . GLY A 1 205 ? 9.793 -13.629 -47.355 1.00 79.25 205 GLY A CA 1
ATOM 1538 C C . GLY A 1 205 ? 10.607 -12.384 -46.989 1.00 79.25 205 GLY A C 1
ATOM 1539 O O . GLY A 1 205 ? 10.933 -11.603 -47.880 1.00 79.25 205 GLY A O 1
ATOM 1540 N N . SER A 1 206 ? 10.955 -12.193 -45.711 1.00 69.19 206 SER A N 1
ATOM 1541 C CA . SER A 1 206 ? 11.822 -11.092 -45.278 1.00 69.19 206 SER A CA 1
ATOM 1542 C C . SER A 1 206 ? 13.297 -11.479 -45.448 1.00 69.19 206 SER A C 1
ATOM 1544 O O . SER A 1 206 ? 13.760 -12.381 -44.746 1.00 69.19 206 SER A O 1
ATOM 1546 N N . PRO A 1 207 ? 14.066 -10.824 -46.341 1.00 56.12 207 PRO A N 1
ATOM 1547 C CA . PRO A 1 207 ? 15.494 -11.086 -46.473 1.00 56.12 207 PRO A CA 1
ATOM 1548 C C . PRO A 1 207 ? 16.200 -10.720 -45.161 1.00 56.12 207 PRO A C 1
ATOM 1550 O O . PRO A 1 207 ? 16.227 -9.559 -44.756 1.00 56.12 207 PRO A O 1
ATOM 1553 N N . ALA A 1 208 ? 16.740 -11.728 -44.476 1.00 49.12 208 ALA A N 1
ATOM 1554 C CA . ALA A 1 208 ? 17.465 -11.561 -43.224 1.00 49.12 208 ALA A CA 1
ATOM 1555 C C . ALA A 1 208 ? 18.735 -10.718 -43.442 1.00 49.12 208 ALA A C 1
ATOM 1557 O O . ALA A 1 208 ? 19.665 -11.130 -44.137 1.00 49.12 208 ALA A O 1
ATOM 1558 N N . THR A 1 209 ? 18.762 -9.531 -42.840 1.00 44.91 209 THR A N 1
ATOM 1559 C CA . THR A 1 209 ? 19.920 -8.638 -42.756 1.00 44.91 209 THR A CA 1
ATOM 1560 C C . THR A 1 209 ? 21.056 -9.298 -41.963 1.00 44.91 209 THR A C 1
ATOM 1562 O O . THR A 1 209 ? 20.825 -9.939 -40.940 1.00 44.91 209 THR A O 1
ATOM 1565 N N . GLY A 1 210 ? 22.277 -9.166 -42.489 1.00 44.75 210 GLY A N 1
ATOM 1566 C CA . GLY A 1 210 ? 23.465 -9.955 -42.159 1.00 44.75 210 GLY A CA 1
ATOM 1567 C C . GLY A 1 210 ? 24.013 -9.902 -40.727 1.00 44.75 210 GLY A C 1
ATOM 1568 O O . GLY A 1 210 ? 23.752 -8.997 -39.938 1.00 44.75 210 GLY A O 1
ATOM 1569 N N . ALA A 1 211 ? 24.831 -10.918 -40.441 1.00 39.72 211 A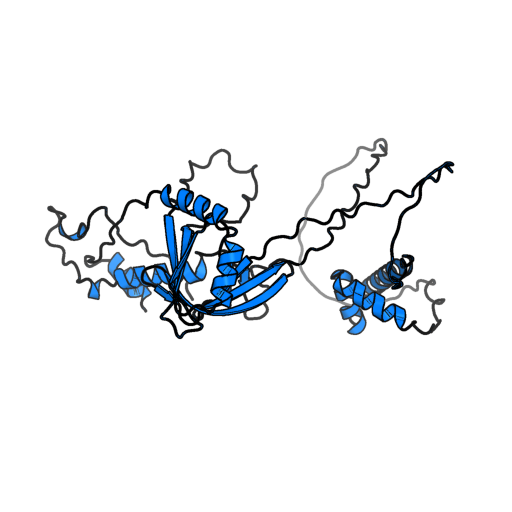LA A N 1
ATOM 1570 C CA . ALA A 1 211 ? 25.602 -11.120 -39.219 1.00 39.72 211 ALA A CA 1
ATOM 1571 C C . ALA A 1 211 ? 26.728 -10.074 -39.033 1.00 39.72 211 ALA A C 1
ATOM 1573 O O . ALA A 1 211 ? 27.312 -9.634 -40.027 1.00 39.72 211 ALA A O 1
ATOM 1574 N N . PRO A 1 212 ? 27.105 -9.717 -37.787 1.00 46.91 212 PRO A N 1
ATOM 1575 C CA . PRO A 1 212 ? 28.233 -8.831 -37.529 1.00 46.91 212 PRO A CA 1
ATOM 1576 C C . PRO A 1 212 ? 29.552 -9.620 -37.510 1.00 46.91 212 PRO A C 1
ATOM 1578 O O . PRO A 1 212 ? 29.732 -10.544 -36.716 1.00 46.91 212 PRO A O 1
ATOM 1581 N N . ALA A 1 213 ? 30.487 -9.234 -38.378 1.00 41.62 213 ALA A N 1
ATOM 1582 C CA . ALA A 1 213 ? 31.879 -9.663 -38.316 1.00 41.62 213 ALA A CA 1
ATOM 1583 C C . ALA A 1 213 ? 32.646 -8.808 -37.294 1.00 41.62 213 ALA A C 1
ATOM 1585 O O . ALA A 1 213 ? 32.581 -7.579 -37.318 1.00 41.62 213 ALA A O 1
ATOM 1586 N N . ALA A 1 214 ? 33.376 -9.474 -36.401 1.00 48.41 214 ALA A N 1
ATOM 1587 C CA . ALA A 1 214 ? 34.335 -8.863 -35.491 1.00 48.41 214 ALA A CA 1
ATOM 1588 C C . ALA A 1 214 ? 35.623 -8.481 -36.239 1.00 48.41 214 ALA A C 1
ATOM 1590 O O . ALA A 1 214 ? 36.163 -9.306 -36.975 1.00 48.41 214 ALA A O 1
ATOM 1591 N N . ALA A 1 215 ? 36.141 -7.271 -36.011 1.00 44.03 215 ALA A N 1
ATOM 1592 C CA . ALA A 1 215 ? 37.513 -6.907 -36.356 1.00 44.03 215 ALA A CA 1
ATOM 1593 C C . ALA A 1 215 ? 38.030 -5.731 -35.513 1.00 44.03 215 ALA A C 1
ATOM 1595 O O . ALA A 1 215 ? 37.283 -4.889 -35.019 1.00 44.03 215 ALA A O 1
ATOM 1596 N N . SER A 1 216 ? 39.344 -5.759 -35.351 1.00 43.72 216 SER A N 1
ATOM 1597 C CA . SER A 1 216 ? 40.191 -5.113 -34.360 1.00 43.72 216 SER A CA 1
ATOM 1598 C C . SER A 1 216 ? 40.726 -3.734 -34.781 1.00 43.72 216 SER A C 1
ATOM 1600 O O . SER A 1 216 ? 40.897 -3.470 -35.960 1.00 43.72 216 SER A O 1
ATOM 1602 N N . GLN A 1 217 ? 41.092 -2.941 -33.766 1.00 48.53 217 GLN A N 1
ATOM 1603 C CA . GLN A 1 217 ? 42.282 -2.074 -33.630 1.00 48.53 217 GLN A CA 1
ATOM 1604 C C . GLN A 1 217 ? 42.726 -1.053 -34.713 1.00 48.53 217 GLN A C 1
ATOM 1606 O O . GLN A 1 217 ? 43.044 -1.381 -35.849 1.00 48.53 217 GLN A O 1
ATOM 1611 N N . SER A 1 218 ? 43.085 0.118 -34.158 1.00 41.69 218 SER A N 1
ATOM 1612 C CA . SER A 1 218 ? 44.256 0.975 -34.448 1.00 41.69 218 SER A CA 1
ATOM 1613 C C . SER A 1 218 ? 44.098 2.210 -35.352 1.00 41.69 218 SER A C 1
ATOM 1615 O O . SER A 1 218 ? 43.099 2.434 -36.018 1.00 41.69 218 SER A O 1
ATOM 1617 N N . SER A 1 219 ? 45.090 3.080 -35.192 1.00 49.00 219 SER A N 1
ATOM 1618 C CA . SER A 1 219 ? 45.072 4.540 -35.079 1.00 49.00 219 SER A CA 1
ATOM 1619 C C . SER A 1 219 ? 45.688 5.302 -36.263 1.00 49.00 219 SER A C 1
ATOM 1621 O O . SER A 1 219 ? 46.524 4.750 -36.969 1.00 49.00 219 SER A O 1
ATOM 1623 N N . ALA A 1 220 ? 45.413 6.619 -36.285 1.00 50.38 220 ALA A N 1
ATOM 1624 C CA . ALA A 1 220 ? 46.225 7.752 -36.788 1.00 50.38 220 ALA A CA 1
ATOM 1625 C C . ALA A 1 220 ? 45.764 8.462 -38.096 1.00 50.38 220 ALA A C 1
ATOM 1627 O O . ALA A 1 220 ? 45.074 7.853 -38.910 1.00 50.38 220 ALA A O 1
ATOM 1628 N N . PRO A 1 221 ? 46.086 9.773 -38.262 1.00 62.06 221 PRO A N 1
ATOM 1629 C CA . PRO A 1 221 ? 45.349 10.717 -39.111 1.00 62.06 221 PRO A CA 1
ATOM 1630 C C . PRO A 1 221 ? 46.060 11.079 -40.430 1.00 62.06 221 PRO A C 1
ATOM 1632 O O . PRO A 1 221 ? 47.285 11.024 -40.524 1.00 62.06 221 PRO A O 1
ATOM 1635 N N . GLY A 1 222 ? 45.291 11.544 -41.420 1.00 44.12 222 GLY A N 1
ATOM 1636 C CA . GLY A 1 222 ? 45.807 12.095 -42.675 1.00 44.12 222 GLY A CA 1
ATOM 1637 C C . GLY A 1 222 ? 44.715 12.755 -43.524 1.00 44.12 222 GLY A C 1
ATOM 1638 O O . GLY A 1 222 ? 43.614 12.233 -43.649 1.00 44.12 222 GLY A O 1
ATOM 1639 N N . THR A 1 223 ? 45.044 13.931 -44.042 1.00 46.66 223 THR A N 1
ATOM 1640 C CA . THR A 1 223 ? 44.234 14.956 -44.716 1.00 46.66 223 THR A CA 1
ATOM 1641 C C . THR A 1 223 ? 43.909 14.698 -46.198 1.00 46.66 223 THR A C 1
ATOM 1643 O O . THR A 1 223 ? 44.708 14.116 -46.923 1.00 46.66 223 THR A O 1
ATOM 1646 N N . ASP A 1 224 ? 42.787 15.305 -46.613 1.00 42.56 224 ASP A N 1
ATOM 1647 C CA . ASP A 1 224 ? 42.470 15.949 -47.904 1.00 42.56 224 ASP A CA 1
ATOM 1648 C C . ASP A 1 224 ? 42.052 15.180 -49.188 1.00 42.56 224 ASP A C 1
ATOM 1650 O O . ASP A 1 224 ? 42.811 14.447 -49.810 1.00 42.56 224 ASP A O 1
ATOM 1654 N N . SER A 1 225 ? 40.864 15.610 -49.661 1.00 48.09 225 SER A N 1
ATOM 1655 C CA . SER A 1 225 ? 40.450 15.929 -51.049 1.00 48.09 225 SER A CA 1
ATOM 1656 C C . SER A 1 225 ? 39.586 14.963 -51.895 1.00 48.09 225 SER A C 1
ATOM 1658 O O . SER A 1 225 ? 40.031 13.952 -52.420 1.00 48.09 225 SER A O 1
ATOM 1660 N N . SER A 1 226 ? 38.348 15.443 -52.121 1.00 49.22 226 SER A N 1
ATOM 1661 C CA . SER A 1 226 ? 37.510 15.446 -53.345 1.00 49.22 226 SER A CA 1
ATOM 1662 C C . SER A 1 226 ? 37.204 14.154 -54.126 1.00 49.22 226 SER A C 1
ATOM 1664 O O . SER A 1 226 ? 38.008 13.688 -54.926 1.00 49.22 226 SER A O 1
ATOM 1666 N N . SER A 1 227 ? 35.940 13.715 -54.092 1.00 45.53 227 SER A N 1
ATOM 1667 C CA . SER A 1 227 ? 34.949 13.869 -55.188 1.00 45.53 227 SER A CA 1
ATOM 1668 C C . SER A 1 227 ? 33.773 12.886 -55.039 1.00 45.53 227 SER A C 1
ATOM 1670 O O . SER A 1 227 ? 33.918 11.726 -54.670 1.00 45.53 227 SER A O 1
ATOM 1672 N N . THR A 1 228 ? 32.579 13.419 -55.272 1.00 50.75 228 THR A N 1
ATOM 1673 C CA . THR A 1 228 ? 31.242 12.879 -55.002 1.00 50.75 228 THR A CA 1
ATOM 1674 C C . THR A 1 228 ? 30.721 11.964 -56.117 1.00 50.75 228 THR A C 1
ATOM 1676 O O . THR A 1 228 ? 30.764 12.351 -57.283 1.00 50.75 228 THR A O 1
ATOM 1679 N N . PRO A 1 229 ? 30.041 10.859 -55.762 1.00 49.94 229 PRO A N 1
ATOM 1680 C CA . PRO A 1 229 ? 28.887 10.379 -56.514 1.00 49.94 229 PRO A CA 1
ATOM 1681 C C . PRO A 1 229 ? 27.600 10.476 -55.676 1.00 49.94 229 PRO A C 1
ATOM 1683 O O . PRO A 1 229 ? 27.543 10.058 -54.520 1.00 49.94 229 PRO A O 1
ATOM 1686 N N . LEU A 1 230 ? 26.553 11.043 -56.283 1.00 53.28 230 LEU A N 1
ATOM 1687 C CA . LEU A 1 230 ? 25.203 11.159 -55.727 1.00 53.28 230 LEU A CA 1
ATOM 1688 C C . LEU A 1 230 ? 24.559 9.759 -55.658 1.00 53.28 230 LEU A C 1
ATOM 1690 O O . LEU A 1 230 ? 24.031 9.259 -56.649 1.00 53.28 230 LEU A O 1
ATOM 1694 N N . ALA A 1 231 ? 24.617 9.116 -54.492 1.00 47.41 231 ALA A N 1
ATOM 1695 C CA . ALA A 1 231 ? 23.877 7.892 -54.203 1.00 47.41 231 ALA A CA 1
ATOM 1696 C C . ALA A 1 231 ? 22.568 8.252 -53.488 1.00 47.41 231 ALA A C 1
ATOM 1698 O O . ALA A 1 231 ? 22.573 8.844 -52.409 1.00 47.41 231 ALA A O 1
AT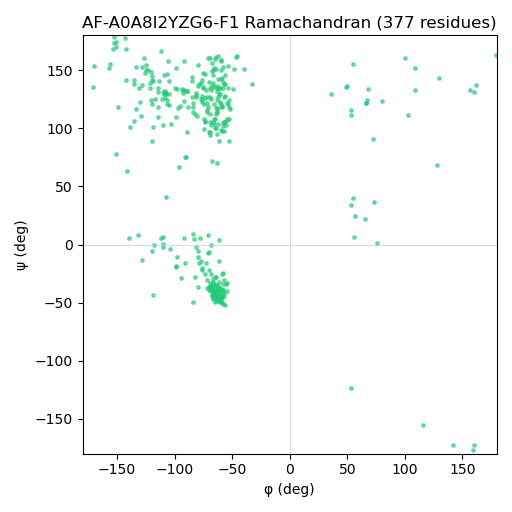OM 1699 N N . THR A 1 232 ? 21.438 7.906 -54.102 1.00 57.06 232 THR A N 1
ATOM 1700 C CA . THR A 1 232 ? 20.105 8.033 -53.510 1.00 57.06 232 THR A CA 1
ATOM 1701 C C . THR A 1 232 ? 20.018 7.085 -52.315 1.00 57.06 232 THR A C 1
ATOM 1703 O O . THR A 1 232 ? 19.878 5.874 -52.478 1.00 57.06 232 THR A O 1
ATOM 1706 N N . ALA A 1 233 ? 20.186 7.632 -51.110 1.00 56.00 233 ALA A N 1
ATOM 1707 C CA . ALA A 1 233 ? 20.160 6.863 -49.876 1.00 56.00 233 ALA A CA 1
ATOM 1708 C C . ALA A 1 233 ? 18.779 6.201 -49.696 1.00 56.00 233 ALA A C 1
ATOM 1710 O O . ALA A 1 233 ? 17.760 6.891 -49.804 1.00 56.00 233 ALA A O 1
ATOM 1711 N N . PRO A 1 234 ? 18.708 4.885 -49.422 1.00 55.38 234 PRO A N 1
ATOM 1712 C CA . PRO A 1 234 ? 17.453 4.247 -49.063 1.00 55.38 234 PRO A CA 1
ATOM 1713 C C . PRO A 1 234 ? 16.952 4.880 -47.765 1.00 55.38 234 PRO A C 1
ATOM 1715 O O . PRO A 1 234 ? 17.695 4.964 -46.787 1.00 55.38 234 PRO A O 1
ATOM 1718 N N . ALA A 1 235 ? 15.704 5.348 -47.769 1.00 57.25 235 ALA A N 1
ATOM 1719 C CA . ALA A 1 235 ? 15.044 5.885 -46.589 1.00 57.25 235 ALA A CA 1
ATOM 1720 C C . ALA A 1 235 ? 15.006 4.801 -45.500 1.00 57.25 235 ALA A C 1
ATOM 1722 O O . ALA A 1 235 ? 14.172 3.896 -45.522 1.00 57.25 235 ALA A O 1
ATOM 1723 N N . THR A 1 236 ? 15.952 4.860 -44.565 1.00 61.25 236 THR A N 1
ATOM 1724 C CA . THR A 1 236 ? 15.975 4.020 -43.375 1.00 61.25 236 THR A CA 1
ATOM 1725 C C . THR A 1 236 ? 14.771 4.399 -42.529 1.00 61.25 236 THR A C 1
ATOM 1727 O O . THR A 1 236 ? 14.715 5.479 -41.945 1.00 61.25 236 THR A O 1
ATOM 1730 N N . ALA A 1 237 ? 13.777 3.512 -42.489 1.00 65.25 237 ALA A N 1
ATOM 1731 C CA . ALA A 1 237 ? 12.658 3.631 -41.570 1.00 65.25 237 ALA A CA 1
ATOM 1732 C C . ALA A 1 237 ? 13.219 3.695 -40.141 1.00 65.25 237 ALA A C 1
ATOM 1734 O O . ALA A 1 237 ? 13.703 2.695 -39.609 1.00 65.25 237 ALA A O 1
ATOM 1735 N N . GLN A 1 238 ? 13.211 4.888 -39.541 1.00 62.06 238 GLN A N 1
ATOM 1736 C CA . GLN A 1 238 ? 13.623 5.073 -38.157 1.00 62.06 238 GLN A CA 1
ATOM 1737 C C . GLN A 1 238 ? 12.639 4.315 -37.264 1.00 62.06 238 GLN A C 1
ATOM 1739 O O . GLN A 1 238 ? 11.482 4.702 -37.107 1.00 62.06 238 GLN A O 1
ATOM 1744 N N . GLN A 1 239 ? 13.096 3.201 -36.693 1.00 61.50 239 GLN A N 1
ATOM 1745 C CA . GLN A 1 239 ? 12.381 2.533 -35.616 1.00 61.50 239 GLN A CA 1
ATOM 1746 C C . GLN A 1 239 ? 12.436 3.442 -34.386 1.00 61.50 239 GLN A C 1
ATOM 1748 O O . GLN A 1 239 ? 13.458 3.524 -33.708 1.00 61.50 239 GLN A O 1
ATOM 1753 N N . TYR A 1 240 ? 11.338 4.140 -34.104 1.00 63.78 240 TYR A N 1
ATOM 1754 C CA . TYR A 1 240 ? 11.175 4.873 -32.855 1.00 63.78 240 TYR A CA 1
ATOM 1755 C C . TYR A 1 240 ? 11.126 3.869 -31.700 1.00 63.78 240 TYR A C 1
ATOM 1757 O O . TYR A 1 240 ? 10.125 3.181 -31.493 1.00 63.78 240 TYR A O 1
ATOM 1765 N N . GLN A 1 241 ? 12.224 3.758 -30.954 1.00 65.88 241 GLN A N 1
ATOM 1766 C CA . GLN A 1 241 ? 12.213 3.053 -29.680 1.00 65.88 241 GLN A CA 1
ATOM 1767 C C . GLN A 1 241 ? 11.448 3.916 -28.680 1.00 65.88 241 GLN A C 1
ATOM 1769 O O . GLN A 1 241 ? 11.859 5.033 -28.368 1.00 65.88 241 GLN A O 1
ATOM 1774 N N . ALA A 1 242 ? 10.311 3.409 -28.202 1.00 70.50 242 ALA A N 1
ATOM 1775 C CA . ALA A 1 242 ? 9.609 4.044 -27.099 1.00 70.50 242 ALA A CA 1
ATOM 1776 C C . ALA A 1 242 ? 10.564 4.143 -25.892 1.00 70.50 242 ALA A C 1
ATOM 1778 O O . ALA A 1 242 ? 11.303 3.184 -25.636 1.00 70.50 242 ALA A O 1
ATOM 1779 N N . PRO A 1 243 ? 10.572 5.271 -25.161 1.00 75.88 243 PRO A N 1
ATOM 1780 C CA . PRO A 1 243 ? 11.405 5.420 -23.976 1.00 75.88 243 PRO A CA 1
ATOM 1781 C C . PRO A 1 243 ? 11.138 4.266 -23.004 1.00 75.88 243 PRO A C 1
ATOM 1783 O O . PRO A 1 243 ? 9.987 3.878 -22.783 1.00 75.88 243 PRO A O 1
ATOM 17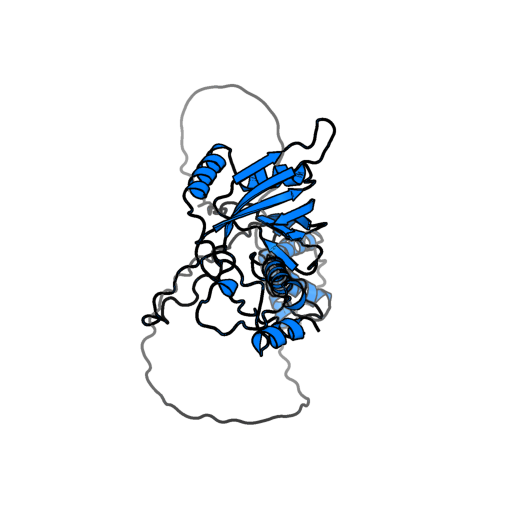86 N N . ALA A 1 244 ? 12.209 3.682 -22.464 1.00 79.62 244 ALA A N 1
ATOM 1787 C CA . ALA A 1 244 ? 12.099 2.577 -21.523 1.00 79.62 244 ALA A CA 1
ATOM 1788 C C . ALA A 1 244 ? 11.298 3.039 -20.299 1.00 79.62 244 ALA A C 1
ATOM 1790 O O . ALA A 1 244 ? 11.665 4.007 -19.639 1.00 79.62 244 ALA A O 1
ATOM 1791 N N . LYS A 1 245 ? 10.180 2.363 -20.023 1.00 86.81 245 LYS A N 1
ATOM 1792 C CA . LYS A 1 245 ? 9.373 2.630 -18.833 1.00 86.81 245 LYS A CA 1
ATOM 1793 C C . LYS A 1 245 ? 10.184 2.266 -17.585 1.00 86.81 245 LYS A C 1
ATOM 1795 O O . LYS A 1 245 ? 10.757 1.178 -17.531 1.00 86.81 245 LYS A O 1
ATOM 1800 N N . ASP A 1 246 ? 10.160 3.131 -16.576 1.00 93.19 246 ASP A N 1
ATOM 1801 C CA . ASP A 1 246 ? 10.780 2.862 -15.277 1.00 93.19 246 ASP A CA 1
ATOM 1802 C C . ASP A 1 246 ? 10.215 1.590 -14.610 1.00 93.19 246 ASP A C 1
ATOM 1804 O O . ASP A 1 246 ? 9.055 1.209 -14.809 1.00 93.19 246 ASP A O 1
ATOM 1808 N N . PHE A 1 247 ? 11.028 0.941 -13.770 1.00 96.69 247 PHE A N 1
ATOM 1809 C CA . PHE A 1 247 ? 10.632 -0.262 -13.030 1.00 96.69 247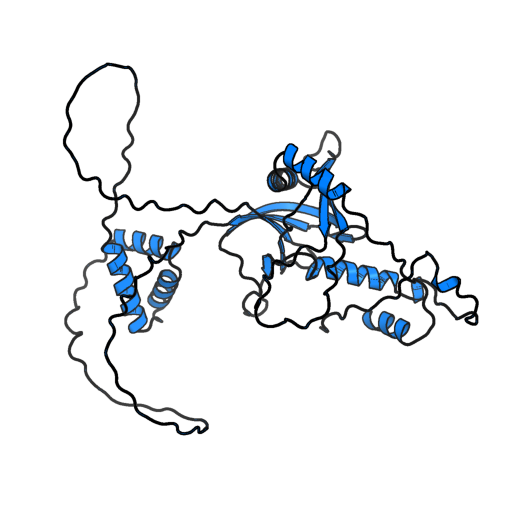 PHE A CA 1
ATOM 1810 C C . PHE A 1 247 ? 9.728 0.077 -11.842 1.00 96.69 247 PHE A C 1
ATOM 1812 O O . PHE A 1 247 ? 9.980 1.056 -11.142 1.00 96.69 247 PHE A O 1
ATOM 1819 N N . ASP A 1 248 ? 8.719 -0.740 -11.555 1.00 97.31 248 ASP A N 1
ATOM 1820 C CA . ASP A 1 248 ? 7.841 -0.539 -10.396 1.00 97.31 248 ASP A CA 1
ATOM 1821 C C . ASP A 1 248 ? 8.243 -1.431 -9.216 1.00 97.31 248 ASP A C 1
ATOM 1823 O O . ASP A 1 248 ? 8.784 -2.525 -9.394 1.00 97.31 248 ASP A O 1
ATOM 1827 N N . ILE A 1 249 ? 7.957 -0.966 -8.000 1.00 98.25 249 ILE A N 1
ATOM 1828 C CA . ILE A 1 249 ? 8.073 -1.779 -6.788 1.00 98.25 249 ILE A CA 1
ATOM 1829 C C . ILE A 1 249 ? 6.739 -2.482 -6.571 1.00 98.25 249 ILE A C 1
ATOM 1831 O O . ILE A 1 249 ? 5.681 -1.858 -6.635 1.00 98.25 249 ILE A O 1
ATOM 1835 N N . VAL A 1 250 ? 6.779 -3.784 -6.308 1.00 98.12 250 VAL A N 1
ATOM 1836 C CA . VAL A 1 250 ? 5.595 -4.584 -5.994 1.00 98.12 250 VAL A CA 1
ATOM 1837 C C . VAL A 1 250 ? 5.767 -5.229 -4.628 1.00 98.12 250 VAL A C 1
ATOM 1839 O O . VAL A 1 250 ? 6.816 -5.795 -4.330 1.00 98.12 250 VAL A O 1
ATOM 1842 N N . ILE A 1 251 ? 4.728 -5.160 -3.804 1.00 98.25 251 ILE A N 1
ATOM 1843 C CA . ILE A 1 251 ? 4.682 -5.774 -2.478 1.00 98.25 251 ILE A CA 1
ATOM 1844 C C . ILE A 1 251 ? 3.717 -6.960 -2.474 1.00 98.25 251 ILE A C 1
ATOM 1846 O O . ILE A 1 251 ? 2.697 -6.957 -3.166 1.00 98.25 251 ILE A O 1
ATOM 1850 N N . GLU A 1 252 ? 4.049 -7.983 -1.694 1.00 98.12 252 GLU A N 1
ATOM 1851 C CA . GLU A 1 252 ? 3.203 -9.145 -1.420 1.00 98.12 252 GLU A CA 1
ATOM 1852 C C . GLU A 1 252 ? 3.138 -9.350 0.097 1.00 98.12 252 GLU A C 1
ATOM 1854 O O . GLU A 1 252 ? 4.131 -9.698 0.742 1.00 98.12 252 GLU A O 1
ATOM 1859 N N . PHE A 1 253 ? 1.963 -9.098 0.671 1.00 98.19 253 PHE A N 1
ATOM 1860 C CA . PHE A 1 253 ? 1.667 -9.348 2.074 1.00 98.19 253 PHE A CA 1
ATOM 1861 C C . PHE A 1 253 ? 1.461 -10.843 2.325 1.00 98.19 253 PHE A C 1
ATOM 1863 O O . PHE A 1 253 ? 0.689 -11.499 1.621 1.00 98.19 253 PHE A O 1
ATOM 1870 N N . ARG A 1 254 ? 2.056 -11.365 3.404 1.00 97.75 254 ARG A N 1
ATOM 1871 C CA . ARG A 1 254 ? 1.838 -12.750 3.856 1.00 97.75 254 ARG A CA 1
ATOM 1872 C C . ARG A 1 254 ? 0.362 -13.067 4.128 1.00 97.75 254 ARG A C 1
ATOM 1874 O O . ARG A 1 254 ? -0.060 -14.203 3.927 1.00 97.75 254 ARG A O 1
ATOM 1881 N N . ASP A 1 255 ? -0.418 -12.073 4.544 1.00 96.62 255 ASP A N 1
ATOM 1882 C CA . ASP A 1 255 ? -1.853 -12.201 4.831 1.00 96.62 255 ASP A CA 1
ATOM 1883 C C . ASP A 1 255 ? -2.713 -12.401 3.573 1.00 96.62 255 ASP A C 1
ATOM 1885 O O . ASP A 1 255 ? -3.827 -12.920 3.652 1.00 96.62 255 ASP A O 1
ATOM 1889 N N . ALA A 1 256 ? -2.211 -11.997 2.405 1.00 96.25 256 ALA A N 1
ATOM 1890 C CA . ALA A 1 256 ? -2.923 -12.090 1.137 1.00 96.25 256 ALA A CA 1
ATOM 1891 C C . ALA A 1 256 ? -1.960 -12.491 -0.004 1.00 96.25 256 ALA A C 1
ATOM 1893 O O . ALA A 1 256 ? -1.801 -11.770 -0.983 1.00 96.25 256 ALA A O 1
ATOM 1894 N N . PRO A 1 257 ? -1.358 -13.695 0.062 1.00 95.75 257 PRO A N 1
ATOM 1895 C CA . PRO A 1 257 ? -0.290 -14.118 -0.851 1.00 95.75 257 PRO A CA 1
ATOM 1896 C C . PRO A 1 257 ? -0.782 -14.392 -2.282 1.00 95.75 257 PRO A C 1
ATOM 1898 O O . PRO A 1 257 ? 0.001 -14.694 -3.179 1.00 95.75 257 PRO A O 1
ATOM 1901 N N . SER A 1 258 ? -2.099 -14.362 -2.509 1.00 94.38 258 SER A N 1
ATOM 1902 C CA . SER A 1 258 ? -2.692 -14.460 -3.845 1.00 94.38 258 SER A CA 1
ATOM 1903 C C . SER A 1 258 ? -2.640 -13.155 -4.624 1.00 94.38 258 SER A C 1
ATOM 1905 O O . SER A 1 258 ? -2.866 -13.174 -5.835 1.00 94.38 258 SER A O 1
ATOM 1907 N N . ASP A 1 259 ? -2.399 -12.044 -3.943 1.00 96.12 259 ASP A N 1
ATOM 1908 C CA . ASP A 1 259 ? -2.494 -10.708 -4.493 1.00 96.12 259 ASP A CA 1
ATOM 1909 C C . ASP A 1 259 ? -1.132 -10.021 -4.385 1.00 96.12 259 ASP A C 1
ATOM 1911 O O . ASP A 1 259 ? -0.353 -10.249 -3.461 1.00 96.12 259 ASP A O 1
ATOM 1915 N N . ARG A 1 260 ? -0.829 -9.204 -5.388 1.00 97.19 260 ARG A N 1
ATOM 1916 C CA . ARG A 1 260 ? 0.369 -8.371 -5.426 1.00 97.19 260 ARG A CA 1
ATOM 1917 C C . ARG A 1 260 ? -0.050 -6.953 -5.713 1.00 97.19 260 ARG A C 1
ATOM 1919 O O . ARG A 1 260 ? -0.881 -6.731 -6.599 1.00 97.19 260 ARG A O 1
ATOM 1926 N N . TRP A 1 261 ? 0.553 -6.010 -5.011 1.00 97.06 261 TRP A N 1
ATOM 1927 C CA . TRP A 1 261 ? 0.199 -4.603 -5.109 1.00 97.06 261 TRP A CA 1
ATOM 1928 C C . TRP A 1 261 ? 1.381 -3.781 -5.584 1.00 97.06 261 TRP A C 1
ATOM 1930 O O . TRP A 1 261 ? 2.513 -4.025 -5.179 1.00 97.06 261 TRP A O 1
ATOM 1940 N N . VAL A 1 262 ? 1.112 -2.805 -6.440 1.00 96.62 262 VAL A N 1
ATOM 1941 C CA . VAL A 1 262 ? 2.106 -1.828 -6.875 1.00 96.62 262 VAL A CA 1
ATOM 1942 C C . VAL A 1 262 ? 2.306 -0.823 -5.750 1.00 96.62 262 VAL A C 1
ATOM 1944 O O . VAL A 1 262 ? 1.337 -0.234 -5.268 1.00 96.62 262 VAL A O 1
ATOM 1947 N N . PHE A 1 263 ? 3.558 -0.601 -5.357 1.00 96.50 263 PHE A N 1
ATOM 1948 C CA . PHE A 1 263 ? 3.920 0.559 -4.562 1.00 96.50 263 PHE A CA 1
ATOM 1949 C C . PHE A 1 263 ? 3.828 1.794 -5.479 1.00 96.50 263 PHE A C 1
ATOM 1951 O O . PHE A 1 263 ? 4.535 1.887 -6.487 1.00 96.50 263 PHE A O 1
ATOM 1958 N N . PRO A 1 264 ? 2.892 2.700 -5.207 1.00 90.56 264 PRO A N 1
ATOM 1959 C CA . PRO A 1 264 ? 2.444 3.714 -6.149 1.00 90.56 264 PRO A CA 1
ATOM 1960 C C . PRO A 1 264 ? 3.478 4.811 -6.336 1.00 90.56 264 PRO A C 1
ATOM 1962 O O . PRO A 1 264 ? 4.201 5.186 -5.419 1.00 90.56 264 PRO A O 1
ATOM 1965 N N . ARG A 1 265 ? 3.511 5.341 -7.557 1.00 92.44 265 ARG A N 1
ATOM 1966 C CA . ARG A 1 265 ? 4.372 6.456 -7.943 1.00 92.44 265 ARG A CA 1
ATOM 1967 C C . ARG A 1 265 ? 3.834 7.773 -7.395 1.00 92.44 265 ARG A C 1
ATOM 1969 O O . ARG A 1 265 ? 2.625 7.983 -7.336 1.00 92.44 265 ARG A O 1
ATOM 1976 N N . GLY A 1 266 ? 4.748 8.677 -7.081 1.00 94.00 266 GLY A N 1
ATOM 1977 C CA . GLY A 1 266 ? 4.453 10.032 -6.638 1.00 94.00 266 GLY A CA 1
ATOM 1978 C C . GLY A 1 266 ? 5.651 10.629 -5.906 1.00 94.00 266 GLY A C 1
ATOM 1979 O O . GLY A 1 266 ? 6.716 10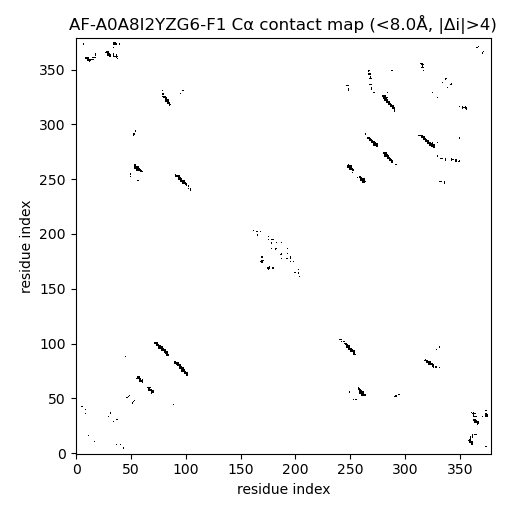.003 -5.875 1.00 94.00 266 GLY A O 1
ATOM 1980 N N . PRO A 1 267 ? 5.486 11.818 -5.304 1.00 97.06 267 PRO A N 1
ATOM 1981 C CA . PRO A 1 267 ? 6.446 12.347 -4.353 1.00 97.06 267 PRO A CA 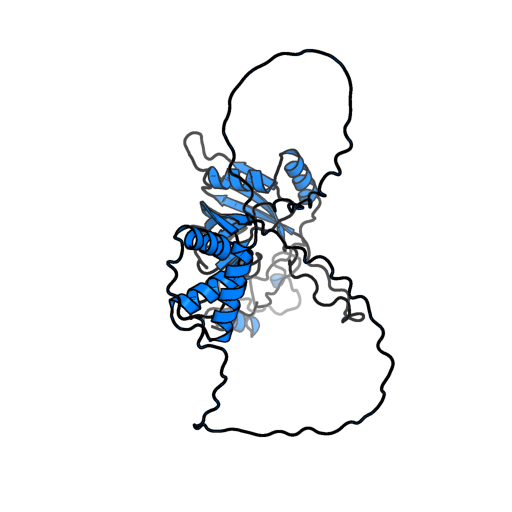1
ATOM 1982 C C . PRO A 1 267 ? 6.693 11.321 -3.248 1.00 97.06 267 PRO A C 1
ATOM 1984 O O . PRO A 1 267 ? 5.769 10.862 -2.567 1.00 97.06 267 PRO A O 1
ATOM 1987 N N . ALA A 1 268 ? 7.950 10.923 -3.118 1.00 97.56 268 ALA A N 1
ATOM 1988 C CA . ALA A 1 268 ? 8.384 9.975 -2.114 1.00 97.56 268 ALA A CA 1
ATOM 1989 C C . ALA A 1 268 ? 9.753 10.383 -1.583 1.00 97.56 268 ALA A C 1
ATOM 1991 O O . ALA A 1 268 ? 10.622 10.832 -2.334 1.00 97.56 268 ALA A O 1
ATOM 1992 N N . ALA A 1 269 ? 9.937 10.212 -0.285 1.00 97.94 269 ALA A N 1
ATOM 1993 C CA . ALA A 1 269 ? 11.209 10.396 0.385 1.00 97.94 269 ALA A CA 1
ATOM 1994 C C . ALA A 1 269 ? 11.545 9.123 1.149 1.00 97.94 269 ALA A C 1
ATOM 1996 O O . ALA A 1 269 ? 10.645 8.418 1.602 1.00 97.94 269 ALA A O 1
ATOM 1997 N N . TRP A 1 270 ? 12.832 8.838 1.294 1.00 97.12 270 TRP A N 1
ATOM 1998 C CA . TRP A 1 270 ? 13.284 7.750 2.144 1.00 97.12 270 TRP A CA 1
ATOM 1999 C C . TRP A 1 270 ? 14.280 8.251 3.187 1.00 97.12 270 TRP A C 1
ATOM 2001 O O . TRP A 1 270 ? 14.937 9.284 3.012 1.00 97.12 270 TRP A O 1
ATOM 2011 N N . ASP A 1 271 ? 14.344 7.512 4.285 1.00 96.81 271 ASP A N 1
ATOM 2012 C CA . ASP A 1 271 ? 15.345 7.638 5.331 1.00 96.81 271 ASP A CA 1
ATOM 2013 C C . ASP A 1 271 ? 15.843 6.241 5.715 1.00 96.81 271 ASP A C 1
ATOM 2015 O O . ASP A 1 271 ? 15.069 5.283 5.786 1.00 96.81 271 ASP A O 1
ATOM 2019 N N . PHE A 1 272 ? 17.148 6.115 5.910 1.00 94.31 272 PHE A N 1
ATOM 2020 C CA . PHE A 1 272 ? 17.822 4.855 6.178 1.00 94.31 272 PHE A CA 1
ATOM 2021 C C . PHE A 1 272 ? 18.502 4.928 7.535 1.00 94.31 272 PHE A C 1
ATOM 2023 O O . PHE A 1 272 ? 19.387 5.749 7.762 1.00 94.31 272 PHE A O 1
ATOM 2030 N N . SER A 1 273 ? 18.113 4.023 8.423 1.00 94.25 273 SER A N 1
ATOM 2031 C CA . SER A 1 273 ? 18.694 3.882 9.751 1.00 94.25 273 SER A CA 1
ATOM 2032 C C . SER A 1 273 ? 19.494 2.575 9.810 1.00 94.25 273 SER A C 1
ATOM 2034 O O . SER A 1 273 ? 18.892 1.497 9.897 1.00 94.25 273 SER A O 1
ATOM 2036 N N . PRO A 1 274 ? 20.840 2.622 9.726 1.00 89.44 274 PRO A N 1
ATOM 2037 C CA . PRO A 1 274 ? 21.665 1.426 9.868 1.00 89.44 274 PRO A CA 1
ATOM 2038 C C . PRO A 1 274 ? 21.498 0.837 11.273 1.00 89.44 274 PRO A C 1
ATOM 2040 O O . PRO A 1 274 ? 21.571 1.552 12.272 1.00 89.44 274 PRO A O 1
ATOM 2043 N N . LEU A 1 275 ? 21.276 -0.476 11.360 1.00 84.19 275 LEU A N 1
ATOM 2044 C CA . LEU A 1 275 ? 21.036 -1.164 12.626 1.00 84.19 275 LEU A CA 1
ATOM 2045 C C . LEU A 1 275 ? 22.361 -1.663 13.233 1.00 84.19 275 LEU A C 1
ATOM 2047 O O . LEU A 1 275 ? 22.634 -2.856 13.182 1.00 84.19 275 LEU A O 1
ATOM 2051 N N . ASN A 1 276 ? 23.160 -0.757 13.814 1.00 78.06 276 ASN A N 1
ATOM 2052 C CA . ASN A 1 276 ? 24.490 -1.010 14.407 1.00 78.06 276 ASN A CA 1
ATOM 2053 C C . ASN A 1 276 ? 25.523 -1.685 13.461 1.00 78.06 276 ASN A C 1
ATOM 2055 O O . ASN A 1 276 ? 25.193 -2.383 12.507 1.00 78.06 276 ASN A O 1
ATOM 2059 N N . ASP A 1 277 ? 26.816 -1.487 13.736 1.00 67.25 277 ASP A N 1
ATOM 2060 C CA . ASP A 1 277 ? 27.952 -1.708 12.810 1.00 67.25 277 ASP A CA 1
ATOM 2061 C C . ASP A 1 277 ? 28.191 -3.144 12.273 1.00 67.25 277 ASP A C 1
ATOM 2063 O O . ASP A 1 277 ? 29.160 -3.375 11.552 1.00 67.25 277 ASP A O 1
ATOM 2067 N N . ALA A 1 278 ? 27.343 -4.131 12.582 1.00 65.50 278 ALA A N 1
ATOM 2068 C CA . ALA A 1 278 ? 27.598 -5.546 12.277 1.00 65.50 278 ALA A CA 1
ATOM 2069 C C . ALA A 1 278 ? 26.594 -6.221 11.313 1.00 65.50 278 ALA A C 1
ATOM 2071 O O . ALA A 1 278 ? 26.741 -7.412 11.035 1.00 65.50 278 ALA A O 1
ATOM 2072 N N . GLY A 1 279 ? 25.567 -5.521 10.812 1.00 62.84 279 GLY A N 1
ATOM 2073 C CA . GLY A 1 279 ? 24.431 -6.151 10.118 1.00 62.84 279 GLY A CA 1
ATOM 2074 C C . GLY A 1 279 ? 24.283 -5.842 8.622 1.00 62.84 279 GLY A C 1
ATOM 2075 O O . GLY A 1 279 ? 24.401 -4.704 8.188 1.00 62.84 279 GLY A O 1
ATOM 2076 N N . SER A 1 280 ? 23.903 -6.856 7.835 1.00 80.38 280 SER A N 1
ATOM 2077 C CA . SER A 1 280 ? 23.441 -6.752 6.433 1.00 80.38 280 SER A CA 1
ATOM 2078 C C . SER A 1 280 ? 21.988 -6.266 6.281 1.00 80.38 280 SER A C 1
ATOM 2080 O O . SER A 1 280 ? 21.440 -6.266 5.172 1.00 80.38 280 SER A O 1
ATOM 2082 N N . PHE A 1 281 ? 21.360 -5.881 7.393 1.00 88.25 281 PHE A N 1
ATOM 2083 C CA . PHE A 1 281 ? 19.969 -5.453 7.480 1.00 88.25 281 PHE A CA 1
ATOM 2084 C C . PHE A 1 281 ? 19.880 -4.085 8.143 1.00 88.25 281 PHE A C 1
ATOM 2086 O O . PHE A 1 281 ? 20.654 -3.764 9.044 1.00 88.25 281 PHE A O 1
ATOM 2093 N N . SER A 1 282 ? 18.900 -3.302 7.723 1.00 93.12 282 SER A N 1
ATOM 2094 C CA . SER A 1 282 ? 18.650 -1.964 8.244 1.00 93.12 282 SER A CA 1
ATOM 2095 C C . SER A 1 282 ? 17.158 -1.686 8.341 1.00 93.12 282 SER A C 1
ATOM 2097 O O . SER A 1 282 ? 16.329 -2.423 7.800 1.00 93.12 282 SER A O 1
ATOM 2099 N N . ASP A 1 283 ? 16.821 -0.598 9.023 1.00 96.38 283 ASP A N 1
ATOM 2100 C CA . ASP A 1 283 ? 15.477 -0.052 8.973 1.00 96.38 283 ASP A CA 1
ATOM 2101 C C . ASP A 1 283 ? 15.413 1.015 7.874 1.00 96.38 283 ASP A C 1
ATOM 2103 O O . ASP A 1 283 ? 16.253 1.914 7.795 1.00 96.38 283 ASP A O 1
ATOM 2107 N N . LEU A 1 284 ? 14.407 0.903 7.009 1.00 97.31 284 LEU A N 1
ATOM 2108 C CA . LEU A 1 284 ? 14.123 1.857 5.940 1.00 97.31 284 LEU A CA 1
ATOM 2109 C C . LEU A 1 284 ? 12.751 2.479 6.194 1.00 97.31 284 LEU A C 1
ATOM 2111 O O . LEU A 1 284 ? 11.758 1.762 6.286 1.00 97.31 284 LEU A O 1
ATOM 2115 N N . THR A 1 285 ? 12.678 3.802 6.252 1.00 98.12 285 THR A N 1
ATOM 2116 C CA . THR A 1 285 ? 11.412 4.540 6.291 1.00 98.12 285 THR A CA 1
ATOM 2117 C C . THR A 1 285 ? 11.173 5.168 4.926 1.00 98.12 285 THR A C 1
ATOM 2119 O O . THR A 1 285 ? 12.061 5.819 4.384 1.00 98.12 285 THR A O 1
ATOM 2122 N N . VAL A 1 286 ? 9.985 4.976 4.358 1.00 98.12 286 VAL A N 1
ATOM 2123 C CA . VAL A 1 286 ? 9.558 5.615 3.107 1.00 98.12 286 VAL A CA 1
ATOM 2124 C C . VAL A 1 286 ? 8.303 6.429 3.381 1.00 98.12 286 VAL A C 1
ATOM 2126 O O . VAL A 1 286 ? 7.309 5.876 3.842 1.00 98.12 286 VAL A O 1
ATOM 2129 N N . SER A 1 287 ? 8.326 7.718 3.068 1.00 98.00 287 SER A N 1
ATOM 2130 C CA . SER A 1 287 ? 7.187 8.625 3.230 1.00 98.00 287 SER A CA 1
ATOM 2131 C C . SER A 1 287 ? 6.609 8.969 1.860 1.00 98.00 287 SER A C 1
ATOM 2133 O O . SER A 1 287 ? 7.351 9.337 0.947 1.00 98.00 287 SER A O 1
ATOM 2135 N N . THR A 1 288 ? 5.293 8.840 1.690 1.00 97.38 288 THR A N 1
ATOM 2136 C CA . THR A 1 288 ? 4.591 9.192 0.442 1.00 97.38 288 THR A CA 1
ATOM 2137 C C . THR A 1 288 ? 3.135 9.596 0.708 1.00 97.38 288 THR A C 1
ATOM 2139 O O . THR A 1 288 ? 2.690 9.609 1.853 1.00 97.38 288 THR A O 1
ATOM 2142 N N . ILE A 1 289 ? 2.392 9.962 -0.337 1.00 95.31 289 ILE A N 1
ATOM 2143 C CA . ILE A 1 289 ? 1.059 10.568 -0.252 1.00 95.31 289 ILE A CA 1
ATOM 2144 C C . ILE A 1 289 ? -0.030 9.522 -0.483 1.00 95.31 289 ILE A C 1
ATOM 2146 O O . ILE A 1 289 ? 0.024 8.773 -1.455 1.00 95.31 289 ILE A O 1
ATOM 2150 N N . VAL A 1 290 ? -1.068 9.540 0.350 1.00 91.25 290 VAL A N 1
ATOM 2151 C CA . VAL A 1 290 ? -2.290 8.741 0.219 1.00 91.25 290 VAL A CA 1
ATOM 2152 C C . VAL A 1 290 ? -3.559 9.615 0.255 1.00 91.25 290 VAL A C 1
ATOM 2154 O O . VAL A 1 290 ? -3.496 10.714 0.792 1.00 91.25 290 VAL A O 1
ATOM 2157 N N . PRO A 1 291 ? -4.729 9.153 -0.235 1.00 84.94 291 PRO A N 1
ATOM 2158 C CA . PRO A 1 291 ? -4.906 7.973 -1.076 1.00 84.94 291 PRO A CA 1
ATOM 2159 C C . PRO A 1 291 ? -4.203 8.167 -2.415 1.00 84.94 291 PRO A C 1
ATOM 2161 O O . PRO A 1 291 ? -4.042 9.287 -2.900 1.0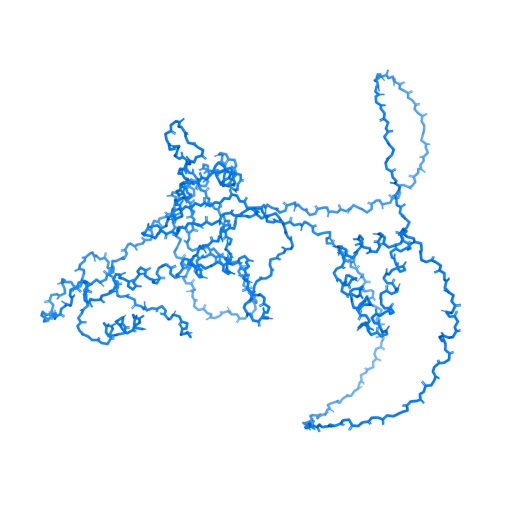0 84.94 291 PRO A O 1
ATOM 2164 N N . PHE A 1 292 ? -3.767 7.065 -3.013 1.00 79.38 292 PHE A N 1
ATOM 2165 C CA . PHE A 1 292 ? -3.095 7.149 -4.299 1.00 79.38 292 PHE A CA 1
ATOM 2166 C C . PHE A 1 292 ? -4.108 7.526 -5.379 1.00 79.38 292 PHE A C 1
ATOM 2168 O O . PHE A 1 292 ? -5.240 7.029 -5.341 1.00 79.38 292 PHE A O 1
ATOM 2175 N N . PRO A 1 293 ? -3.732 8.394 -6.335 1.00 72.69 293 PRO A N 1
ATOM 2176 C CA . PRO A 1 293 ? -4.602 8.716 -7.451 1.00 72.69 293 PRO A CA 1
ATOM 2177 C C . PRO A 1 293 ? -4.998 7.409 -8.139 1.00 72.69 293 PRO A C 1
ATOM 2179 O O . PRO A 1 293 ? -4.138 6.621 -8.542 1.00 72.69 293 PRO A O 1
ATOM 2182 N N . SER A 1 294 ? -6.306 7.149 -8.207 1.00 64.38 294 SER A N 1
ATOM 2183 C CA . SER A 1 294 ? -6.815 5.968 -8.894 1.00 64.38 294 SER A CA 1
ATOM 2184 C C . SER A 1 294 ? -6.338 6.040 -10.339 1.00 64.38 294 SER A C 1
ATOM 2186 O O . SER A 1 294 ? -6.674 6.980 -11.052 1.00 64.38 294 SER A O 1
ATOM 2188 N N . MET A 1 295 ? -5.542 5.062 -10.775 1.00 55.22 295 MET A N 1
ATOM 2189 C CA . MET A 1 295 ? -5.068 4.996 -12.162 1.00 55.22 295 MET A CA 1
ATOM 2190 C C . MET A 1 295 ? -6.181 4.629 -13.150 1.00 55.22 295 MET A C 1
ATOM 2192 O O . MET A 1 295 ? -5.885 4.363 -14.308 1.00 55.22 295 MET A O 1
ATOM 2196 N N . ILE A 1 296 ? -7.443 4.568 -12.715 1.00 56.44 296 ILE A N 1
ATOM 2197 C CA . ILE A 1 296 ? -8.569 4.388 -13.623 1.00 56.44 296 ILE A CA 1
ATOM 2198 C C . ILE A 1 296 ? -8.744 5.728 -14.349 1.00 56.44 296 ILE A C 1
ATOM 2200 O O . ILE A 1 296 ? -9.190 6.688 -13.715 1.00 56.44 296 ILE A O 1
ATOM 2204 N N . PRO A 1 297 ? -8.368 5.838 -15.639 1.00 55.97 297 PRO A N 1
ATOM 2205 C CA . PRO A 1 297 ? -8.682 7.036 -16.398 1.00 55.97 297 PRO A CA 1
ATOM 2206 C C . PRO A 1 297 ? -10.205 7.219 -16.370 1.00 55.97 297 PRO A C 1
ATOM 2208 O O . PRO A 1 297 ? -10.916 6.213 -16.461 1.00 55.97 297 PRO A O 1
ATOM 2211 N N . PRO A 1 298 ? -10.719 8.451 -16.218 1.00 57.75 298 PRO A N 1
ATOM 2212 C CA . PRO A 1 298 ? -12.152 8.699 -16.287 1.00 57.75 298 PRO A CA 1
ATOM 2213 C C . PRO A 1 298 ? -12.667 8.157 -17.623 1.00 57.75 298 PRO A C 1
ATOM 2215 O O . PRO A 1 298 ? -12.357 8.693 -18.687 1.00 57.75 298 PRO A O 1
ATOM 2218 N N . GLN A 1 299 ? -13.369 7.025 -17.571 1.00 49.25 299 GLN A N 1
ATOM 2219 C CA . GLN A 1 299 ? -14.042 6.469 -18.732 1.00 49.25 299 GLN A CA 1
ATOM 2220 C C . GLN A 1 299 ? -15.244 7.377 -19.013 1.00 49.25 299 GLN A C 1
ATOM 2222 O O . GLN A 1 299 ? -16.068 7.594 -18.131 1.00 49.25 299 GLN A O 1
ATOM 2227 N N . ASP A 1 300 ? -15.279 7.926 -20.226 1.00 58.09 300 ASP A N 1
ATOM 2228 C CA . ASP A 1 300 ? -16.289 8.831 -20.790 1.00 58.09 300 ASP A CA 1
ATOM 2229 C C . ASP A 1 300 ? -16.335 10.284 -20.270 1.00 58.09 300 ASP A C 1
ATOM 2231 O O . ASP A 1 300 ? -17.123 10.624 -19.388 1.00 58.09 300 ASP A O 1
ATOM 2235 N N . PRO A 1 301 ? -15.602 11.214 -20.924 1.00 60.56 301 PRO A N 1
ATOM 2236 C CA . PRO A 1 301 ? -15.768 12.658 -20.719 1.00 60.56 301 PRO A CA 1
ATOM 2237 C C . PRO A 1 301 ? -17.109 13.225 -21.234 1.00 60.56 301 PRO A C 1
ATOM 2239 O O . PRO A 1 301 ? -17.340 14.422 -21.113 1.00 60.56 301 PRO A O 1
ATOM 2242 N N . LEU A 1 302 ? -17.990 12.403 -21.819 1.00 69.19 302 LEU A N 1
ATOM 2243 C CA . LEU A 1 302 ? -19.219 12.853 -22.491 1.00 69.19 302 LEU A CA 1
ATOM 2244 C C . LEU A 1 302 ? -20.514 12.630 -21.689 1.00 69.19 302 LEU A C 1
ATOM 2246 O O . LEU A 1 302 ? -21.575 13.035 -22.155 1.00 69.19 302 LEU A O 1
ATOM 2250 N N . ALA A 1 303 ? -20.467 11.993 -20.513 1.00 59.47 303 ALA A N 1
ATOM 2251 C CA . ALA A 1 303 ? -21.681 11.492 -19.855 1.00 59.47 303 ALA A CA 1
ATOM 2252 C C . ALA A 1 303 ? -22.133 12.223 -18.573 1.00 59.47 303 ALA A C 1
ATOM 2254 O O . ALA A 1 303 ? -23.138 11.811 -18.000 1.00 59.47 303 ALA A O 1
ATOM 2255 N N . SER A 1 304 ? -21.463 13.278 -18.084 1.00 53.88 304 SER A N 1
ATOM 2256 C CA . SER A 1 304 ? -21.873 13.877 -16.797 1.00 53.88 304 SER A CA 1
ATOM 2257 C C . SER A 1 304 ? -21.571 15.372 -16.653 1.00 53.88 304 SER A C 1
ATOM 2259 O O . SER A 1 304 ? -20.650 15.768 -15.947 1.00 53.88 304 SER A O 1
ATOM 2261 N N . GLU A 1 305 ? -22.391 16.222 -17.279 1.00 62.09 305 GLU A N 1
ATOM 2262 C CA . GLU A 1 305 ? -22.392 17.681 -17.048 1.00 62.09 305 GLU A CA 1
ATOM 2263 C C . GLU A 1 305 ? -23.226 18.122 -15.819 1.00 62.09 305 GLU A C 1
ATOM 2265 O O . GLU A 1 305 ? -23.351 19.316 -15.567 1.00 62.09 305 GLU A O 1
ATOM 2270 N N . ALA A 1 306 ? -23.786 17.206 -15.010 1.00 69.62 306 ALA A N 1
ATOM 2271 C CA . ALA A 1 306 ? -24.723 17.579 -13.931 1.00 69.62 306 ALA A CA 1
ATOM 2272 C C . ALA A 1 306 ? -24.462 16.957 -12.543 1.00 69.62 306 ALA A C 1
ATOM 2274 O O . ALA A 1 306 ? -25.281 17.110 -11.635 1.00 69.62 306 ALA A O 1
ATOM 2275 N N . SER A 1 307 ? -23.347 16.256 -12.330 1.00 60.12 307 SER A N 1
ATOM 2276 C CA . SER A 1 307 ? -23.027 15.670 -11.020 1.00 60.12 307 SER A CA 1
ATOM 2277 C C . SER A 1 307 ? -22.325 16.681 -10.108 1.00 60.12 307 SER A C 1
ATOM 2279 O O . SER A 1 307 ? -21.320 17.268 -10.500 1.00 60.12 307 SER A O 1
ATOM 2281 N N . ALA A 1 308 ? -22.871 16.860 -8.899 1.00 72.00 308 ALA A N 1
ATOM 2282 C CA . ALA A 1 308 ? -22.383 17.723 -7.819 1.00 72.00 308 ALA A CA 1
ATOM 2283 C C . ALA A 1 308 ? -20.845 17.714 -7.650 1.00 72.00 308 ALA A C 1
ATOM 2285 O O . ALA A 1 308 ? -20.215 16.687 -7.927 1.00 72.00 308 ALA A O 1
ATOM 2286 N N . PRO A 1 309 ? -20.237 18.821 -7.165 1.00 70.69 309 PRO A N 1
ATOM 2287 C CA . PRO A 1 309 ? -18.795 18.914 -6.945 1.00 70.69 309 PRO A CA 1
ATOM 2288 C C . PRO A 1 309 ? -18.327 17.733 -6.093 1.00 70.69 309 PRO A C 1
ATOM 2290 O O . PRO A 1 309 ? -18.651 17.622 -4.914 1.00 70.69 309 PRO A O 1
ATOM 2293 N N . THR A 1 310 ? -17.611 16.807 -6.727 1.00 73.69 310 THR A N 1
ATOM 2294 C CA . THR A 1 310 ? -17.047 15.644 -6.050 1.00 73.69 310 THR A CA 1
ATOM 2295 C C . THR A 1 310 ? -15.876 16.151 -5.224 1.00 73.69 310 THR A C 1
ATOM 2297 O O . THR A 1 310 ? -14.841 16.508 -5.786 1.00 73.69 310 THR A O 1
ATOM 2300 N N . GLU A 1 311 ? -16.056 16.242 -3.906 1.00 78.00 311 GLU A N 1
ATOM 2301 C CA . GLU A 1 311 ? -14.976 16.570 -2.977 1.00 78.00 311 GLU A CA 1
ATOM 2302 C C . GLU A 1 311 ? -13.796 15.628 -3.236 1.00 78.00 311 GLU A C 1
ATOM 2304 O O . GLU A 1 311 ? -13.905 14.404 -3.115 1.00 78.00 311 GLU A O 1
ATOM 2309 N N . LEU A 1 312 ? -12.667 16.200 -3.660 1.00 76.00 312 LEU A N 1
ATOM 2310 C CA . LEU A 1 312 ? -11.448 15.431 -3.846 1.00 76.00 312 LEU A CA 1
ATOM 2311 C C . LEU A 1 312 ? -11.014 14.884 -2.481 1.00 76.00 312 LEU A C 1
ATOM 2313 O O . LEU A 1 312 ? -11.012 15.629 -1.500 1.00 76.00 312 LEU A O 1
ATOM 2317 N N . PRO A 1 313 ? -10.627 13.601 -2.393 1.00 81.56 313 PRO A N 1
ATOM 2318 C CA . PRO A 1 313 ? -10.207 13.029 -1.127 1.00 81.56 313 PRO A CA 1
ATOM 2319 C C . PRO A 1 313 ? -8.984 13.779 -0.587 1.00 81.56 313 PRO A C 1
ATOM 2321 O O . PRO A 1 313 ? -8.027 14.036 -1.324 1.00 81.56 313 PRO A O 1
ATOM 2324 N N . SER A 1 314 ? -9.007 14.099 0.709 1.00 87.25 314 SER A N 1
ATOM 2325 C CA . SER A 1 314 ? -7.899 14.759 1.402 1.00 87.25 314 SER A CA 1
ATOM 2326 C C . SER A 1 314 ? -6.616 13.937 1.266 1.00 87.25 314 SER A C 1
ATOM 2328 O O . SER A 1 314 ? -6.598 12.744 1.588 1.00 87.25 314 SER A O 1
ATOM 2330 N N . ARG A 1 315 ? -5.545 14.578 0.796 1.00 91.75 315 ARG A N 1
ATOM 2331 C CA . ARG A 1 315 ? -4.213 13.973 0.710 1.00 91.75 315 ARG A CA 1
ATOM 2332 C C . ARG A 1 315 ? -3.572 13.957 2.096 1.00 91.75 315 ARG A C 1
ATOM 2334 O O . ARG A 1 315 ? -3.668 14.932 2.826 1.00 91.75 315 ARG A O 1
ATOM 2341 N N . GLN A 1 316 ? -2.906 12.866 2.440 1.00 94.06 316 GLN A N 1
ATOM 2342 C CA . GLN A 1 316 ? -2.197 12.684 3.700 1.00 94.06 316 GLN A CA 1
ATOM 2343 C C . GLN A 1 316 ? -0.833 12.054 3.430 1.00 94.06 316 GLN A C 1
ATOM 2345 O O . GLN A 1 316 ? -0.716 11.161 2.592 1.00 94.06 316 GLN A O 1
ATOM 2350 N N . VAL A 1 317 ? 0.195 12.482 4.160 1.00 96.44 317 VAL A N 1
ATOM 2351 C CA . VAL A 1 317 ? 1.500 11.812 4.148 1.00 96.44 317 VAL A CA 1
ATOM 2352 C C . VAL A 1 317 ? 1.456 10.596 5.073 1.00 96.44 317 VAL A C 1
ATOM 2354 O O . VAL A 1 317 ? 1.044 10.701 6.227 1.00 96.44 317 VAL A O 1
ATOM 2357 N N . VAL A 1 318 ? 1.869 9.437 4.566 1.00 96.38 318 VAL A N 1
ATOM 2358 C CA . VAL A 1 318 ? 1.995 8.192 5.333 1.00 96.38 318 VAL A CA 1
ATOM 2359 C C . VAL A 1 318 ? 3.425 7.687 5.269 1.00 96.38 318 VAL A C 1
ATOM 2361 O O . VAL A 1 318 ? 4.057 7.700 4.211 1.00 96.38 318 VAL A O 1
ATOM 2364 N N . GLU A 1 319 ? 3.897 7.203 6.414 1.00 97.62 319 GLU A N 1
ATOM 2365 C CA . GLU A 1 319 ? 5.192 6.557 6.570 1.00 97.62 319 GLU A CA 1
ATOM 2366 C C . GLU A 1 319 ? 5.052 5.032 6.544 1.00 97.62 319 GLU A C 1
ATOM 2368 O O . GLU A 1 319 ? 4.183 4.435 7.187 1.00 97.62 319 GLU A O 1
ATOM 2373 N N . PHE A 1 320 ? 5.937 4.405 5.780 1.00 98.25 320 PHE A N 1
ATOM 2374 C CA . PHE A 1 320 ? 6.081 2.968 5.630 1.00 98.25 320 PHE A CA 1
ATOM 2375 C C . PHE A 1 320 ? 7.438 2.584 6.209 1.00 98.25 320 PHE A C 1
ATOM 2377 O O . PHE A 1 320 ? 8.469 2.912 5.622 1.00 98.25 320 PHE A O 1
ATOM 2384 N N . HIS A 1 321 ? 7.456 1.893 7.348 1.00 98.31 321 HIS A N 1
ATOM 2385 C CA . HIS A 1 321 ? 8.709 1.449 7.959 1.00 98.31 321 HIS A CA 1
ATOM 2386 C C . HIS A 1 321 ? 8.965 -0.016 7.608 1.00 98.31 321 HIS A C 1
ATOM 2388 O O . HIS A 1 321 ? 8.280 -0.921 8.082 1.00 98.31 321 HIS A O 1
ATOM 2394 N N . PHE A 1 322 ? 9.966 -0.254 6.775 1.00 98.06 322 PHE A N 1
ATOM 2395 C CA . PHE A 1 322 ? 10.458 -1.570 6.397 1.00 98.06 322 PHE A CA 1
ATOM 2396 C C . PHE A 1 322 ? 11.542 -1.984 7.393 1.00 98.06 322 PHE A C 1
ATOM 2398 O O . PHE A 1 322 ? 12.703 -1.589 7.283 1.00 98.06 322 PHE A O 1
ATOM 2405 N N . LYS A 1 323 ? 11.138 -2.765 8.394 1.00 97.50 323 LYS A N 1
ATOM 2406 C CA . LYS A 1 323 ? 12.010 -3.305 9.436 1.00 97.50 323 LYS A CA 1
ATOM 2407 C C . LYS A 1 323 ? 12.788 -4.505 8.920 1.00 97.50 323 LYS A C 1
ATOM 2409 O O . LYS A 1 323 ? 12.208 -5.381 8.267 1.00 97.50 323 LYS A O 1
ATOM 2414 N N . MET A 1 324 ? 14.072 -4.574 9.272 1.00 95.81 324 MET A N 1
ATOM 2415 C CA . MET A 1 324 ? 14.991 -5.625 8.809 1.00 95.81 324 MET A CA 1
ATOM 2416 C C . MET A 1 324 ? 15.042 -5.726 7.272 1.00 95.81 324 MET A C 1
ATOM 2418 O O . MET A 1 324 ? 15.047 -6.818 6.701 1.00 95.81 324 MET A O 1
ATOM 2422 N N . ALA A 1 325 ? 15.026 -4.585 6.586 1.00 96.75 325 ALA A N 1
ATOM 2423 C CA . ALA A 1 325 ? 15.168 -4.521 5.141 1.00 96.75 325 ALA A CA 1
ATOM 2424 C C . ALA A 1 325 ? 16.583 -4.955 4.730 1.00 96.75 325 ALA A C 1
ATOM 2426 O O . ALA A 1 325 ? 17.574 -4.558 5.342 1.00 96.75 325 ALA A O 1
ATOM 2427 N N . SER A 1 326 ? 16.689 -5.780 3.685 1.00 96.12 326 SER A N 1
ATOM 2428 C CA . SER A 1 326 ? 17.986 -6.113 3.091 1.00 96.12 326 SER A CA 1
ATOM 2429 C C . SER A 1 326 ? 18.569 -4.908 2.347 1.00 96.12 326 SER A C 1
ATOM 2431 O O . SER A 1 326 ? 17.835 -4.020 1.899 1.00 96.12 326 SER A O 1
ATOM 2433 N N . SER A 1 327 ? 19.882 -4.923 2.109 1.00 95.00 327 SER A N 1
ATOM 2434 C CA . SER A 1 327 ? 20.543 -3.936 1.242 1.00 95.00 327 SER A CA 1
ATOM 2435 C C . SER A 1 327 ? 19.913 -3.846 -0.156 1.00 95.00 327 SER A C 1
ATOM 2437 O O . SER A 1 327 ? 19.816 -2.758 -0.716 1.00 95.00 327 SER A O 1
ATOM 2439 N N . TYR A 1 328 ? 19.402 -4.956 -0.703 1.00 97.00 328 TYR A N 1
ATOM 2440 C CA . TYR A 1 328 ? 18.684 -4.962 -1.982 1.00 97.00 328 TYR A CA 1
ATOM 2441 C C . TYR A 1 328 ? 17.352 -4.208 -1.933 1.00 97.00 328 TYR A C 1
ATOM 2443 O O . TYR A 1 328 ? 16.994 -3.561 -2.916 1.00 97.00 328 TYR A O 1
ATOM 2451 N N . ILE A 1 329 ? 16.606 -4.284 -0.825 1.00 97.56 329 ILE A N 1
ATOM 2452 C CA . ILE A 1 329 ? 15.361 -3.520 -0.658 1.00 97.56 329 ILE A CA 1
ATOM 2453 C C . ILE A 1 329 ? 15.690 -2.027 -0.600 1.00 97.56 329 ILE A C 1
ATOM 2455 O O . ILE A 1 329 ? 15.081 -1.250 -1.332 1.00 97.56 329 ILE A O 1
ATOM 2459 N N . TRP A 1 330 ? 16.689 -1.639 0.198 1.00 96.25 330 TRP A N 1
ATOM 2460 C CA . TRP A 1 330 ? 17.160 -0.253 0.261 1.00 96.25 330 TRP A CA 1
ATOM 2461 C C . TRP A 1 330 ? 17.582 0.283 -1.115 1.00 96.25 330 TRP A C 1
ATOM 2463 O O . TRP A 1 330 ? 17.069 1.315 -1.544 1.00 96.25 330 TRP A O 1
ATOM 2473 N N . ASP A 1 331 ? 18.445 -0.439 -1.837 1.00 96.94 331 ASP A N 1
ATOM 2474 C CA . ASP A 1 331 ? 18.902 -0.045 -3.177 1.00 96.94 331 ASP A CA 1
ATOM 2475 C C . ASP A 1 331 ? 17.721 0.134 -4.145 1.00 96.94 331 ASP A C 1
ATOM 2477 O O . ASP A 1 331 ? 17.656 1.106 -4.899 1.00 96.94 331 ASP A O 1
ATOM 2481 N N . THR A 1 332 ? 16.743 -0.774 -4.074 1.00 98.00 332 THR A N 1
ATOM 2482 C CA . THR A 1 332 ? 15.537 -0.721 -4.907 1.00 98.00 332 THR A CA 1
ATOM 2483 C C . THR A 1 332 ? 14.737 0.558 -4.653 1.00 98.00 332 THR A C 1
ATOM 2485 O O . THR A 1 332 ? 14.376 1.243 -5.610 1.00 98.00 332 THR A O 1
ATOM 2488 N N . PHE A 1 333 ? 14.483 0.914 -3.389 1.00 97.88 333 PHE A N 1
ATOM 2489 C CA . PHE A 1 333 ? 13.762 2.146 -3.050 1.00 97.88 333 PHE A CA 1
ATOM 2490 C C . PHE A 1 333 ? 14.566 3.405 -3.381 1.00 97.88 333 PHE A C 1
ATOM 2492 O O . PHE A 1 333 ? 13.993 4.357 -3.908 1.00 97.88 333 PHE A O 1
ATOM 2499 N N . SER A 1 334 ? 15.880 3.396 -3.150 1.00 97.00 334 SER A N 1
ATOM 2500 C CA . SER A 1 334 ? 16.766 4.514 -3.490 1.00 97.00 334 SER A CA 1
ATOM 2501 C C . SER A 1 334 ? 16.705 4.836 -4.989 1.00 97.00 334 SER A C 1
ATOM 2503 O O . SER A 1 334 ? 16.369 5.958 -5.373 1.00 97.00 334 SER A O 1
ATOM 2505 N N . ARG A 1 335 ? 16.885 3.824 -5.853 1.00 97.25 335 ARG A N 1
ATOM 2506 C CA . ARG A 1 335 ? 16.761 3.976 -7.314 1.00 97.25 335 ARG A CA 1
ATOM 2507 C C . ARG A 1 335 ? 15.352 4.368 -7.755 1.00 97.25 335 ARG A C 1
ATOM 2509 O O . ARG A 1 335 ? 15.205 5.130 -8.706 1.00 97.25 335 ARG A O 1
ATOM 2516 N N . TRP A 1 336 ? 14.324 3.838 -7.094 1.00 97.31 336 TRP A N 1
ATOM 2517 C CA . TRP A 1 336 ? 12.929 4.102 -7.445 1.00 97.31 336 TRP A CA 1
ATOM 2518 C C . TRP A 1 336 ? 12.496 5.540 -7.130 1.00 97.31 336 TRP A C 1
ATOM 2520 O O . TRP A 1 336 ? 11.783 6.148 -7.933 1.00 97.31 336 TRP A O 1
ATOM 2530 N N . VAL A 1 337 ? 12.940 6.100 -5.998 1.00 97.00 337 VAL A N 1
ATOM 2531 C CA . VAL A 1 337 ? 12.695 7.509 -5.645 1.00 97.00 337 VAL A CA 1
ATOM 2532 C C . VAL A 1 337 ? 13.458 8.437 -6.596 1.00 97.00 337 VAL A C 1
ATOM 2534 O O . VAL A 1 337 ? 12.881 9.397 -7.119 1.00 97.00 337 VAL A O 1
ATOM 2537 N N . GLY A 1 338 ? 14.718 8.107 -6.887 1.00 96.12 338 GLY A N 1
ATOM 2538 C CA . GLY A 1 338 ? 15.573 8.818 -7.834 1.00 96.12 338 GLY A CA 1
ATOM 2539 C C . GLY A 1 338 ? 16.788 9.462 -7.169 1.00 96.12 338 GLY A C 1
ATOM 2540 O O . GLY A 1 338 ? 17.263 9.007 -6.132 1.00 96.12 338 GLY A O 1
ATOM 2541 N N . SER A 1 339 ? 17.324 10.514 -7.792 1.00 96.75 339 SER A N 1
ATOM 2542 C CA . SER A 1 339 ? 18.500 11.227 -7.281 1.00 96.75 339 SER A CA 1
ATOM 2543 C C . SER A 1 339 ? 18.234 11.904 -5.930 1.00 96.75 339 SER A C 1
ATOM 2545 O O . SER A 1 339 ? 17.091 12.185 -5.564 1.00 96.75 339 SER A O 1
ATOM 2547 N N . MET A 1 340 ? 19.309 12.233 -5.206 1.00 96.44 340 MET A N 1
ATOM 2548 C CA . MET A 1 340 ? 19.225 12.978 -3.941 1.00 96.44 340 MET A CA 1
ATOM 2549 C C . MET A 1 340 ? 18.534 14.342 -4.099 1.00 96.44 340 MET A C 1
ATOM 2551 O O . MET A 1 340 ? 17.808 14.761 -3.203 1.00 96.44 340 MET A O 1
ATOM 2555 N N . GLU A 1 341 ? 18.713 15.012 -5.241 1.00 98.06 341 GLU A N 1
ATOM 2556 C CA . GLU A 1 341 ? 18.042 16.281 -5.555 1.00 98.06 341 GLU A CA 1
ATOM 2557 C C . GLU A 1 341 ? 16.524 16.102 -5.676 1.00 98.06 341 GLU A C 1
ATOM 2559 O O . GLU A 1 341 ? 15.766 16.790 -4.993 1.00 98.06 341 GLU A O 1
ATOM 2564 N N . LYS A 1 342 ? 16.083 15.109 -6.461 1.00 96.81 342 LYS A N 1
ATOM 2565 C CA . LYS A 1 342 ? 14.662 14.766 -6.603 1.00 96.81 342 LYS A CA 1
ATOM 2566 C C . LYS A 1 342 ? 14.048 14.339 -5.269 1.00 96.81 342 LYS A C 1
ATOM 2568 O O . LYS A 1 342 ? 12.898 14.654 -4.980 1.00 96.81 342 LYS A O 1
ATOM 2573 N N . MET A 1 343 ? 14.805 13.628 -4.435 1.00 97.25 343 MET A N 1
ATOM 2574 C CA . MET A 1 343 ? 14.362 13.263 -3.090 1.00 97.25 343 MET A CA 1
ATOM 2575 C C . MET A 1 343 ? 14.152 14.501 -2.206 1.00 97.25 343 MET A C 1
ATOM 2577 O O . MET A 1 343 ? 13.165 14.557 -1.475 1.00 97.25 343 MET A O 1
ATOM 2581 N N . GLU A 1 344 ? 15.041 15.493 -2.259 1.00 98.06 344 GLU A N 1
ATOM 2582 C CA . GLU A 1 344 ? 14.891 16.723 -1.474 1.00 98.06 344 GLU A CA 1
ATOM 2583 C C . GLU A 1 344 ? 13.726 17.588 -1.977 1.00 98.06 344 GLU A C 1
ATOM 2585 O O . GLU A 1 344 ? 12.974 18.137 -1.174 1.00 98.06 344 GLU A O 1
ATOM 2590 N N . GLU A 1 345 ? 13.507 17.648 -3.292 1.00 98.19 345 GLU A N 1
ATOM 2591 C CA . GLU A 1 345 ? 12.300 18.240 -3.878 1.00 98.19 345 GLU A CA 1
ATOM 2592 C C . GLU A 1 345 ? 11.034 17.534 -3.372 1.00 98.19 345 GLU A C 1
ATOM 2594 O O . GLU A 1 345 ? 10.131 18.180 -2.840 1.00 98.19 345 GLU A O 1
ATOM 2599 N N . ASN A 1 346 ? 10.999 16.199 -3.428 1.00 98.06 346 ASN A N 1
ATOM 2600 C CA . ASN A 1 346 ? 9.884 15.420 -2.895 1.00 98.06 346 ASN A CA 1
ATOM 2601 C C . ASN A 1 346 ? 9.659 15.693 -1.403 1.00 98.06 346 ASN A C 1
ATOM 2603 O O . ASN A 1 346 ? 8.513 15.801 -0.978 1.00 98.06 346 ASN A O 1
ATOM 2607 N N . ARG A 1 347 ? 10.717 15.840 -0.594 1.00 98.12 347 ARG A N 1
ATOM 2608 C CA . ARG A 1 347 ? 10.591 16.195 0.830 1.00 98.12 347 ARG A CA 1
ATOM 2609 C C . ARG A 1 347 ? 9.941 17.558 1.032 1.00 98.12 347 ARG A C 1
ATOM 2611 O O . ARG A 1 347 ? 9.172 17.699 1.978 1.00 98.12 347 ARG A O 1
ATOM 2618 N N . LYS A 1 348 ? 10.220 18.545 0.176 1.00 98.25 348 LYS A N 1
ATOM 2619 C CA . LYS A 1 348 ? 9.539 19.851 0.218 1.00 98.25 348 LYS A CA 1
ATOM 2620 C C . LYS A 1 348 ? 8.052 19.690 -0.084 1.00 98.25 348 LYS A C 1
ATOM 2622 O O . LYS A 1 348 ? 7.239 20.105 0.732 1.00 98.25 348 LYS A O 1
ATOM 2627 N N . ILE A 1 349 ? 7.712 18.968 -1.155 1.00 97.56 349 ILE A N 1
ATOM 2628 C CA . ILE A 1 349 ? 6.316 18.679 -1.525 1.00 97.56 349 ILE A CA 1
ATOM 2629 C C . ILE A 1 349 ? 5.579 17.967 -0.381 1.00 97.56 349 ILE A C 1
ATOM 2631 O O . ILE A 1 349 ? 4.452 18.320 -0.055 1.00 97.56 349 ILE A O 1
ATOM 2635 N N . LEU A 1 350 ? 6.207 16.976 0.260 1.00 97.19 350 LEU A N 1
ATOM 2636 C CA . LEU A 1 350 ? 5.597 16.246 1.376 1.00 97.19 350 LEU A CA 1
ATOM 2637 C C . LEU A 1 350 ? 5.385 17.130 2.616 1.00 97.19 350 LEU A C 1
ATOM 2639 O O . LEU A 1 350 ? 4.413 16.921 3.333 1.00 97.19 350 LEU A O 1
ATOM 2643 N N . LYS A 1 351 ? 6.254 18.117 2.867 1.00 97.38 351 LYS A N 1
ATOM 2644 C CA . LYS A 1 351 ? 6.116 19.066 3.989 1.00 97.38 351 LYS A CA 1
ATOM 2645 C C . LYS A 1 351 ? 5.010 20.102 3.776 1.00 97.38 351 LYS A C 1
ATOM 2647 O O . LYS A 1 351 ? 4.495 20.624 4.756 1.00 97.38 351 LYS A O 1
ATOM 2652 N N . GLU A 1 352 ? 4.665 20.405 2.527 1.00 97.44 352 GLU A N 1
ATOM 2653 C CA . GLU A 1 352 ? 3.589 21.346 2.178 1.00 97.44 352 GLU A CA 1
ATOM 2654 C C . GLU A 1 352 ? 2.187 20.739 2.336 1.00 97.44 352 GLU A C 1
ATOM 2656 O O . GLU A 1 352 ? 1.194 21.464 2.337 1.00 97.44 352 GLU A O 1
ATOM 2661 N N . ILE A 1 353 ? 2.081 19.414 2.465 1.00 95.75 353 ILE A N 1
ATOM 2662 C CA . ILE A 1 353 ? 0.795 18.736 2.633 1.00 95.75 353 ILE A CA 1
ATOM 2663 C C . ILE A 1 353 ? 0.364 18.851 4.089 1.00 95.75 353 ILE A C 1
ATOM 2665 O O . ILE A 1 353 ? 0.938 18.214 4.974 1.00 95.75 353 ILE A O 1
ATOM 2669 N N . GLU A 1 354 ? -0.680 19.640 4.321 1.00 95.38 354 GLU A N 1
ATOM 2670 C CA . GLU A 1 354 ? -1.289 19.760 5.639 1.00 95.38 354 GLU A CA 1
ATOM 2671 C C . GLU A 1 354 ? -1.866 18.407 6.088 1.00 95.38 354 GLU A C 1
ATOM 2673 O O . GLU A 1 354 ? -2.517 17.707 5.301 1.00 95.38 354 GLU A O 1
ATOM 2678 N N . PRO A 1 355 ? -1.625 17.999 7.346 1.00 91.12 355 PRO A N 1
ATOM 2679 C CA . PRO A 1 355 ? -2.244 16.798 7.877 1.00 91.12 355 PRO A CA 1
ATOM 2680 C C . PRO A 1 355 ? -3.770 16.974 7.886 1.00 91.12 355 PRO A C 1
ATOM 2682 O O . PRO A 1 355 ? -4.258 18.066 8.183 1.00 91.12 355 PRO A O 1
ATOM 2685 N N . PRO A 1 356 ? -4.543 15.914 7.584 1.00 89.12 356 PRO A N 1
ATOM 2686 C CA . PRO A 1 356 ? -5.993 15.997 7.642 1.00 89.12 356 PRO A CA 1
ATOM 2687 C C . PRO A 1 356 ? -6.444 16.353 9.058 1.00 89.12 356 PRO A C 1
ATOM 2689 O O . PRO A 1 356 ? -5.800 15.969 10.039 1.00 89.12 356 PRO A O 1
ATOM 2692 N N . GLU A 1 357 ? -7.578 17.046 9.152 1.00 91.94 357 GLU A N 1
ATOM 2693 C CA . GLU A 1 357 ? -8.188 17.375 10.435 1.00 91.94 357 GLU A CA 1
ATOM 2694 C C . GLU A 1 357 ? -8.358 16.101 11.274 1.00 91.94 357 GLU A C 1
ATOM 2696 O O . GLU A 1 357 ? -8.941 15.102 10.834 1.00 91.94 357 GLU A O 1
ATOM 2701 N N . GLN A 1 358 ? -7.793 16.117 12.478 1.00 92.31 358 GLN A N 1
ATOM 2702 C CA . GLN A 1 358 ? -7.775 14.947 13.336 1.00 92.31 358 GLN A CA 1
ATOM 2703 C C . GLN A 1 358 ? -9.183 14.674 13.865 1.00 92.31 358 GLN A C 1
ATOM 2705 O O . GLN A 1 358 ? -9.754 15.485 14.586 1.00 92.31 358 GLN A O 1
ATOM 2710 N N . LYS A 1 359 ? -9.728 13.503 13.529 1.00 93.56 359 LYS A N 1
ATOM 2711 C CA . LYS A 1 359 ? -10.995 13.013 14.079 1.00 93.56 359 LYS A CA 1
ATOM 2712 C C . LYS A 1 359 ? -10.738 11.911 15.105 1.00 93.56 359 LYS A C 1
ATOM 2714 O O . LYS A 1 359 ? -9.880 11.047 14.908 1.00 93.56 359 LYS A O 1
ATOM 2719 N N . TYR A 1 360 ? -11.509 11.923 16.183 1.00 95.56 360 TYR A N 1
ATOM 2720 C CA . TYR A 1 360 ? -11.392 11.017 17.319 1.00 95.56 360 TYR A CA 1
ATOM 2721 C C . TYR A 1 360 ? -12.525 9.999 17.306 1.00 95.56 360 TYR A C 1
ATOM 2723 O O . TYR A 1 360 ? -13.704 10.342 17.268 1.00 95.56 360 TYR A O 1
ATOM 2731 N N . LEU A 1 361 ? -12.153 8.724 17.324 1.00 94.88 361 LEU A N 1
ATOM 2732 C CA . LEU A 1 361 ? -13.081 7.603 17.362 1.00 94.88 361 LEU A CA 1
ATOM 2733 C C . LEU A 1 361 ? -13.782 7.548 18.726 1.00 94.88 361 LEU A C 1
ATOM 2735 O O . LEU A 1 361 ? -13.091 7.476 19.739 1.00 94.88 361 LEU A O 1
ATOM 2739 N N . ALA A 1 362 ? -15.117 7.508 18.754 1.00 93.81 362 ALA A N 1
ATOM 2740 C CA . ALA A 1 362 ? -15.841 7.227 19.994 1.00 93.81 362 ALA A CA 1
ATOM 2741 C C . ALA A 1 362 ? -15.614 5.766 20.374 1.00 93.81 362 ALA A C 1
ATOM 2743 O O . ALA A 1 362 ? -16.033 4.842 19.672 1.00 93.81 362 ALA A O 1
ATOM 2744 N N . TYR A 1 363 ? -14.899 5.545 21.468 1.00 92.50 363 TYR A N 1
ATOM 2745 C CA . TYR A 1 363 ? -14.461 4.214 21.864 1.00 92.50 363 TYR A CA 1
ATOM 2746 C C . TYR A 1 363 ? -15.386 3.605 22.923 1.00 92.50 363 TYR A C 1
ATOM 2748 O O . TYR A 1 363 ? -15.329 2.394 23.150 1.00 92.50 363 TYR A O 1
ATOM 2756 N N . ARG A 1 364 ? -16.302 4.396 23.496 1.00 93.06 364 ARG A N 1
ATOM 2757 C CA . ARG A 1 364 ? -17.433 3.931 24.311 1.00 93.06 364 ARG A CA 1
ATOM 2758 C C . ARG A 1 364 ? -18.733 4.144 23.547 1.00 93.06 364 ARG A C 1
ATOM 2760 O O . ARG A 1 364 ? -18.984 5.232 23.044 1.00 93.06 364 ARG A O 1
ATOM 2767 N N . LEU A 1 365 ? -19.558 3.104 23.460 1.00 92.12 365 LEU A N 1
ATOM 2768 C CA . LEU A 1 365 ? -20.870 3.194 22.820 1.00 92.12 365 LEU A CA 1
ATOM 2769 C C . LEU A 1 365 ? -21.969 2.857 23.821 1.00 92.12 365 LEU A C 1
ATOM 2771 O O . LEU A 1 365 ? -21.790 1.932 24.621 1.00 92.12 365 LEU A O 1
ATOM 2775 N N . PRO A 1 366 ? -23.114 3.556 23.770 1.00 92.81 366 PRO A N 1
ATOM 2776 C CA . PRO A 1 366 ? -24.289 3.124 24.505 1.00 92.81 366 PRO A CA 1
ATOM 2777 C C . PRO A 1 366 ? -24.786 1.778 23.960 1.00 92.81 366 PRO A C 1
ATOM 2779 O O . PRO A 1 366 ? -24.493 1.383 22.825 1.00 92.81 366 PRO A O 1
ATOM 2782 N N . GLY A 1 367 ? -25.570 1.066 24.769 1.00 91.50 367 GLY A N 1
ATOM 2783 C CA . GLY A 1 367 ? -26.325 -0.085 24.278 1.00 91.50 367 GLY A CA 1
ATOM 2784 C C . GLY A 1 367 ? -27.232 0.314 23.108 1.00 91.50 367 GLY A C 1
ATOM 2785 O O . GLY A 1 367 ? -27.854 1.372 23.133 1.00 91.50 367 GLY A O 1
ATOM 2786 N N . GLY A 1 368 ? -27.308 -0.519 22.068 1.00 92.44 368 GLY A N 1
ATOM 2787 C CA . GLY A 1 368 ? -28.157 -0.236 20.911 1.00 92.44 368 GLY A CA 1
ATOM 2788 C C . GLY A 1 368 ? -27.753 -0.988 19.649 1.00 92.44 368 GLY A C 1
ATOM 2789 O O . GLY A 1 368 ? -26.814 -1.784 19.641 1.00 92.44 368 GLY A O 1
ATOM 2790 N N . SER A 1 369 ? -28.461 -0.700 18.557 1.00 92.81 369 SER A N 1
ATOM 2791 C CA . SER A 1 369 ? -28.287 -1.372 17.265 1.00 92.81 369 SER A CA 1
ATOM 2792 C C . SER A 1 369 ? -26.872 -1.237 16.699 1.00 92.81 369 SER A C 1
ATOM 2794 O O . SER A 1 369 ? -26.352 -2.207 16.154 1.00 92.81 369 SER A O 1
ATOM 2796 N N . GLN A 1 370 ? -26.223 -0.078 16.861 1.00 91.31 370 GLN A N 1
ATOM 2797 C CA . GLN A 1 370 ? -24.857 0.148 16.378 1.00 91.31 370 GLN A CA 1
ATOM 2798 C C . GLN A 1 370 ? -23.836 -0.732 17.113 1.00 91.31 370 GLN A C 1
ATOM 2800 O O . GLN A 1 370 ? -23.003 -1.371 16.469 1.00 91.31 370 GLN A O 1
ATOM 2805 N N . LEU A 1 371 ? -23.928 -0.817 18.445 1.00 92.81 371 LEU A N 1
ATOM 2806 C CA . LEU A 1 371 ? -23.077 -1.702 19.240 1.00 92.81 371 LEU A CA 1
ATOM 2807 C C . LEU A 1 371 ? -23.321 -3.169 18.865 1.00 92.81 371 LEU A C 1
ATOM 2809 O O . LEU A 1 371 ? -22.369 -3.901 18.597 1.00 92.81 371 LEU A O 1
ATOM 2813 N N . THR A 1 372 ? -24.587 -3.584 18.767 1.00 93.62 372 THR A N 1
ATOM 2814 C CA . THR A 1 372 ? -24.955 -4.939 18.335 1.00 93.62 372 THR A CA 1
ATOM 2815 C C . THR A 1 372 ? -24.422 -5.248 16.934 1.00 93.62 372 THR A C 1
ATOM 2817 O O . THR A 1 372 ? -23.910 -6.338 16.699 1.00 93.62 372 THR A O 1
ATOM 2820 N N . GLN A 1 373 ? -24.466 -4.294 16.001 1.00 92.31 373 GLN A N 1
ATOM 2821 C CA . GLN A 1 373 ? -23.917 -4.464 14.655 1.00 92.31 373 GLN A CA 1
ATOM 2822 C C . GLN A 1 373 ? -22.397 -4.673 14.681 1.00 92.31 373 GLN A C 1
ATOM 2824 O O . GLN A 1 373 ? -21.898 -5.587 14.025 1.00 92.31 373 GLN A O 1
ATOM 2829 N N . ILE A 1 374 ? -21.662 -3.867 15.453 1.00 91.31 374 ILE A N 1
ATOM 2830 C CA . ILE A 1 374 ? -20.205 -4.004 15.613 1.00 91.31 374 ILE A CA 1
ATOM 2831 C C . ILE A 1 374 ? -19.858 -5.360 16.238 1.00 91.31 374 ILE A C 1
ATOM 2833 O O . ILE A 1 374 ? -18.960 -6.049 15.753 1.00 91.31 374 ILE A O 1
ATOM 2837 N N . GLN A 1 375 ? -20.601 -5.773 17.266 1.00 90.62 375 GLN A N 1
ATOM 2838 C CA . GLN A 1 375 ? -20.419 -7.060 17.937 1.00 90.62 375 GLN A CA 1
ATOM 2839 C C . GLN A 1 375 ? -20.739 -8.247 17.018 1.00 90.62 375 GLN A C 1
ATOM 2841 O O . GLN A 1 375 ? -20.026 -9.247 17.049 1.00 90.62 375 GLN A O 1
ATOM 2846 N N . ASN A 1 376 ? -21.744 -8.132 16.150 1.00 90.88 376 ASN A N 1
ATOM 2847 C CA . ASN A 1 376 ? -22.131 -9.205 15.233 1.00 90.88 376 ASN A CA 1
ATOM 2848 C C . ASN A 1 376 ? -21.121 -9.426 14.101 1.00 90.88 376 ASN A C 1
ATOM 2850 O O . ASN A 1 376 ? -20.946 -10.559 13.677 1.00 90.88 376 ASN A O 1
ATOM 2854 N N . VAL A 1 377 ? -20.407 -8.392 13.639 1.00 85.25 377 VAL A N 1
ATOM 2855 C CA . VAL A 1 377 ? -19.353 -8.531 12.603 1.00 85.25 377 VAL A CA 1
ATOM 2856 C C . VAL A 1 377 ? -18.104 -9.273 13.124 1.00 85.25 377 VAL A C 1
ATOM 2858 O O . VAL A 1 377 ? -17.181 -9.595 12.364 1.00 85.25 377 VAL A O 1
ATOM 2861 N N . ARG A 1 378 ? -18.064 -9.564 14.430 1.00 71.00 378 ARG A N 1
ATOM 2862 C CA . ARG A 1 378 ? -17.038 -10.396 15.061 1.00 71.00 378 ARG A CA 1
ATOM 2863 C C . ARG A 1 378 ? -17.284 -11.895 14.872 1.00 71.00 378 ARG A C 1
ATOM 2865 O O . ARG A 1 378 ? -16.292 -12.617 14.770 1.00 71.00 378 ARG A 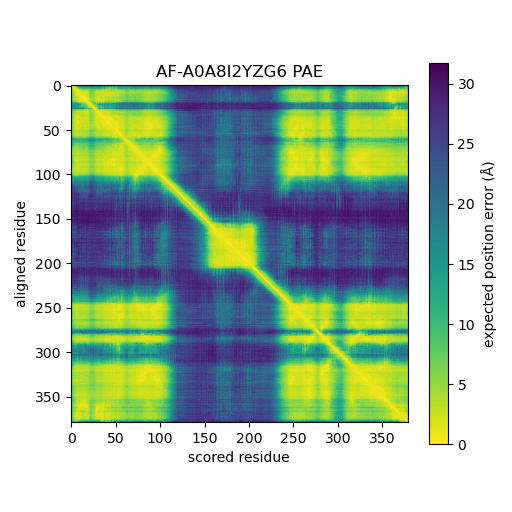O 1
ATOM 2872 N N . MET A 1 379 ? -18.548 -12.334 14.896 1.00 58.62 379 MET A N 1
ATOM 2873 C CA . MET A 1 379 ? -18.928 -13.739 14.686 1.00 58.62 379 MET A CA 1
ATOM 2874 C C . MET A 1 379 ? -18.873 -14.079 13.199 1.00 58.62 379 MET A C 1
ATOM 2876 O O . MET A 1 379 ? -18.392 -15.190 12.888 1.00 58.62 379 MET A O 1
#

Foldseek 3Di:
DPPDDLFDFDWDQDPPPVPPPPPDDRFPWDDLVLLCRVVSVVVSVVVCVVPPQFAFQWFQDDPPDDIPDDHADWDKDWLAFFWKDWPPDIFHRKTKIKIFHDFALPPPPPPPPPPPPDDDDDDDDDDDDDDDDDDDDDDDDDDDDDPDPPPPPDPDPDPPVLVVQLVVVCVNPVLLVVLVVCVVVVNHDPVSVVVNVVVSVVSVPDDDDDDDDDDDDDDDDDDDDDDDDDDPDDPDPDRPRDPGDGIWMKIAGPVRNRTIGTPDDDLKAKDWAQPDDPDQFTKMKMKDKPSGDPPPDPDDPPDDPDDDDDPDDQIAIIIMIGGRRGPSNVVSVDVRCHDPVSNVVSVVVNVPRDHPSDMGGPSIDGDDDSSVVSVVVVD

Mean predicted aligned error: 15.33 Å

Solvent-accessible surface area (backbone atoms only — not comparable to full-atom values): 24409 Å² total; per-residue (Å²): 132,80,78,80,74,83,76,88,73,62,67,36,80,46,80,69,56,77,75,69,56,89,83,62,72,89,62,70,54,31,51,53,83,76,29,41,40,62,60,52,49,51,50,53,53,52,49,37,61,76,66,67,57,44,56,74,42,38,40,65,49,75,90,84,45,78,46,91,40,80,62,77,63,62,50,80,43,83,42,49,55,24,32,38,33,48,86,94,44,76,40,58,62,25,32,38,32,42,34,40,60,60,86,70,86,76,75,73,74,71,81,75,77,74,74,81,76,82,74,85,83,85,90,86,80,83,88,84,81,87,82,88,86,82,89,87,82,86,83,90,83,88,89,82,89,78,94,80,73,89,81,78,87,67,93,67,82,77,58,73,68,56,56,57,52,51,53,56,50,26,76,78,30,67,67,54,37,51,45,51,50,29,48,75,67,73,67,48,49,74,68,50,49,54,51,47,51,54,52,53,51,57,62,70,69,53,84,79,80,80,83,88,82,88,86,81,90,89,86,88,88,86,85,88,84,89,87,87,78,94,70,88,73,78,84,73,79,78,79,80,75,74,79,82,68,79,60,45,43,33,41,29,45,62,93,45,73,54,39,32,28,34,60,78,88,70,62,33,33,75,48,78,47,78,55,62,102,85,55,78,37,24,36,36,38,38,38,34,63,32,76,58,81,72,85,70,70,84,82,67,93,83,76,72,95,78,71,72,89,74,78,74,79,75,58,32,80,45,58,39,36,30,38,58,23,35,61,53,41,52,52,50,53,47,63,64,60,44,54,73,67,55,27,52,52,19,44,52,59,57,69,70,53,61,74,66,85,72,68,30,70,51,41,49,39,48,84,51,69,69,41,51,51,59,55,54,76,72,113

Organism: NCBI:txid495285

pLDDT: mean 79.81, std 20.41, range [32.88, 98.56]